Protein AF-0000000083449802 (afdb_homodimer)

pLDDT: mean 83.7, std 18.33, range [30.23, 98.5]

InterPro domains:
  IPR005000 HpcH/HpaI aldolase/citrate lyase domain [PF03328] (84-150)
  IPR015813 Pyruvate/Phosphoenolpyruvate kinase-like domain superfamily [SSF51621] (6-195)
  IPR040442 Pyruvate kinase-like domain superfamily [G3DSA:3.20.20.60] (4-84)
  IPR040442 Pyruvate kinase-like domain superfamily [G3DSA:3.20.20.60] (85-199)
  IPR050251 HpcH/HpaI aldolase [PTHR30502] (84-204)

Radius of gyration: 28.1 Å; Cα contacts (8 Å, |Δi|>4): 693; chains: 2; bounding box: 50×118×55 Å

Nearest PDB structures (foldseek):
  1izc-assembly1_A  TM=8.559E-01  e=5.080E-13  Macrophoma commelinae
  7o5w-assembly1_BBB  TM=8.217E-01  e=4.365E-11  Rhizorhabdus wittichii RW1
  4tv5-assembly1_A  TM=8.476E-01  e=1.612E-10  Staphylococcus aureus subsp. aureus str. Newman
  4b5w-assembly1_C  TM=8.015E-01  e=7.904E-11  Escherichia coli ATCC 8739
  7o5i-assembly1_A  TM=8.054E-01  e=1.198E-10  Rhizorhabdus wittichii RW1

Solvent-accessible surface area (backbone atoms only — not comparable to full-atom values): 24756 Å² total; per-residue (Å²): 127,65,86,83,54,70,85,66,68,41,45,25,30,37,41,56,67,87,42,56,69,53,29,44,56,55,24,65,65,76,39,45,29,37,35,38,39,45,54,90,26,93,64,52,66,69,58,46,51,50,32,47,49,36,21,32,58,61,25,71,61,58,18,43,76,39,76,41,64,73,45,99,74,38,76,55,47,76,78,57,48,102,48,86,36,70,45,76,42,33,38,63,68,40,55,74,39,39,61,60,53,58,67,36,88,73,52,53,29,39,27,40,40,67,67,49,31,32,51,58,71,72,42,73,84,83,56,87,90,52,72,68,54,68,70,57,51,51,54,50,50,51,52,52,50,43,26,66,74,64,71,35,51,29,29,36,75,47,70,84,70,45,45,86,58,42,53,74,58,74,76,42,29,35,37,27,31,45,33,45,64,57,16,32,53,54,36,50,52,51,28,53,53,48,53,54,53,34,50,52,52,34,59,67,67,44,71,73,78,74,63,60,64,60,57,54,50,52,56,54,57,55,66,74,102,128,66,87,82,54,69,85,67,69,40,44,25,29,38,40,55,68,88,43,55,70,53,29,44,56,55,24,66,65,76,39,44,27,37,36,38,40,46,55,89,26,90,65,51,66,68,58,46,52,50,33,48,49,36,21,31,58,60,25,72,62,60,18,42,77,38,77,42,64,73,44,99,75,38,77,54,48,75,78,57,49,100,46,85,35,68,44,73,42,31,37,63,68,40,56,75,38,39,59,61,53,58,67,35,86,75,50,55,30,40,26,40,38,65,68,48,32,32,51,58,71,71,42,72,84,82,56,87,90,50,71,67,53,68,69,57,51,50,52,50,50,51,51,52,49,42,26,66,75,64,72,34,52,30,30,36,73,47,70,83,70,45,44,87,59,43,56,72,58,74,76,42,29,36,36,26,32,44,33,44,64,56,15,33,53,52,35,50,52,48,28,54,53,47,53,54,50,33,51,52,52,33,59,68,68,45,73,72,76,72,61,58,64,60,57,54,49,52,56,54,58,56,65,74,101

Sequence (450 aa):
MDPFKAPSYLFGSIMAFPHTMVARTIAVLGMDFVMVDALHTPIDSENLVRIIQTINFCSEGRTVAVVRVPSAHSDLLTHALDAAVICQIESQLAMENADAIAATHGVDCLMLGPGDLRLSLGLPARKFGQRDDPRFLEAVNRLVDVKHRHGKPLMTVSFKISAEEDSWIQHFNLLLATADFVDVVKGHQTALETIKGTLAGINERLPPPMDVDEKIKGRRDSHEEMDPFKAPSYLFGSIMAFPHTMVARTIAVLGMDFVMVDALHTPIDSENLVRIIQTINFCSEGRTVAVVRVPSAHSDLLTHALDAAVICQIESQLAMENADAIAATHGVDCLMLGPGDLRLSLGLPARKFGQRDDPRFLEAVNRLVDVKHRHGKPLMTVSFKISAEEDSWIQHFNLLLATADFVDVVKGHQTALETIKGTLAGINERLPPPMDVDEKIKGRRDSHEE

Foldseek 3Di:
DPPPPQQAAFEEAEEQPLDLVVLLVRLQPQGQEYEYEQQPHDDDQVSVLSSQVSSCVNNVNNYHYHYDHNDPPDPNCVSRPVDAAEAEQQAPVSLVCVLVVLPDPRHAAYEYELQSNCVNVVHDDDDAPDADDPVSVVSLVSNLVSCVVRVHAYEYEDQRDDVVRPVSCSSHHYYHHYYPVRCVVVVVVVVVVVVVVVVVVVVVPDDDPDPVVVVVVVVVVVVVD/DPPPPQQAAFEEAEEQPLDLVVLLVRLQPQGQEYEYEQQPHDDDQVSVLSSQVSSCVNNVNNYHYHYDHNDPPDPNCVSRPVDAAEAEQQAPVSLVCVLVVLVDPRHAAYEYELQSNCVNVVHDDDDAPDADDPVSVVSLVSNLVSCVVRVHAYEYEDQRDDVVRPVSCSSHHYYHHYYPVRCVVVVVVVVVVVVVVVVVVVVVPDDDPDPVVVVVVVVVVVVVD

Secondary structure (DSSP, 8-state):
--TTS----EEEEEE-S--HHHHHHHHTS--SEEEEE-SSS---HHHHHHHHHHHHHHTTTSSEEEEE-S-TT-TTHHHH-SS-EEEE--SHHHHHTHHHHHHSTTEEEEEE-HHHHHHHTTPPPPPTTPPPPHHHHHHHHHHHHHHHHHT--EEEE-TT--TTT-GGGGG-SEEEEEEHHHHHHHHHHHHHHHHHHHHHHHHHHS-----HHHHHHHHHHHHT-/--TTS----EEEEEE-S--HHHHHHHHTS--SEEEEE-SSS---HHHHHHHHHHHHHHTTTSSEEEEE-S-TT-TTHHHH-SS-EEEE--SHHHHHTHHHHHHSTTEEEEEE-HHHHHHHTTPPPPPTTPPPPHHHHHHHHHHHHHHHHHT--EEEE-TT--TTT-GGGGG-SEEEEEEHHHHHHHHHHHHHHHHHHHHHHHHHHS-----HHHHHHHHHHHHT-

Organism: NCBI:txid156630

Structure (mmCIF, N/CA/C/O backbone):
data_AF-0000000083449802-model_v1
#
loop_
_entity.id
_entity.type
_entity.pdbx_description
1 polymer 'HpcH/HpaI aldolase/citrate lyase domain-containing protein'
#
loop_
_atom_site.group_PDB
_atom_site.id
_atom_site.type_symbol
_atom_site.label_atom_id
_atom_site.label_alt_id
_atom_site.label_comp_id
_atom_site.label_asym_id
_atom_site.label_entity_id
_atom_site.label_seq_id
_atom_site.pdbx_PDB_ins_code
_atom_site.Cartn_x
_atom_site.Cartn_y
_atom_site.Cartn_z
_atom_site.occupancy
_atom_site.B_iso_or_equiv
_atom_site.auth_seq_id
_atom_site.auth_comp_id
_atom_site.auth_asym_id
_atom_site.auth_atom_id
_atom_site.pdbx_PDB_model_num
ATOM 1 N N . MET A 1 1 ? 3.121 -35.906 -2.402 1 33.22 1 MET A N 1
ATOM 2 C CA . MET A 1 1 ? 2.311 -35.125 -1.465 1 33.22 1 MET A CA 1
ATOM 3 C C . MET A 1 1 ? 1.459 -36.062 -0.596 1 33.22 1 MET A C 1
ATOM 5 O O . MET A 1 1 ? 0.828 -36.969 -1.101 1 33.22 1 MET A O 1
ATOM 9 N N . ASP A 1 2 ? 1.76 -36.188 0.637 1 37.56 2 ASP A N 1
ATOM 10 C CA . ASP A 1 2 ? 0.996 -37.062 1.535 1 37.56 2 ASP A CA 1
ATOM 11 C C . ASP A 1 2 ? -0.497 -36.75 1.456 1 37.56 2 ASP A C 1
ATOM 13 O O . ASP A 1 2 ? -0.913 -35.594 1.69 1 37.56 2 ASP A O 1
ATOM 17 N N . PRO A 1 3 ? -1.25 -37.469 0.896 1 39.97 3 PRO A N 1
ATOM 18 C CA . PRO A 1 3 ? -2.689 -37.25 0.73 1 39.97 3 PRO A CA 1
ATOM 19 C C . PRO A 1 3 ? -3.373 -36.812 2.025 1 39.97 3 PRO A C 1
ATOM 21 O O . PRO A 1 3 ? -4.508 -36.344 1.998 1 39.97 3 PRO A O 1
ATOM 24 N N . PHE A 1 4 ? -2.852 -37.188 3.129 1 40.72 4 PHE A N 1
ATOM 25 C CA . PHE A 1 4 ? -3.383 -36.906 4.461 1 40.72 4 PHE A CA 1
ATOM 26 C C . PHE A 1 4 ? -2.879 -35.594 4.992 1 40.72 4 PHE A C 1
ATOM 28 O O . PHE A 1 4 ? -3.178 -35.219 6.129 1 40.72 4 PHE A O 1
ATOM 35 N N . LYS A 1 5 ? -1.913 -35 4.438 1 47.56 5 LYS A N 1
ATOM 36 C CA . LYS A 1 5 ? -1.368 -33.719 4.93 1 47.56 5 LYS A CA 1
ATOM 37 C C . LYS A 1 5 ? -2.205 -32.562 4.449 1 47.56 5 LYS A C 1
ATOM 39 O O . LYS A 1 5 ? -2.59 -32.5 3.279 1 47.56 5 LYS A O 1
ATOM 44 N N . ALA A 1 6 ? -2.959 -31.906 5.355 1 49.66 6 ALA A N 1
ATOM 45 C CA . ALA A 1 6 ? -3.686 -30.656 5.102 1 49.66 6 ALA A CA 1
ATOM 46 C C . ALA A 1 6 ? -3.018 -29.844 3.994 1 49.66 6 ALA A C 1
ATOM 48 O O . ALA A 1 6 ? -1.791 -29.859 3.869 1 49.66 6 ALA A O 1
ATOM 49 N N . PRO A 1 7 ? -3.924 -29.578 2.984 1 58.53 7 PRO A N 1
ATOM 50 C CA . PRO A 1 7 ? -3.35 -28.781 1.892 1 58.53 7 PRO A CA 1
ATOM 51 C C . PRO A 1 7 ? -2.42 -27.688 2.389 1 58.53 7 PRO A C 1
ATOM 53 O O . PRO A 1 7 ? -2.686 -27.062 3.42 1 58.53 7 PRO A O 1
ATOM 56 N N . SER A 1 8 ? -1.164 -27.875 2.184 1 82.12 8 SER A N 1
ATOM 57 C CA . SER A 1 8 ? -0.157 -26.891 2.559 1 82.12 8 SER A CA 1
ATOM 58 C C . SER A 1 8 ? -0.178 -25.688 1.613 1 82.12 8 SER A C 1
ATOM 60 O O . SER A 1 8 ? -0.128 -25.859 0.393 1 82.12 8 SER A O 1
ATOM 62 N N . TYR A 1 9 ? -0.803 -24.625 2.066 1 93.62 9 TYR A N 1
ATOM 63 C CA . TYR A 1 9 ? -0.845 -23.391 1.279 1 93.62 9 TYR A CA 1
ATOM 64 C C . TYR A 1 9 ? 0.406 -22.547 1.511 1 93.62 9 TYR A C 1
ATOM 66 O O . TYR A 1 9 ? 0.916 -22.484 2.631 1 93.62 9 TYR A O 1
ATOM 74 N N . LEU A 1 10 ? 0.923 -22.094 0.451 1 96.31 10 LEU A N 1
ATOM 75 C CA . LEU A 1 10 ? 1.896 -21.016 0.514 1 96.31 10 LEU A CA 1
ATOM 76 C C . LEU A 1 10 ? 1.26 -19.688 0.111 1 96.31 10 LEU A C 1
ATOM 78 O O . LEU A 1 10 ? 0.559 -19.609 -0.9 1 96.31 10 LEU A O 1
ATOM 82 N N . PHE A 1 11 ? 1.458 -18.719 0.932 1 97.5 11 PHE A N 1
ATOM 83 C CA . PHE A 1 11 ? 0.86 -17.422 0.692 1 97.5 11 PHE A CA 1
ATOM 84 C C . PHE A 1 11 ? 1.909 -16.422 0.211 1 97.5 11 PHE A C 1
ATOM 86 O O . PHE A 1 11 ? 2.996 -16.328 0.785 1 97.5 11 PHE A O 1
ATOM 93 N N . GLY A 1 12 ? 1.523 -15.711 -0.858 1 97.75 12 GLY A N 1
ATOM 94 C CA . GLY A 1 12 ? 2.436 -14.727 -1.406 1 97.75 12 GLY A CA 1
ATOM 95 C C . GLY A 1 12 ? 1.745 -13.438 -1.821 1 97.75 12 GLY A C 1
ATOM 96 O O . GLY A 1 12 ? 0.551 -13.258 -1.57 1 97.75 12 GLY A O 1
ATOM 97 N N . SER A 1 13 ? 2.576 -12.484 -2.336 1 98.06 13 SER A N 1
ATOM 98 C CA . SER A 1 13 ? 2.084 -11.219 -2.871 1 98.06 13 SER A CA 1
ATOM 99 C C . SER A 1 13 ? 2.865 -10.805 -4.113 1 98.06 13 SER A C 1
ATOM 101 O O . SER A 1 13 ? 3.961 -11.312 -4.363 1 98.06 13 SER A O 1
ATOM 103 N N . ILE A 1 14 ? 2.225 -9.969 -4.859 1 97.69 14 ILE A N 1
ATOM 104 C CA . ILE A 1 14 ? 2.869 -9.406 -6.043 1 97.69 14 ILE A CA 1
ATOM 105 C C . ILE A 1 14 ? 3.559 -8.094 -5.68 1 97.69 14 ILE A C 1
ATOM 107 O O . ILE A 1 14 ? 3 -7.27 -4.945 1 97.69 14 ILE A O 1
ATOM 111 N N . MET A 1 15 ? 4.738 -7.953 -6.059 1 97.38 15 MET A N 1
ATOM 112 C CA . MET A 1 15 ? 5.453 -6.684 -5.977 1 97.38 15 MET A CA 1
ATOM 113 C C . MET A 1 15 ? 5.602 -6.047 -7.355 1 97.38 15 MET A C 1
ATOM 115 O O . MET A 1 15 ? 6.379 -6.527 -8.18 1 97.38 15 MET A O 1
ATOM 119 N N . ALA A 1 16 ? 4.887 -4.98 -7.535 1 96 16 ALA A N 1
ATOM 120 C CA . ALA A 1 16 ? 4.887 -4.324 -8.836 1 96 16 ALA A CA 1
ATOM 121 C C . ALA A 1 16 ? 5.684 -3.023 -8.797 1 96 16 ALA A C 1
ATOM 123 O O . ALA A 1 16 ? 6.055 -2.48 -9.844 1 96 16 ALA A O 1
ATOM 124 N N . PHE A 1 17 ? 5.879 -2.398 -7.648 1 96.31 17 PHE A N 1
ATOM 125 C CA . PHE A 1 17 ? 6.754 -1.239 -7.512 1 96.31 17 PHE A CA 1
ATOM 126 C C . PHE A 1 17 ? 8.211 -1.67 -7.41 1 96.31 17 PHE A C 1
ATOM 128 O O . PHE A 1 17 ? 8.625 -2.248 -6.402 1 96.31 17 PHE A O 1
ATOM 135 N N . PRO A 1 18 ? 8.977 -1.406 -8.438 1 94 18 PRO A N 1
ATOM 136 C CA . PRO A 1 18 ? 10.336 -1.945 -8.469 1 94 18 PRO A CA 1
ATOM 137 C C . PRO A 1 18 ? 11.328 -1.104 -7.664 1 94 18 PRO A C 1
ATOM 139 O O . PRO A 1 18 ? 12.25 -0.518 -8.234 1 94 18 PRO A O 1
ATOM 142 N N . HIS A 1 19 ? 11.188 -1.153 -6.391 1 95.06 19 HIS A N 1
ATOM 143 C CA . HIS A 1 19 ? 12.078 -0.393 -5.52 1 95.06 19 HIS A CA 1
ATOM 144 C C . HIS A 1 19 ? 12.477 -1.207 -4.293 1 95.06 19 HIS A C 1
ATOM 146 O O . HIS A 1 19 ? 11.648 -1.905 -3.707 1 95.06 19 HIS A O 1
ATOM 152 N N . THR A 1 20 ? 13.695 -1.003 -3.871 1 94.94 20 THR A N 1
ATOM 153 C CA . THR A 1 20 ? 14.242 -1.826 -2.797 1 94.94 20 THR A CA 1
ATOM 154 C C . THR A 1 20 ? 13.547 -1.518 -1.473 1 94.94 20 THR A C 1
ATOM 156 O O . THR A 1 20 ? 13.422 -2.393 -0.613 1 94.94 20 THR A O 1
ATOM 159 N N . MET A 1 21 ? 13.078 -0.295 -1.276 1 95.5 21 MET A N 1
ATOM 160 C CA . MET A 1 21 ? 12.375 0.039 -0.044 1 95.5 21 MET A CA 1
ATOM 161 C C . MET A 1 21 ? 11.062 -0.729 0.054 1 95.5 21 MET A C 1
ATOM 163 O O . MET A 1 21 ? 10.641 -1.112 1.147 1 95.5 21 MET A O 1
ATOM 167 N N . VAL A 1 22 ? 10.43 -0.939 -1.034 1 97.25 22 VAL A N 1
ATOM 168 C CA . VAL A 1 22 ? 9.219 -1.757 -1.064 1 97.25 22 VAL A CA 1
ATOM 169 C C . VAL A 1 22 ? 9.57 -3.207 -0.742 1 97.25 22 VAL A C 1
ATOM 171 O O . VAL A 1 22 ? 8.906 -3.846 0.078 1 97.25 22 VAL A O 1
ATOM 174 N N . ALA A 1 23 ? 10.625 -3.631 -1.397 1 97.19 23 ALA A N 1
ATOM 175 C CA . ALA A 1 23 ? 11.102 -4.992 -1.162 1 97.19 23 ALA A CA 1
ATOM 176 C C . ALA A 1 23 ? 11.406 -5.219 0.316 1 97.19 23 ALA A C 1
ATOM 178 O O . ALA A 1 23 ? 11 -6.234 0.89 1 97.19 23 ALA A O 1
ATOM 179 N N . ARG A 1 24 ? 12.125 -4.285 0.917 1 97 24 ARG A N 1
ATOM 180 C CA . ARG A 1 24 ? 12.453 -4.359 2.336 1 97 24 ARG A CA 1
ATOM 181 C C . ARG A 1 24 ? 11.188 -4.461 3.188 1 97 24 ARG A C 1
ATOM 183 O O . ARG A 1 24 ? 11.133 -5.246 4.133 1 97 24 ARG A O 1
ATOM 190 N N . THR A 1 25 ? 10.258 -3.68 2.852 1 97.5 25 THR A N 1
ATOM 191 C CA . THR A 1 25 ? 9.008 -3.625 3.604 1 97.5 25 THR A CA 1
ATOM 192 C C . THR A 1 25 ? 8.258 -4.949 3.5 1 97.5 25 THR A C 1
ATOM 194 O O . THR A 1 25 ? 7.895 -5.543 4.516 1 97.5 25 THR A O 1
ATOM 197 N N . ILE A 1 26 ? 8.055 -5.457 2.348 1 98 26 ILE A N 1
ATOM 198 C CA . ILE A 1 26 ? 7.223 -6.633 2.102 1 98 26 ILE A CA 1
ATOM 199 C C . ILE A 1 26 ? 7.918 -7.879 2.643 1 98 26 ILE A C 1
ATOM 201 O O . ILE A 1 26 ? 7.266 -8.797 3.148 1 98 26 ILE A O 1
ATOM 205 N N . ALA A 1 27 ? 9.234 -7.883 2.586 1 97 27 ALA A N 1
ATOM 206 C CA . ALA A 1 27 ? 10.055 -9.039 2.941 1 97 27 ALA A CA 1
ATOM 207 C C . ALA A 1 27 ? 9.797 -9.469 4.383 1 97 27 ALA A C 1
ATOM 209 O O . ALA A 1 27 ? 10 -10.633 4.734 1 97 27 ALA A O 1
ATOM 210 N N . VAL A 1 28 ? 9.32 -8.602 5.242 1 97 28 VAL A N 1
ATOM 211 C CA . VAL A 1 28 ? 9.242 -8.906 6.668 1 97 28 VAL A CA 1
ATOM 212 C C . VAL A 1 28 ? 7.781 -9.023 7.094 1 97 28 VAL A C 1
ATOM 214 O O . VAL A 1 28 ? 7.469 -8.961 8.289 1 97 28 VAL A O 1
ATOM 217 N N . LEU A 1 29 ? 6.867 -9.188 6.199 1 97.5 29 LEU A N 1
ATOM 218 C CA . LEU A 1 29 ? 5.445 -9.148 6.523 1 97.5 29 LEU A CA 1
ATOM 219 C C . LEU A 1 29 ? 4.871 -10.555 6.617 1 97.5 29 LEU A C 1
ATOM 221 O O . LEU A 1 29 ? 3.652 -10.734 6.699 1 97.5 29 LEU A O 1
ATOM 225 N N . GLY A 1 30 ? 5.684 -11.547 6.512 1 95.62 30 GLY A N 1
ATOM 226 C CA . GLY A 1 30 ? 5.254 -12.898 6.82 1 95.62 30 GLY A CA 1
ATOM 227 C C . GLY A 1 30 ? 4.738 -13.656 5.605 1 95.62 30 GLY A C 1
ATOM 228 O O . GLY A 1 30 ? 4.105 -14.703 5.742 1 95.62 30 GLY A O 1
ATOM 229 N N . MET A 1 31 ? 5.008 -13.188 4.418 1 97.12 31 MET A N 1
ATOM 230 C CA . MET A 1 31 ? 4.66 -13.922 3.203 1 97.12 31 MET A CA 1
ATOM 231 C C . MET A 1 31 ? 5.645 -15.062 2.955 1 97.12 31 MET A C 1
ATOM 233 O O . MET A 1 31 ? 6.84 -14.922 3.211 1 97.12 31 MET A O 1
ATOM 237 N N . ASP A 1 32 ? 5.109 -16.156 2.387 1 96.06 32 ASP A N 1
ATOM 238 C CA . ASP A 1 32 ? 5.98 -17.266 2.02 1 96.06 32 ASP A CA 1
ATOM 239 C C . ASP A 1 32 ? 6.797 -16.922 0.771 1 96.06 32 ASP A C 1
ATOM 241 O O . ASP A 1 32 ? 7.945 -17.359 0.642 1 96.06 32 ASP A O 1
ATOM 245 N N . PHE A 1 33 ? 6.234 -16.188 -0.127 1 95.5 33 PHE A N 1
ATOM 246 C CA . PHE A 1 33 ? 6.938 -15.789 -1.341 1 95.5 33 PHE A CA 1
ATOM 247 C C . PHE A 1 33 ? 6.441 -14.438 -1.832 1 95.5 33 PHE A C 1
ATOM 249 O O . PHE A 1 33 ? 5.359 -13.984 -1.445 1 95.5 33 PHE A O 1
ATOM 256 N N . VAL A 1 34 ? 7.266 -13.766 -2.633 1 96.75 34 VAL A N 1
ATOM 257 C CA . VAL A 1 34 ? 6.93 -12.508 -3.299 1 96.75 34 VAL A CA 1
ATOM 258 C C . VAL A 1 34 ? 7.211 -12.625 -4.793 1 96.75 34 VAL A C 1
ATOM 260 O O . VAL A 1 34 ? 8.32 -12.984 -5.199 1 96.75 34 VAL A O 1
ATOM 263 N N . MET A 1 35 ? 6.18 -12.391 -5.551 1 95.12 35 MET A N 1
ATOM 264 C CA . MET A 1 35 ? 6.359 -12.383 -7 1 95.12 35 MET A CA 1
ATOM 265 C C . MET A 1 35 ? 6.738 -10.984 -7.492 1 95.12 35 MET A C 1
ATOM 267 O O . MET A 1 35 ? 5.902 -10.086 -7.512 1 95.12 35 MET A O 1
ATOM 271 N N . VAL A 1 36 ? 7.98 -10.867 -7.883 1 94.38 36 VAL A N 1
ATOM 272 C CA . VAL A 1 36 ? 8.438 -9.625 -8.492 1 94.38 36 VAL A CA 1
ATOM 273 C C . VAL A 1 36 ? 7.996 -9.57 -9.953 1 94.38 36 VAL A C 1
ATOM 275 O O . VAL A 1 36 ? 8.43 -10.383 -10.766 1 94.38 36 VAL A O 1
ATOM 278 N N . ASP A 1 37 ? 7.207 -8.578 -10.234 1 92.19 37 ASP A N 1
ATOM 279 C CA . ASP A 1 37 ? 6.629 -8.508 -11.57 1 92.19 37 ASP A CA 1
ATOM 280 C C . ASP A 1 37 ? 7.559 -7.762 -12.531 1 92.19 37 ASP A C 1
ATOM 282 O O . ASP A 1 37 ? 7.566 -6.531 -12.562 1 92.19 37 ASP A O 1
ATOM 286 N N . ALA A 1 38 ? 8.219 -8.492 -13.352 1 85.75 38 ALA A N 1
ATOM 287 C CA . ALA A 1 38 ? 9.094 -7.898 -14.359 1 85.75 38 ALA A CA 1
ATOM 288 C C . ALA A 1 38 ? 8.43 -7.883 -15.727 1 85.75 38 ALA A C 1
ATOM 290 O O . ALA A 1 38 ? 9.016 -7.422 -16.703 1 85.75 38 ALA A O 1
ATOM 291 N N . LEU A 1 39 ? 7.25 -8.383 -15.766 1 77.44 39 LEU A N 1
ATOM 292 C CA . LEU A 1 39 ? 6.488 -8.414 -17 1 77.44 39 LEU A CA 1
AT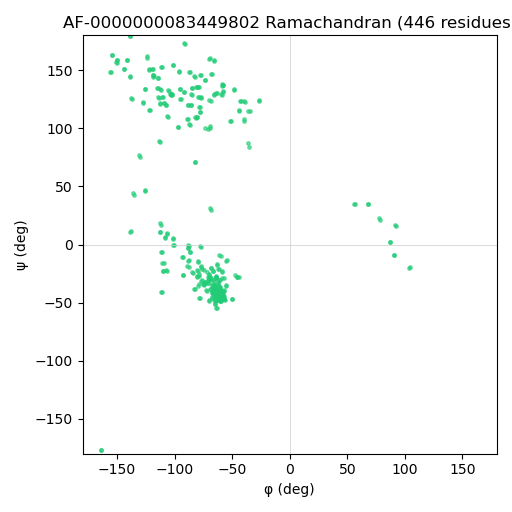OM 293 C C . LEU A 1 39 ? 5.871 -7.047 -17.297 1 77.44 39 LEU A C 1
ATOM 295 O O . LEU A 1 39 ? 5.992 -6.531 -18.406 1 77.44 39 LEU A O 1
ATOM 299 N N . HIS A 1 40 ? 5.27 -6.418 -16.328 1 76.25 40 HIS A N 1
ATOM 300 C CA . HIS A 1 40 ? 4.547 -5.168 -16.531 1 76.25 40 HIS A CA 1
ATOM 301 C C . HIS A 1 40 ? 5.242 -4.004 -15.844 1 76.25 40 HIS A C 1
ATOM 303 O O . HIS A 1 40 ? 4.66 -2.93 -15.688 1 76.25 40 HIS A O 1
ATOM 309 N N . THR A 1 41 ? 6.445 -4.199 -15.375 1 83.88 41 THR A N 1
ATOM 310 C CA . THR A 1 41 ? 7.172 -3.188 -14.617 1 83.88 41 THR A CA 1
ATOM 311 C C . THR A 1 41 ? 8.539 -2.922 -15.242 1 83.88 41 THR A C 1
ATOM 313 O O . THR A 1 41 ? 9.227 -3.854 -15.664 1 83.88 41 THR A O 1
ATOM 316 N N . PRO A 1 42 ? 8.859 -1.639 -15.367 1 79.69 42 PRO A N 1
ATOM 317 C CA . PRO A 1 42 ? 10.203 -1.345 -15.859 1 79.69 42 PRO A CA 1
ATOM 318 C C . PRO A 1 42 ? 11.289 -1.709 -14.852 1 79.69 42 PRO A C 1
ATOM 320 O O . PRO A 1 42 ? 11.398 -1.073 -13.797 1 79.69 42 PRO A O 1
ATOM 323 N N . ILE A 1 43 ? 11.898 -2.814 -15.047 1 82.44 43 ILE A N 1
ATOM 324 C CA . ILE A 1 43 ? 12.945 -3.279 -14.141 1 82.44 43 ILE A CA 1
ATOM 325 C C . ILE A 1 43 ? 14.109 -3.84 -14.953 1 82.44 43 ILE A C 1
ATOM 327 O O . ILE A 1 43 ? 13.906 -4.633 -15.875 1 82.44 43 ILE A O 1
ATOM 331 N N . ASP A 1 44 ? 15.242 -3.316 -14.68 1 83.81 44 ASP A N 1
ATOM 332 C CA . ASP A 1 44 ? 16.422 -3.865 -15.328 1 83.81 44 ASP A CA 1
ATOM 333 C C . ASP A 1 44 ? 17.062 -4.969 -14.484 1 83.81 44 ASP A C 1
ATOM 335 O O . ASP A 1 44 ? 16.641 -5.207 -13.352 1 83.81 44 ASP A O 1
ATOM 339 N N . SER A 1 45 ? 18.078 -5.617 -15.102 1 82.56 45 SER A N 1
ATOM 340 C CA . SER A 1 45 ? 18.672 -6.793 -14.477 1 82.56 45 SER A CA 1
ATOM 341 C C . SER A 1 45 ? 19.359 -6.438 -13.164 1 82.56 45 SER A C 1
ATOM 343 O O . SER A 1 45 ? 19.266 -7.18 -12.188 1 82.56 45 SER A O 1
ATOM 345 N N . GLU A 1 46 ? 20.031 -5.395 -13.18 1 85.06 46 GLU A N 1
ATOM 346 C CA . GLU A 1 46 ? 20.75 -4.992 -11.977 1 85.06 46 GLU A CA 1
ATOM 347 C C . GLU A 1 46 ? 19.797 -4.691 -10.836 1 85.06 46 GLU A C 1
ATOM 349 O O . GLU A 1 46 ? 20 -5.145 -9.711 1 85.06 46 GLU A O 1
ATOM 354 N N . ASN A 1 47 ? 18.781 -3.93 -11.117 1 90.31 47 ASN A N 1
ATOM 355 C CA . ASN A 1 47 ? 17.797 -3.607 -10.102 1 90.31 47 ASN A CA 1
ATOM 356 C C . ASN A 1 47 ? 17.031 -4.852 -9.641 1 90.31 47 ASN A C 1
ATOM 358 O O . ASN A 1 47 ? 16.734 -4.992 -8.453 1 90.31 47 ASN A O 1
ATOM 362 N N . LEU A 1 48 ? 16.797 -5.691 -10.562 1 89.44 48 LEU A N 1
ATOM 363 C CA . LEU A 1 48 ? 16.125 -6.938 -10.219 1 89.44 48 LEU A CA 1
ATOM 364 C C . LEU A 1 48 ? 16.938 -7.742 -9.219 1 89.44 48 LEU A C 1
ATOM 366 O O . LEU A 1 48 ? 16.406 -8.227 -8.219 1 89.44 48 LEU A O 1
ATOM 370 N N . VAL A 1 49 ? 18.203 -7.867 -9.484 1 89.44 49 VAL A N 1
ATOM 371 C CA . VAL A 1 49 ? 19.094 -8.602 -8.594 1 89.44 49 VAL A CA 1
ATOM 372 C C . VAL A 1 49 ? 19.094 -7.965 -7.207 1 89.44 49 VAL A C 1
ATOM 374 O O . VAL A 1 49 ? 19 -8.664 -6.195 1 89.44 49 VAL A O 1
ATOM 377 N N . ARG A 1 50 ? 19.094 -6.645 -7.125 1 93.62 50 ARG A N 1
ATOM 378 C CA . ARG A 1 50 ? 19.062 -5.938 -5.852 1 93.62 50 ARG A CA 1
ATOM 379 C C . ARG A 1 50 ? 17.766 -6.219 -5.094 1 93.62 50 ARG A C 1
ATOM 381 O O . ARG A 1 50 ? 17.781 -6.402 -3.873 1 93.62 50 ARG A O 1
ATOM 388 N N . ILE A 1 51 ? 16.719 -6.223 -5.801 1 94.44 51 ILE A N 1
ATOM 389 C CA . ILE A 1 51 ? 15.414 -6.477 -5.203 1 94.44 51 ILE A CA 1
ATOM 390 C C . ILE A 1 51 ? 15.375 -7.895 -4.633 1 94.44 51 ILE A C 1
ATOM 392 O O . ILE A 1 51 ? 14.977 -8.094 -3.484 1 94.44 51 ILE A O 1
ATOM 396 N N . ILE A 1 52 ? 15.867 -8.836 -5.418 1 91.75 52 ILE A N 1
ATOM 397 C CA . ILE A 1 52 ? 15.883 -10.227 -4.988 1 91.75 52 ILE A CA 1
ATOM 398 C C . ILE A 1 52 ? 16.75 -10.383 -3.746 1 91.75 52 ILE A C 1
ATOM 400 O O . ILE A 1 52 ? 16.344 -11.016 -2.768 1 91.75 52 ILE A O 1
ATOM 404 N N . GLN A 1 53 ? 17.875 -9.781 -3.781 1 94 53 GLN A N 1
ATOM 405 C CA . GLN A 1 53 ? 18.797 -9.836 -2.648 1 94 53 GLN A CA 1
ATOM 406 C C . GLN A 1 53 ? 18.172 -9.18 -1.413 1 94 53 GLN A C 1
ATOM 408 O O . GLN A 1 53 ? 18.328 -9.68 -0.297 1 94 53 GLN A O 1
ATOM 413 N N . THR A 1 54 ? 17.531 -8.086 -1.616 1 96.31 54 THR A N 1
ATOM 414 C CA . THR A 1 54 ? 16.891 -7.379 -0.517 1 96.31 54 THR A CA 1
ATOM 415 C C . THR A 1 54 ? 15.82 -8.258 0.132 1 96.31 54 THR A C 1
ATOM 417 O O . THR A 1 54 ? 15.758 -8.367 1.358 1 96.31 54 THR A O 1
ATOM 420 N N . ILE A 1 55 ? 14.992 -8.898 -0.651 1 95.06 55 ILE A N 1
ATOM 421 C CA . ILE A 1 55 ? 13.938 -9.773 -0.141 1 95.06 55 ILE A CA 1
ATOM 422 C C . ILE A 1 55 ? 14.555 -10.914 0.658 1 95.06 55 ILE A C 1
ATOM 424 O O . ILE A 1 55 ? 14.141 -11.188 1.785 1 95.06 55 ILE A O 1
ATOM 428 N N . ASN A 1 56 ? 15.57 -11.539 0.078 1 92.69 56 ASN A N 1
ATOM 429 C CA . ASN A 1 56 ? 16.219 -12.664 0.73 1 92.69 56 ASN A CA 1
ATOM 430 C C . ASN A 1 56 ? 16.859 -12.25 2.051 1 92.69 56 ASN A C 1
ATOM 432 O O . ASN A 1 56 ? 16.688 -12.922 3.07 1 92.69 56 ASN A O 1
ATOM 436 N N . PHE A 1 57 ? 17.562 -11.195 2.045 1 94.69 57 PHE A N 1
ATOM 437 C CA . PHE A 1 57 ? 18.328 -10.742 3.209 1 94.69 57 PHE A CA 1
ATOM 438 C C . PHE A 1 57 ? 17.375 -10.258 4.305 1 94.69 57 PHE A C 1
ATOM 440 O O . PHE A 1 57 ? 17.5 -10.672 5.461 1 94.69 57 PHE A O 1
ATOM 447 N N . CYS A 1 58 ? 16.484 -9.461 3.951 1 95.31 58 CYS A N 1
ATOM 448 C CA . CYS A 1 58 ? 15.633 -8.828 4.945 1 95.31 58 CYS A CA 1
ATOM 449 C C . CYS A 1 58 ? 14.68 -9.836 5.57 1 95.31 58 CYS A C 1
ATOM 451 O O . CYS A 1 58 ? 14.258 -9.672 6.719 1 95.31 58 CYS A O 1
ATOM 453 N N . SER A 1 59 ? 14.305 -10.82 4.836 1 94.62 59 SER A N 1
ATOM 454 C CA . SER A 1 59 ? 13.43 -11.852 5.379 1 94.62 59 SER A CA 1
ATOM 455 C C . SER A 1 59 ? 14.227 -12.945 6.082 1 94.62 59 SER A C 1
ATOM 457 O O . SER A 1 59 ? 13.648 -13.867 6.656 1 94.62 59 SER A O 1
ATOM 459 N N . GLU A 1 60 ? 15.5 -12.891 6 1 94.81 60 GLU A N 1
ATOM 460 C CA . GLU A 1 60 ? 16.391 -13.93 6.512 1 94.81 60 GLU A CA 1
ATOM 461 C C . GLU A 1 60 ? 16.062 -15.289 5.902 1 94.81 60 GLU A C 1
ATOM 463 O O . GLU A 1 60 ? 16.031 -16.297 6.609 1 94.81 60 GLU A O 1
ATOM 468 N N . GLY A 1 61 ? 15.656 -15.234 4.656 1 90.12 61 GLY A N 1
ATOM 469 C CA . GLY A 1 61 ? 15.414 -16.453 3.896 1 90.12 61 GLY A CA 1
ATOM 470 C C . GLY A 1 61 ? 14.008 -17 4.082 1 90.12 61 GLY A C 1
ATOM 471 O O . GLY A 1 61 ? 13.656 -18.016 3.492 1 90.12 61 GLY A O 1
ATOM 472 N N . ARG A 1 62 ? 13.18 -16.344 4.824 1 93.75 62 ARG A N 1
ATOM 473 C CA . ARG A 1 62 ? 11.844 -16.859 5.141 1 93.75 62 ARG A CA 1
ATOM 474 C C . ARG A 1 62 ? 10.875 -16.609 3.984 1 93.75 62 ARG A C 1
ATOM 476 O O . ARG A 1 62 ? 9.883 -17.312 3.844 1 93.75 62 ARG A O 1
ATOM 483 N N . THR A 1 63 ? 11.148 -15.578 3.225 1 94.62 63 THR A N 1
ATOM 484 C CA . THR A 1 63 ? 10.336 -15.234 2.059 1 94.62 63 THR A CA 1
ATOM 485 C C . THR A 1 63 ? 11.117 -15.477 0.77 1 94.62 63 THR A C 1
ATOM 487 O O . THR A 1 63 ? 12.234 -14.969 0.61 1 94.62 63 THR A O 1
ATOM 490 N N . VAL A 1 64 ? 10.523 -16.234 -0.143 1 92.06 64 VAL A N 1
ATOM 491 C CA . VAL A 1 64 ? 11.195 -16.562 -1.392 1 92.06 64 VAL A CA 1
ATOM 492 C C . VAL A 1 64 ? 10.773 -15.594 -2.488 1 92.06 64 VAL A C 1
ATOM 494 O O . VAL A 1 64 ? 9.586 -15.305 -2.648 1 92.06 64 VAL A O 1
ATOM 497 N N . ALA A 1 65 ? 11.781 -15.086 -3.234 1 92.69 65 ALA A N 1
ATOM 498 C CA . ALA A 1 65 ? 11.469 -14.242 -4.387 1 92.69 65 ALA A CA 1
ATOM 499 C C . ALA A 1 65 ? 11.188 -15.086 -5.625 1 92.69 65 ALA A C 1
ATOM 501 O O . ALA A 1 65 ? 11.953 -16 -5.953 1 92.69 65 ALA A O 1
ATOM 502 N N . VAL A 1 66 ? 10.062 -14.789 -6.242 1 91.25 66 VAL A N 1
ATOM 503 C CA . VAL A 1 66 ? 9.68 -15.328 -7.539 1 91.25 66 VAL A CA 1
ATOM 504 C C . VAL A 1 66 ? 9.617 -14.203 -8.57 1 91.25 66 VAL A C 1
ATOM 506 O O . VAL A 1 66 ? 9.094 -13.125 -8.289 1 91.25 66 VAL A O 1
ATOM 509 N N . VAL A 1 67 ? 10.203 -14.484 -9.758 1 90.56 67 VAL A N 1
ATOM 510 C CA . VAL A 1 67 ? 10.227 -13.414 -10.75 1 90.56 67 VAL A CA 1
ATOM 511 C C . VAL A 1 67 ? 9.336 -13.789 -11.93 1 90.56 67 VAL A C 1
ATOM 513 O O . VAL A 1 67 ? 9.484 -14.859 -12.516 1 90.56 67 VAL A O 1
ATOM 516 N N . ARG A 1 68 ? 8.414 -12.945 -12.141 1 89.25 68 ARG A N 1
ATOM 517 C CA . ARG A 1 68 ? 7.625 -13.062 -13.367 1 89.25 68 ARG A CA 1
ATOM 518 C C . ARG A 1 68 ? 8.312 -12.344 -14.523 1 89.25 68 ARG A C 1
ATOM 520 O O . ARG A 1 68 ? 8.477 -11.125 -14.492 1 89.25 68 ARG A O 1
ATOM 527 N N . VAL A 1 69 ? 8.641 -13.023 -15.539 1 84.62 69 VAL A N 1
ATOM 528 C CA . VAL A 1 69 ? 9.422 -12.461 -16.641 1 84.62 69 VAL A CA 1
ATOM 529 C C . VAL A 1 69 ? 8.547 -12.336 -17.891 1 84.62 69 VAL A C 1
ATOM 531 O O . VAL A 1 69 ? 7.57 -13.078 -18.047 1 84.62 69 VAL A O 1
ATOM 534 N N . PRO A 1 70 ? 8.867 -11.383 -18.766 1 74.5 70 PRO A N 1
ATOM 535 C CA . PRO A 1 70 ? 8.055 -11.141 -19.969 1 74.5 70 PRO A CA 1
ATOM 536 C C . PRO A 1 70 ? 8.109 -12.289 -20.969 1 74.5 70 PRO A C 1
ATOM 538 O O . PRO A 1 70 ? 7.16 -12.5 -21.719 1 74.5 70 PRO A O 1
ATOM 541 N N . SER A 1 71 ? 9.227 -12.914 -21.047 1 68.69 71 SER A N 1
ATOM 542 C CA . SER A 1 71 ? 9.352 -14.008 -22.016 1 68.69 71 SER A CA 1
ATOM 543 C C . SER A 1 71 ? 10.352 -15.055 -21.531 1 68.69 71 SER A C 1
ATOM 545 O O . SER A 1 71 ? 11.156 -14.789 -20.641 1 68.69 71 SER A O 1
ATOM 547 N N . ALA A 1 72 ? 10.125 -16.234 -22.094 1 63.75 72 ALA A N 1
ATOM 548 C CA . ALA A 1 72 ? 11.047 -17.328 -21.797 1 63.75 72 ALA A CA 1
ATOM 549 C C . ALA A 1 72 ? 12.461 -16.984 -22.266 1 63.75 72 ALA A C 1
ATOM 551 O O . ALA A 1 72 ? 13.43 -17.641 -21.859 1 63.75 72 ALA A O 1
ATOM 552 N N . HIS A 1 73 ? 12.469 -15.891 -22.984 1 63.25 73 HIS A N 1
ATOM 553 C CA . HIS A 1 73 ? 13.781 -15.531 -23.516 1 63.25 73 HIS A CA 1
ATOM 554 C C . HIS A 1 73 ? 14.352 -14.312 -22.812 1 63.25 73 HIS A C 1
ATOM 556 O O . HIS A 1 73 ? 15.375 -13.766 -23.25 1 63.25 73 HIS A O 1
ATOM 562 N N . SER A 1 74 ? 13.688 -13.953 -21.906 1 64.5 74 SER A N 1
ATOM 563 C CA . SER A 1 74 ? 14.156 -12.75 -21.219 1 64.5 74 SER A CA 1
ATOM 564 C C . SER A 1 74 ? 15.523 -12.969 -20.578 1 64.5 74 SER A C 1
ATOM 566 O O . SER A 1 74 ? 15.789 -14.039 -20.016 1 64.5 74 SER A O 1
ATOM 568 N N . ASP A 1 75 ? 16.391 -12.102 -20.812 1 58.16 75 ASP A N 1
ATOM 569 C CA . ASP A 1 75 ? 17.719 -12.102 -20.203 1 58.16 75 ASP A CA 1
ATOM 570 C C . ASP A 1 75 ? 17.625 -12.133 -18.688 1 58.16 75 ASP A C 1
ATOM 572 O O . ASP A 1 75 ? 18.594 -12.492 -18.016 1 58.16 75 ASP A O 1
ATOM 576 N N . LEU A 1 76 ? 16.547 -11.891 -18.266 1 58.31 76 LEU A N 1
ATOM 577 C CA . LEU A 1 76 ? 16.375 -11.828 -16.812 1 58.31 76 LEU A CA 1
ATOM 578 C C . LEU A 1 76 ? 16.391 -13.227 -16.219 1 58.31 76 LEU A C 1
ATOM 580 O O . LEU A 1 76 ? 16.609 -13.391 -15.008 1 58.31 76 LEU A O 1
ATOM 584 N N . LEU A 1 77 ? 16.109 -14.18 -17.016 1 56.41 77 LEU A N 1
ATOM 585 C CA . LEU A 1 77 ? 15.984 -15.562 -16.562 1 56.41 77 LEU A CA 1
ATOM 586 C C . LEU A 1 77 ? 17.281 -16.062 -15.945 1 56.41 77 LEU A C 1
ATOM 588 O O . LEU A 1 77 ? 17.266 -16.844 -15 1 56.41 77 LEU A O 1
ATOM 592 N N . THR A 1 78 ? 18.297 -15.586 -16.562 1 49.81 78 THR A N 1
ATOM 593 C CA . THR A 1 78 ? 19.609 -16.031 -16.078 1 49.81 78 THR A CA 1
ATOM 594 C C . THR A 1 78 ? 19.828 -15.617 -14.633 1 49.81 78 THR A C 1
ATOM 596 O O . THR A 1 78 ? 20.547 -16.297 -13.891 1 49.81 78 THR A O 1
ATOM 599 N N . HIS A 1 79 ? 19.281 -14.602 -14.312 1 52.84 79 HIS A N 1
ATOM 600 C CA . HIS A 1 79 ? 19.5 -14.062 -12.977 1 52.84 79 HIS A CA 1
ATOM 601 C C . HIS A 1 79 ? 18.516 -14.641 -11.969 1 52.84 79 HIS A C 1
ATOM 603 O O . HIS A 1 79 ? 18.719 -14.531 -10.758 1 52.84 79 HIS A O 1
ATOM 609 N N . ALA A 1 80 ? 17.375 -15.203 -12.547 1 52.38 80 ALA A N 1
ATOM 610 C CA . ALA A 1 80 ? 16.328 -15.758 -11.695 1 52.38 80 ALA A CA 1
ATOM 611 C C . ALA A 1 80 ? 16.531 -17.25 -11.461 1 52.38 80 ALA A C 1
ATOM 613 O O . ALA A 1 80 ? 15.867 -17.859 -10.617 1 52.38 80 ALA A O 1
ATOM 614 N N . LEU A 1 81 ? 17.422 -17.953 -12.156 1 52 81 LEU A N 1
ATOM 615 C CA . LEU A 1 81 ? 17.375 -19.328 -12.664 1 52 81 LEU A CA 1
ATOM 616 C C . LEU A 1 81 ? 17.609 -20.328 -11.539 1 52 81 LEU A C 1
ATOM 618 O O . LEU A 1 81 ? 17.203 -21.484 -11.656 1 52 81 LEU A O 1
ATOM 622 N N . ASP A 1 82 ? 18.312 -20.125 -10.531 1 52.28 82 ASP A N 1
ATOM 623 C CA . ASP A 1 82 ? 18.359 -21.406 -9.82 1 52.28 82 ASP A CA 1
ATOM 624 C C . ASP A 1 82 ? 16.984 -21.734 -9.234 1 52.28 82 ASP A C 1
ATOM 626 O O . ASP A 1 82 ? 16.891 -22.375 -8.18 1 52.28 82 ASP A O 1
ATOM 630 N N . ALA A 1 83 ? 15.883 -21.234 -10 1 60.91 83 ALA A N 1
ATOM 631 C CA . ALA A 1 83 ? 14.609 -21.094 -9.297 1 60.91 83 ALA A CA 1
ATOM 632 C C . ALA A 1 83 ? 13.531 -21.953 -9.953 1 60.91 83 ALA A C 1
ATOM 634 O O . ALA A 1 83 ? 13.719 -22.469 -11.055 1 60.91 83 ALA A O 1
ATOM 635 N N . ALA A 1 84 ? 12.594 -22.406 -9.273 1 70.62 84 ALA A N 1
ATOM 636 C CA . ALA A 1 84 ? 11.344 -23.047 -9.664 1 70.62 84 ALA A CA 1
ATOM 637 C C . ALA A 1 84 ? 10.695 -22.312 -10.836 1 70.62 84 ALA A C 1
ATOM 639 O O . ALA A 1 84 ? 10.695 -21.078 -10.875 1 70.62 84 ALA A O 1
ATOM 640 N N . VAL A 1 85 ? 10.445 -23.125 -11.992 1 83.75 85 VAL A N 1
ATOM 641 C CA . VAL A 1 85 ? 9.781 -22.578 -13.172 1 83.75 85 VAL A CA 1
ATOM 642 C C . VAL A 1 85 ? 8.266 -22.719 -13.023 1 83.75 85 VAL A C 1
ATOM 644 O O . VAL A 1 85 ? 7.754 -23.812 -12.805 1 83.75 85 VAL A O 1
ATOM 647 N N . ILE A 1 86 ? 7.625 -21.625 -13.055 1 89.38 86 ILE A N 1
ATOM 648 C CA . ILE A 1 86 ? 6.168 -21.547 -13.008 1 89.38 86 ILE A CA 1
ATOM 649 C C . ILE A 1 86 ? 5.629 -21.125 -14.367 1 89.38 86 ILE A C 1
ATOM 651 O O . ILE A 1 86 ? 6.008 -20.062 -14.883 1 89.38 86 ILE A O 1
ATOM 655 N N . CYS A 1 87 ? 4.781 -21.938 -14.969 1 90.31 87 CYS A N 1
ATOM 656 C CA . CYS A 1 87 ? 4.211 -21.609 -16.266 1 90.31 87 CYS A CA 1
ATOM 657 C C . CYS A 1 87 ? 2.781 -21.094 -16.125 1 90.31 87 CYS A C 1
ATOM 659 O O . CYS A 1 87 ? 1.966 -21.703 -15.43 1 90.31 87 CYS A O 1
ATOM 661 N N . GLN A 1 88 ? 2.541 -20.031 -16.703 1 90.81 88 GLN A N 1
ATOM 662 C CA . GLN A 1 88 ? 1.207 -19.438 -16.672 1 90.81 88 GLN A CA 1
ATOM 663 C C . GLN A 1 88 ? 0.276 -20.125 -17.656 1 90.81 88 GLN A C 1
ATOM 665 O O . GLN A 1 88 ? 0.627 -20.297 -18.828 1 90.81 88 GLN A O 1
ATOM 670 N N . ILE A 1 89 ? -0.861 -20.578 -17.219 1 91 89 ILE A N 1
ATOM 671 C CA . ILE A 1 89 ? -1.913 -21.203 -18.016 1 91 89 ILE A CA 1
ATOM 672 C C . ILE A 1 89 ? -3.152 -20.297 -18.016 1 91 89 ILE A C 1
ATOM 674 O O . ILE A 1 89 ? -4.023 -20.453 -17.156 1 91 89 ILE A O 1
ATOM 678 N N . GLU A 1 90 ? -3.242 -19.375 -18.953 1 82.38 90 GLU A N 1
ATOM 679 C CA . GLU A 1 90 ? -4.309 -18.391 -18.781 1 82.38 90 GLU A CA 1
ATOM 680 C C . GLU A 1 90 ? -5 -18.094 -20.109 1 82.38 90 GLU A C 1
ATOM 682 O O . GLU A 1 90 ? -5.746 -17.109 -20.219 1 82.38 90 GLU A O 1
ATOM 687 N N . SER A 1 91 ? -4.707 -18.891 -21.109 1 86.81 91 SER A N 1
ATOM 688 C CA . SER A 1 91 ? -5.406 -18.844 -22.391 1 86.81 91 SER A CA 1
ATOM 689 C C . SER A 1 91 ? -5.996 -20.203 -22.766 1 86.81 91 SER A C 1
ATOM 691 O O . SER A 1 91 ? -5.598 -21.219 -22.203 1 86.81 91 SER A O 1
ATOM 693 N N . GLN A 1 92 ? -6.922 -20.094 -23.688 1 86.25 92 GLN A N 1
ATOM 694 C CA . GLN A 1 92 ? -7.504 -21.344 -24.172 1 86.25 92 GLN A CA 1
ATOM 695 C C . GLN A 1 92 ? -6.43 -22.25 -24.75 1 86.25 92 GLN A C 1
ATOM 697 O O . GLN A 1 92 ? -6.438 -23.469 -24.5 1 86.25 92 GLN A O 1
ATOM 702 N N . LEU A 1 93 ? -5.547 -21.688 -25.453 1 87.44 93 LEU A N 1
ATOM 703 C CA . LEU A 1 93 ? -4.461 -22.453 -26.047 1 87.44 93 LEU A CA 1
ATOM 704 C C . LEU A 1 93 ? -3.588 -23.078 -24.969 1 87.44 93 LEU A C 1
ATOM 706 O O . LEU A 1 93 ? -3.217 -24.25 -25.062 1 87.44 93 LEU A O 1
ATOM 710 N N . ALA A 1 94 ? -3.23 -22.312 -23.984 1 89.81 94 ALA A N 1
ATOM 711 C CA . ALA A 1 94 ? -2.43 -22.828 -22.875 1 89.81 94 ALA A CA 1
ATOM 712 C C . ALA A 1 94 ? -3.172 -23.938 -22.141 1 89.81 94 ALA A C 1
ATOM 714 O O . ALA A 1 94 ? -2.564 -24.922 -21.719 1 89.81 94 ALA A O 1
ATOM 715 N N . MET A 1 95 ? -4.453 -23.781 -22.047 1 91 95 MET A N 1
ATOM 716 C CA . MET A 1 95 ? -5.277 -24.781 -21.375 1 91 95 MET A CA 1
ATOM 717 C C . MET A 1 95 ? -5.289 -26.078 -22.172 1 91 95 MET A C 1
ATOM 719 O O . MET A 1 95 ? -5.16 -27.172 -21.594 1 91 95 MET A O 1
ATOM 723 N N . GLU A 1 96 ? -5.398 -25.969 -23.422 1 92.38 96 GLU A N 1
ATOM 724 C CA . GLU A 1 96 ? -5.398 -27.125 -24.312 1 92.38 96 GLU A CA 1
ATOM 725 C C . GLU A 1 96 ? -4.062 -27.859 -24.25 1 92.38 96 GLU A C 1
ATOM 727 O O . GLU A 1 96 ? -4.012 -29.078 -24.453 1 92.38 96 GLU A O 1
ATOM 732 N N . ASN A 1 97 ? -3.059 -27.172 -23.953 1 94.56 97 ASN A N 1
ATOM 733 C CA . ASN A 1 97 ? -1.72 -27.75 -23.938 1 94.56 97 ASN A CA 1
ATOM 734 C C . ASN A 1 97 ? -1.218 -27.953 -22.5 1 94.56 97 ASN A C 1
ATOM 736 O O . ASN A 1 97 ? -0.03 -28.203 -22.297 1 94.56 97 ASN A O 1
ATOM 740 N N . ALA A 1 98 ? -2.088 -27.781 -21.578 1 95.75 98 ALA A N 1
ATOM 741 C CA . ALA A 1 98 ? -1.691 -27.797 -20.172 1 95.75 98 ALA A CA 1
ATOM 742 C C . ALA A 1 98 ? -1.001 -29.109 -19.812 1 95.75 98 ALA A C 1
ATOM 744 O O . ALA A 1 98 ? -0.026 -29.125 -19.062 1 95.75 98 ALA A O 1
ATOM 745 N N . ASP A 1 99 ? -1.48 -30.234 -20.344 1 96.31 99 ASP A N 1
ATOM 746 C CA . ASP A 1 99 ? -0.864 -31.531 -20.078 1 96.31 99 ASP A CA 1
ATOM 747 C C . ASP A 1 99 ? 0.571 -31.562 -20.609 1 96.31 99 ASP A C 1
ATOM 749 O O . ASP A 1 99 ? 1.481 -32 -19.891 1 96.31 99 ASP A O 1
ATOM 753 N N . ALA A 1 100 ? 0.696 -31.141 -21.766 1 96.31 100 ALA A N 1
ATOM 754 C CA . ALA A 1 100 ? 2.025 -31.125 -22.375 1 96.31 100 ALA A CA 1
ATOM 755 C C . ALA A 1 100 ? 2.961 -30.188 -21.609 1 96.31 100 ALA A C 1
ATOM 757 O O . ALA A 1 100 ? 4.133 -30.516 -21.406 1 96.31 100 ALA A O 1
ATOM 758 N N . ILE A 1 101 ? 2.49 -29.062 -21.266 1 93.56 101 ILE A N 1
ATOM 759 C CA . ILE A 1 101 ? 3.266 -28.094 -20.5 1 93.56 101 ILE A CA 1
ATOM 760 C C . ILE A 1 101 ? 3.68 -28.719 -19.172 1 93.56 101 ILE A C 1
ATOM 762 O O . ILE A 1 101 ? 4.852 -28.656 -18.781 1 93.56 101 ILE A O 1
ATOM 766 N N . ALA A 1 102 ? 2.766 -29.328 -18.469 1 94.81 102 ALA A N 1
ATOM 767 C CA . ALA A 1 102 ? 3.027 -29.938 -17.156 1 94.81 102 ALA A CA 1
ATOM 768 C C . ALA A 1 102 ? 4.047 -31.062 -17.281 1 94.81 102 ALA A C 1
ATOM 770 O O . ALA A 1 102 ? 4.836 -31.297 -16.359 1 94.81 102 ALA A O 1
ATOM 771 N N . ALA A 1 103 ? 4.016 -31.719 -18.375 1 94.88 103 ALA A N 1
ATOM 772 C CA . ALA A 1 103 ? 4.883 -32.875 -18.594 1 94.88 103 ALA A CA 1
ATOM 773 C C . ALA A 1 103 ? 6.293 -32.438 -18.984 1 94.88 103 ALA A C 1
ATOM 775 O O . ALA A 1 103 ? 7.227 -33.25 -18.969 1 94.88 103 ALA A O 1
ATOM 776 N N . THR A 1 104 ? 6.453 -31.188 -19.344 1 91.62 104 THR A N 1
ATOM 777 C CA . THR A 1 104 ? 7.75 -30.672 -19.766 1 91.62 104 THR A CA 1
ATOM 778 C C . THR A 1 104 ? 8.742 -30.688 -18.609 1 91.62 104 THR A C 1
ATOM 780 O O . THR A 1 104 ? 8.422 -30.25 -17.5 1 91.62 104 THR A O 1
ATOM 783 N N . HIS A 1 105 ? 9.875 -31.25 -18.906 1 89.56 105 HIS A N 1
ATOM 784 C CA . HIS A 1 105 ? 10.938 -31.281 -17.906 1 89.56 105 HIS A CA 1
ATOM 785 C C . HIS A 1 105 ? 11.336 -29.875 -17.5 1 89.56 105 HIS A C 1
ATOM 787 O O . HIS A 1 105 ? 11.477 -28.984 -18.344 1 89.56 105 HIS A O 1
ATOM 793 N N . GLY A 1 106 ? 11.359 -29.672 -16.141 1 85.69 106 GLY A N 1
ATOM 794 C CA . GLY A 1 106 ? 11.781 -28.375 -15.648 1 85.69 106 GLY A CA 1
ATOM 795 C C . GLY A 1 106 ? 10.625 -27.5 -15.172 1 85.69 106 GLY A C 1
ATOM 796 O O . GLY A 1 106 ? 10.828 -26.516 -14.477 1 85.69 106 GLY A O 1
ATOM 797 N N . VAL A 1 107 ? 9.453 -27.797 -15.602 1 89.31 107 VAL A N 1
ATOM 798 C CA . VAL A 1 107 ? 8.281 -27.062 -15.117 1 89.31 107 VAL A CA 1
ATOM 799 C C . VAL A 1 107 ? 7.91 -27.562 -13.719 1 89.31 107 VAL A C 1
ATOM 801 O O . VAL A 1 107 ? 7.719 -28.75 -13.508 1 89.31 107 VAL A O 1
ATOM 804 N N . ASP A 1 108 ? 7.793 -26.609 -12.773 1 88.94 108 ASP A N 1
ATOM 805 C CA . ASP A 1 108 ? 7.613 -27 -11.375 1 88.94 108 ASP A CA 1
ATOM 806 C C . ASP A 1 108 ? 6.203 -26.672 -10.891 1 88.94 108 ASP A C 1
ATOM 808 O O . ASP A 1 108 ? 5.719 -27.25 -9.922 1 88.94 108 ASP A O 1
ATOM 812 N N . CYS A 1 109 ? 5.578 -25.734 -11.547 1 93 109 CYS A N 1
ATOM 813 C CA . CYS A 1 109 ? 4.293 -25.219 -11.094 1 93 109 CYS A CA 1
ATOM 814 C C . CYS A 1 109 ? 3.504 -24.625 -12.25 1 93 109 CYS A C 1
ATOM 816 O O . CYS A 1 109 ? 4.09 -24.156 -13.227 1 93 109 CYS A O 1
ATOM 818 N N . LEU A 1 110 ? 2.184 -24.703 -12.188 1 94.88 110 LEU A N 1
ATOM 819 C CA . LEU A 1 110 ? 1.295 -24.062 -13.148 1 94.88 110 LEU A CA 1
ATOM 820 C C . LEU A 1 110 ? 0.502 -22.938 -12.484 1 94.88 110 LEU A C 1
ATOM 822 O O . LEU A 1 110 ? -0.031 -23.109 -11.391 1 94.88 110 LEU A O 1
ATOM 826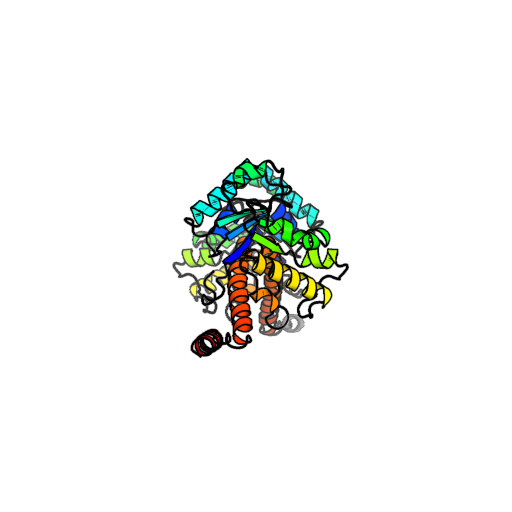 N N . MET A 1 111 ? 0.47 -21.812 -13.164 1 95.12 111 MET A N 1
ATOM 827 C CA . MET A 1 111 ? -0.238 -20.672 -12.609 1 95.12 111 MET A CA 1
ATOM 828 C C . MET A 1 111 ? -1.452 -20.312 -13.461 1 95.12 111 MET A C 1
ATOM 830 O O . MET A 1 111 ? -1.329 -20.109 -14.672 1 95.12 111 MET A O 1
ATOM 834 N N . LEU A 1 112 ? -2.57 -20.234 -12.758 1 95.5 112 LEU A N 1
ATOM 835 C CA . LEU A 1 112 ? -3.809 -19.781 -13.375 1 95.5 112 LEU A CA 1
ATOM 836 C C . LEU A 1 112 ? -4.02 -18.297 -13.133 1 95.5 112 LEU A C 1
ATOM 838 O O . LEU A 1 112 ? -3.963 -17.828 -11.992 1 95.5 112 LEU A O 1
ATOM 842 N N . GLY A 1 113 ? -4.207 -17.516 -14.219 1 93.25 113 GLY A N 1
ATOM 843 C CA . GLY A 1 113 ? -4.738 -16.172 -14.117 1 93.25 113 GLY A CA 1
ATOM 844 C C . GLY A 1 113 ? -6.234 -16.094 -14.375 1 93.25 113 GLY A C 1
ATOM 845 O O . GLY A 1 113 ? -6.672 -16.109 -15.531 1 93.25 113 GLY A O 1
ATOM 846 N N . PRO A 1 114 ? -6.938 -16 -13.289 1 90.94 114 PRO A N 1
ATOM 847 C CA . PRO A 1 114 ? -8.391 -16.078 -13.469 1 90.94 114 PRO A CA 1
ATOM 848 C C . PRO A 1 114 ? -8.922 -14.984 -14.391 1 90.94 114 PRO A C 1
ATOM 850 O O . PRO A 1 114 ? -9.797 -15.242 -15.219 1 90.94 114 PRO A O 1
ATOM 853 N N . GLY A 1 115 ? -8.406 -13.766 -14.242 1 88.81 115 GLY A N 1
ATOM 854 C CA . GLY A 1 115 ? -8.859 -12.68 -15.094 1 88.81 115 GLY A CA 1
ATOM 855 C C . GLY A 1 115 ? -8.562 -12.906 -16.562 1 88.81 115 GLY A C 1
ATOM 856 O O . GLY A 1 115 ? -9.438 -12.734 -17.406 1 88.81 115 GLY A O 1
ATOM 857 N N . ASP A 1 116 ? -7.395 -13.297 -16.828 1 88.44 116 ASP A N 1
ATOM 858 C CA . ASP A 1 116 ? -6.98 -13.547 -18.203 1 88.44 116 ASP A CA 1
ATOM 859 C C . ASP A 1 116 ? -7.723 -14.75 -18.797 1 88.44 116 ASP A C 1
ATOM 861 O O . ASP A 1 116 ? -8.07 -14.75 -19.969 1 88.44 116 ASP A O 1
ATOM 865 N N . LEU A 1 117 ? -7.887 -15.75 -18.047 1 89.62 117 LEU A N 1
ATOM 866 C CA . LEU A 1 117 ? -8.641 -16.906 -18.516 1 89.62 117 LEU A CA 1
ATOM 867 C C . LEU A 1 117 ? -10.07 -16.516 -18.859 1 89.62 117 LEU A C 1
ATOM 869 O O . LEU A 1 117 ? -10.594 -16.938 -19.906 1 89.62 117 LEU A O 1
ATOM 873 N N . ARG A 1 118 ? -10.688 -15.703 -18 1 90.38 118 ARG A N 1
ATOM 874 C CA . ARG A 1 118 ? -12.047 -15.234 -18.281 1 90.38 118 ARG A CA 1
ATOM 875 C C . ARG A 1 118 ? -12.102 -14.5 -19.609 1 90.38 118 ARG A C 1
ATOM 877 O O . ARG A 1 118 ? -12.984 -14.758 -20.438 1 90.38 118 ARG A O 1
ATOM 884 N N . LEU A 1 119 ? -11.148 -13.633 -19.766 1 89.94 119 LEU A N 1
ATOM 885 C CA . LEU A 1 119 ? -11.078 -12.875 -21.016 1 89.94 119 LEU A CA 1
ATOM 886 C C . LEU A 1 119 ? -10.906 -13.812 -22.203 1 89.94 119 LEU A C 1
ATOM 888 O O . LEU A 1 119 ? -11.547 -13.633 -23.234 1 89.94 119 LEU A O 1
ATOM 892 N N . SER A 1 120 ? -10.055 -14.773 -22.062 1 90.69 120 SER A N 1
ATOM 893 C CA . SER A 1 120 ? -9.781 -15.727 -23.141 1 90.69 120 SER A CA 1
ATOM 894 C C . SER A 1 120 ? -11.016 -16.547 -23.469 1 90.69 120 SER A C 1
ATOM 896 O O . SER A 1 120 ? -11.203 -16.953 -24.625 1 90.69 120 SER A O 1
ATOM 898 N N . LEU A 1 121 ? -11.914 -16.75 -22.484 1 90.94 121 LEU A N 1
ATOM 899 C CA . LEU A 1 121 ? -13.141 -17.531 -22.656 1 90.94 121 LEU A CA 1
ATOM 900 C C . LEU A 1 121 ? -14.281 -16.641 -23.141 1 90.94 121 LEU A C 1
ATOM 902 O O . LEU A 1 121 ? -15.391 -17.125 -23.375 1 90.94 121 LEU A O 1
ATOM 906 N N . GLY A 1 122 ? -13.984 -15.297 -23.266 1 91.62 122 GLY A N 1
ATOM 907 C CA . GLY A 1 122 ? -14.992 -14.344 -23.703 1 91.62 122 GLY A CA 1
ATOM 908 C C . GLY A 1 122 ? -15.984 -13.977 -22.609 1 91.62 122 GLY A C 1
ATOM 909 O O . GLY A 1 122 ? -17.125 -13.625 -22.891 1 91.62 122 GLY A O 1
ATOM 910 N N . LEU A 1 123 ? -15.594 -14.156 -21.375 1 91 123 LEU A N 1
ATOM 911 C CA . LEU A 1 123 ? -16.453 -13.852 -20.25 1 91 123 LEU A CA 1
ATOM 912 C C . LEU A 1 123 ? -16.172 -12.461 -19.688 1 91 123 LEU A C 1
ATOM 914 O O . LEU A 1 123 ? -15.031 -11.992 -19.75 1 91 123 LEU A O 1
ATOM 918 N N . PRO A 1 124 ? -17.156 -11.852 -19.188 1 86.88 124 PRO A N 1
ATOM 919 C CA . PRO A 1 124 ? -16.922 -10.57 -18.531 1 86.88 124 PRO A CA 1
ATOM 920 C C . PRO A 1 124 ? -16.141 -10.711 -17.234 1 86.88 124 PRO A C 1
ATOM 922 O O . PRO A 1 124 ? -16.062 -11.805 -16.672 1 86.88 124 PRO A O 1
ATOM 925 N N . ALA A 1 125 ? -15.547 -9.523 -16.828 1 84 125 ALA A N 1
ATOM 926 C CA . ALA A 1 125 ? -14.914 -9.5 -15.523 1 84 125 ALA A CA 1
ATOM 927 C C . ALA A 1 125 ? -15.906 -9.844 -14.422 1 84 125 ALA A C 1
ATOM 929 O O . ALA A 1 125 ? -17.062 -9.422 -14.469 1 84 125 ALA A O 1
ATOM 930 N N . ARG A 1 126 ? -15.406 -10.633 -13.547 1 79.31 126 ARG A N 1
ATOM 931 C CA . ARG A 1 126 ? -16.312 -11.055 -12.484 1 79.31 126 ARG A CA 1
ATOM 932 C C . ARG A 1 126 ? -16.453 -9.969 -11.422 1 79.31 126 ARG A C 1
ATOM 934 O O . ARG A 1 126 ? -15.469 -9.352 -11.016 1 79.31 126 ARG A O 1
ATOM 941 N N . LYS A 1 127 ? -17.75 -9.773 -11.039 1 76.25 127 LYS A N 1
ATOM 942 C CA . LYS A 1 127 ? -18.016 -8.883 -9.906 1 76.25 127 LYS A CA 1
ATOM 943 C C . LYS A 1 127 ? -17.938 -9.641 -8.586 1 76.25 127 LYS A C 1
ATOM 945 O O . LYS A 1 127 ? -18.219 -10.836 -8.531 1 76.25 127 LYS A O 1
ATOM 950 N N . PHE A 1 128 ? -17.531 -8.953 -7.605 1 74.25 128 PHE A N 1
ATOM 951 C CA . PHE A 1 128 ? -17.422 -9.586 -6.293 1 74.25 128 PHE A CA 1
ATOM 952 C C . PHE A 1 128 ? -18.766 -10.156 -5.852 1 74.25 128 PHE A C 1
ATOM 954 O O . PHE A 1 128 ? -19.797 -9.5 -5.992 1 74.25 128 PHE A O 1
ATOM 961 N N . GLY A 1 129 ? -18.672 -11.383 -5.418 1 70.94 129 GLY A N 1
ATOM 962 C CA . GLY A 1 129 ? -19.859 -12.031 -4.902 1 70.94 129 GLY A CA 1
ATOM 963 C C . GLY A 1 129 ? -20.641 -12.773 -5.965 1 70.94 129 GLY A C 1
ATOM 964 O O . GLY A 1 129 ? -21.594 -13.5 -5.652 1 70.94 129 GLY A O 1
ATOM 965 N N . GLN A 1 130 ? -20.297 -12.609 -7.156 1 80.38 130 GLN A N 1
ATOM 966 C CA . GLN A 1 130 ? -20.984 -13.297 -8.242 1 80.38 130 GLN A CA 1
ATOM 967 C C . GLN A 1 130 ? -20.453 -14.719 -8.422 1 80.38 130 GLN A C 1
ATOM 969 O O . GLN A 1 130 ? -19.25 -14.961 -8.25 1 80.38 130 GLN A O 1
ATOM 974 N N . ARG A 1 131 ? -21.359 -15.523 -8.742 1 81.5 131 ARG A N 1
ATOM 975 C CA . ARG A 1 131 ? -20.969 -16.906 -9.023 1 81.5 131 ARG A CA 1
ATOM 976 C C . ARG A 1 131 ? -20.141 -16.984 -10.305 1 81.5 131 ARG A C 1
ATOM 978 O O . ARG A 1 131 ? -20.406 -16.25 -11.266 1 81.5 131 ARG A O 1
ATOM 985 N N . ASP A 1 132 ? -19.25 -17.906 -10.258 1 87.56 132 ASP A N 1
ATOM 986 C CA . ASP A 1 132 ? -18.406 -18.078 -11.43 1 87.56 132 ASP A CA 1
ATOM 987 C C . ASP A 1 132 ? -19.188 -18.734 -12.57 1 87.56 132 ASP A C 1
ATOM 989 O O . ASP A 1 132 ? -20.047 -19.594 -12.328 1 87.56 132 ASP A O 1
ATOM 993 N N . ASP A 1 133 ? -18.938 -18.312 -13.719 1 90.56 133 ASP A N 1
ATOM 994 C CA . ASP A 1 133 ? -19.484 -18.938 -14.922 1 90.56 133 ASP A CA 1
ATOM 995 C C . ASP A 1 133 ? -19.078 -20.406 -15.008 1 90.56 133 ASP A C 1
ATOM 997 O O . ASP A 1 133 ? -17.938 -20.75 -14.719 1 90.56 133 ASP A O 1
ATOM 1001 N N . PRO A 1 134 ? -20.078 -21.266 -15.398 1 92.12 134 PRO A N 1
ATOM 1002 C CA . PRO A 1 134 ? -19.766 -22.688 -15.5 1 92.12 134 PRO A CA 1
ATOM 1003 C C . PRO A 1 134 ? -18.594 -22.984 -16.422 1 92.12 134 PRO A C 1
ATOM 1005 O O . PRO A 1 134 ? -17.844 -23.938 -16.188 1 92.12 134 PRO A O 1
ATOM 1008 N N . ARG A 1 135 ? -18.438 -22.234 -17.5 1 92.56 135 ARG A N 1
ATOM 1009 C CA . ARG A 1 135 ? -17.328 -22.438 -18.438 1 92.56 135 ARG A CA 1
ATOM 1010 C C . ARG A 1 135 ? -15.984 -22.172 -17.75 1 92.56 135 ARG A C 1
ATOM 1012 O O . ARG A 1 135 ? -15 -22.875 -18.016 1 92.56 135 ARG A O 1
ATOM 1019 N N . PHE A 1 136 ? -15.953 -21.172 -16.984 1 93.12 136 PHE A N 1
ATOM 1020 C CA . PHE A 1 136 ? -14.766 -20.859 -16.203 1 93.12 136 PHE A CA 1
ATOM 1021 C C . PHE A 1 136 ? -14.445 -22.016 -15.25 1 93.12 136 PHE A C 1
ATOM 1023 O O . PHE A 1 136 ? -13.297 -22.469 -15.172 1 93.12 136 PHE A O 1
ATOM 1030 N N . LEU A 1 137 ? -15.445 -22.453 -14.562 1 93.56 137 LEU A N 1
ATOM 1031 C CA . LEU A 1 137 ? -15.266 -23.531 -13.594 1 93.56 137 LEU A CA 1
ATOM 1032 C C . LEU A 1 137 ? -14.797 -24.797 -14.281 1 93.56 137 LEU A C 1
ATOM 1034 O O . LEU A 1 137 ? -13.977 -25.547 -13.727 1 93.56 137 LEU A O 1
ATOM 1038 N N . GLU A 1 138 ? -15.352 -25.062 -15.375 1 93.88 138 GLU A N 1
ATOM 1039 C CA . GLU A 1 138 ? -14.922 -26.234 -16.141 1 93.88 138 GLU A CA 1
ATOM 1040 C C . GLU A 1 138 ? -13.438 -26.141 -16.5 1 93.88 138 GLU A C 1
ATOM 1042 O O . GLU A 1 138 ? -12.711 -27.141 -16.406 1 93.88 138 GLU A O 1
ATOM 1047 N N . ALA A 1 139 ? -13.016 -25.016 -16.938 1 93.81 139 ALA A N 1
ATOM 1048 C CA . ALA A 1 139 ? -11.609 -24.797 -17.281 1 93.81 139 ALA A CA 1
ATOM 1049 C C . ALA A 1 139 ? -10.727 -24.984 -16.047 1 93.81 139 ALA A C 1
ATOM 1051 O O . ALA A 1 139 ? -9.664 -25.609 -16.125 1 93.81 139 ALA A O 1
ATOM 1052 N N . VAL A 1 140 ? -11.156 -24.469 -14.945 1 94.12 140 VAL A N 1
ATOM 1053 C CA . VAL A 1 140 ? -10.422 -24.609 -13.695 1 94.12 140 VAL A CA 1
ATOM 1054 C C . VAL A 1 140 ? -10.312 -26.094 -13.336 1 94.12 140 VAL A C 1
ATOM 1056 O O . VAL A 1 140 ? -9.234 -26.578 -12.992 1 94.12 140 VAL A O 1
ATOM 1059 N N . ASN A 1 141 ? -11.414 -26.797 -13.445 1 94.81 141 ASN A N 1
ATOM 1060 C CA . ASN A 1 141 ? -11.422 -28.234 -13.141 1 94.81 141 ASN A CA 1
ATOM 1061 C C . ASN A 1 141 ? -10.461 -29 -14.039 1 94.81 141 ASN A C 1
ATOM 1063 O O . ASN A 1 141 ? -9.797 -29.938 -13.594 1 94.81 141 ASN A O 1
ATOM 1067 N N . ARG A 1 142 ? -10.445 -28.625 -15.25 1 94.94 142 ARG A N 1
ATOM 1068 C CA . ARG A 1 142 ? -9.5 -29.25 -16.172 1 94.94 142 ARG A CA 1
ATOM 1069 C C . ARG A 1 142 ? -8.062 -29.062 -15.703 1 94.94 142 ARG A C 1
ATOM 1071 O O . ARG A 1 142 ? -7.262 -30 -15.758 1 94.94 142 ARG A O 1
ATOM 1078 N N . LEU A 1 143 ? -7.762 -27.859 -15.32 1 95.81 143 LEU A N 1
ATOM 1079 C CA . LEU A 1 143 ? -6.414 -27.578 -14.836 1 95.81 143 LEU A CA 1
ATOM 1080 C C . LEU A 1 143 ? -6.121 -28.375 -13.562 1 95.81 143 LEU A C 1
ATOM 1082 O O . LEU A 1 143 ? -5 -28.859 -13.375 1 95.81 143 LEU A O 1
ATOM 1086 N N . VAL A 1 144 ? -7.062 -28.5 -12.695 1 94.94 144 VAL A N 1
ATOM 1087 C CA . VAL A 1 144 ? -6.926 -29.281 -11.469 1 94.94 144 VAL A CA 1
ATOM 1088 C C . VAL A 1 144 ? -6.648 -30.734 -11.812 1 94.94 144 VAL A C 1
ATOM 1090 O O . VAL A 1 144 ? -5.828 -31.391 -11.156 1 94.94 144 VAL A O 1
ATOM 1093 N N . ASP A 1 145 ? -7.336 -31.219 -12.805 1 96.06 145 ASP A N 1
ATOM 1094 C CA . ASP A 1 145 ? -7.078 -32.594 -13.258 1 96.06 145 ASP A CA 1
ATOM 1095 C C . ASP A 1 145 ? -5.637 -32.75 -13.734 1 96.06 145 ASP A C 1
ATOM 1097 O O . ASP A 1 145 ? -4.996 -33.75 -13.453 1 96.06 145 ASP A O 1
ATOM 1101 N N . VAL A 1 146 ? -5.195 -31.781 -14.492 1 95.88 146 VAL A N 1
ATOM 1102 C CA . VAL A 1 146 ? -3.812 -31.781 -14.961 1 95.88 146 VAL A CA 1
ATOM 1103 C C . VAL A 1 146 ? -2.861 -31.844 -13.766 1 95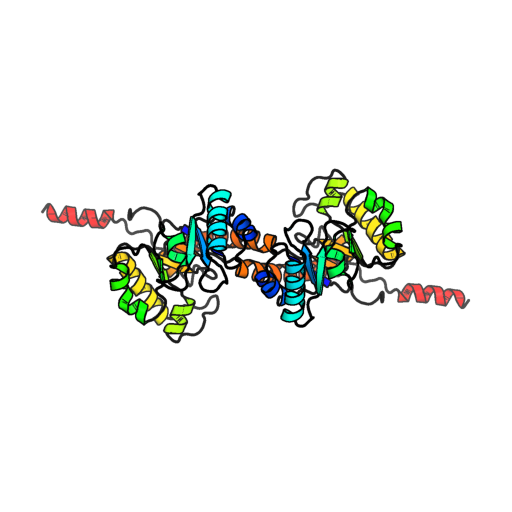.88 146 VAL A C 1
ATOM 1105 O O . VAL A 1 146 ? -1.884 -32.594 -13.781 1 95.88 146 VAL A O 1
ATOM 1108 N N . LYS A 1 147 ? -3.119 -31.016 -12.758 1 94.62 147 LYS A N 1
ATOM 1109 C CA . LYS A 1 147 ? -2.355 -31.016 -11.508 1 94.62 147 LYS A CA 1
ATOM 1110 C C . LYS A 1 147 ? -2.242 -32.438 -10.945 1 94.62 147 LYS A C 1
ATOM 1112 O O . LYS A 1 147 ? -1.149 -32.875 -10.594 1 94.62 147 LYS A O 1
ATOM 1117 N N . HIS A 1 148 ? -3.309 -33.156 -10.891 1 94.06 148 HIS A N 1
ATOM 1118 C CA . HIS A 1 148 ? -3.332 -34.5 -10.289 1 94.06 148 HIS A CA 1
ATOM 1119 C C . HIS A 1 148 ? -2.611 -35.5 -11.164 1 94.06 148 HIS A C 1
ATOM 1121 O O . HIS A 1 148 ? -1.892 -36.375 -10.656 1 94.06 148 HIS A O 1
ATOM 1127 N N . ARG A 1 149 ? -2.803 -35.375 -12.43 1 95.31 149 ARG A N 1
ATOM 1128 C CA . ARG A 1 149 ? -2.188 -36.312 -13.359 1 95.31 149 ARG A CA 1
ATOM 1129 C C . ARG A 1 149 ? -0.667 -36.188 -13.336 1 95.31 149 ARG A C 1
ATOM 1131 O O . ARG A 1 149 ? 0.043 -37.188 -13.461 1 95.31 149 ARG A O 1
ATOM 1138 N N . HIS A 1 150 ? -0.154 -35 -13.148 1 95.12 150 HIS A N 1
ATOM 1139 C CA . HIS A 1 150 ? 1.275 -34.781 -13.328 1 95.12 150 HIS A CA 1
ATOM 1140 C C . HIS A 1 150 ? 1.955 -34.469 -12 1 95.12 150 HIS A C 1
ATOM 1142 O O . HIS A 1 150 ? 3.178 -34.312 -11.945 1 95.12 150 HIS A O 1
ATOM 1148 N N . GLY A 1 151 ? 1.192 -34.312 -10.945 1 93.12 151 GLY A N 1
ATOM 1149 C CA . GLY A 1 151 ? 1.751 -34 -9.641 1 93.12 151 GLY A CA 1
ATOM 1150 C C . GLY A 1 151 ? 2.367 -32.625 -9.555 1 93.12 151 GLY A C 1
ATOM 1151 O O . GLY A 1 151 ? 3.455 -32.469 -9 1 93.12 151 GLY A O 1
ATOM 1152 N N . LYS A 1 152 ? 1.813 -31.672 -10.234 1 92.94 152 LYS A N 1
ATOM 1153 C CA . LYS A 1 152 ? 2.295 -30.297 -10.242 1 92.94 152 LYS A CA 1
ATOM 1154 C C . LYS A 1 152 ? 1.423 -29.406 -9.359 1 92.94 152 LYS A C 1
ATOM 1156 O O . LYS A 1 152 ? 0.194 -29.453 -9.445 1 92.94 152 LYS A O 1
ATOM 1161 N N . PRO A 1 153 ? 2.059 -28.641 -8.438 1 93.94 153 PRO A N 1
ATOM 1162 C CA . PRO A 1 153 ? 1.24 -27.672 -7.703 1 93.94 153 PRO A CA 1
ATOM 1163 C C . PRO A 1 153 ? 0.678 -26.578 -8.602 1 93.94 153 PRO A C 1
ATOM 1165 O O . PRO A 1 153 ? 1.195 -26.344 -9.703 1 93.94 153 PRO A O 1
ATOM 1168 N N . LEU A 1 154 ? -0.422 -25.922 -8.109 1 95.94 154 LEU A N 1
ATOM 1169 C CA . LEU A 1 154 ? -1.062 -24.828 -8.828 1 95.94 154 LEU A CA 1
ATOM 1170 C C . LEU A 1 154 ? -0.919 -23.516 -8.062 1 95.94 154 LEU A C 1
ATOM 1172 O O . LEU A 1 154 ? -0.979 -23.5 -6.832 1 95.94 154 LEU A O 1
ATOM 1176 N N . MET A 1 155 ? -0.737 -22.469 -8.82 1 95.75 155 MET A N 1
ATOM 1177 C CA . MET A 1 155 ? -0.683 -21.109 -8.297 1 95.75 155 MET A CA 1
ATOM 1178 C C . MET A 1 155 ? -1.799 -20.25 -8.891 1 95.75 155 MET A C 1
ATOM 1180 O O . MET A 1 155 ? -2.203 -20.453 -10.031 1 95.75 155 MET A O 1
ATOM 1184 N N . THR A 1 156 ? -2.342 -19.312 -8.125 1 96.38 156 THR A N 1
ATOM 1185 C CA . THR A 1 156 ? -3.34 -18.406 -8.672 1 96.38 156 THR A CA 1
ATOM 1186 C C . THR A 1 156 ? -3.361 -17.094 -7.891 1 96.38 156 THR A C 1
ATOM 1188 O O . THR A 1 156 ? -2.76 -17 -6.82 1 96.38 156 THR A O 1
ATOM 1191 N N . VAL A 1 157 ? -3.967 -16.078 -8.492 1 95.5 157 VAL A N 1
ATOM 1192 C CA . VAL A 1 157 ? -4.281 -14.82 -7.816 1 95.5 157 VAL A CA 1
ATOM 1193 C C . VAL A 1 157 ? -5.57 -14.984 -7.012 1 95.5 157 VAL A C 1
ATOM 1195 O O . VAL A 1 157 ? -6.559 -15.516 -7.512 1 95.5 157 VAL A O 1
ATOM 1198 N N . SER A 1 158 ? -5.566 -14.477 -5.754 1 94.69 158 SER A N 1
ATOM 1199 C CA . SER A 1 158 ? -6.703 -14.672 -4.859 1 94.69 158 SER A CA 1
ATOM 1200 C C . SER A 1 158 ? -7.055 -13.383 -4.125 1 94.69 158 SER A C 1
ATOM 1202 O O . SER A 1 158 ? -7.332 -13.406 -2.924 1 94.69 158 SER A O 1
ATOM 1204 N N . PHE A 1 159 ? -7.086 -12.273 -4.77 1 91.06 159 PHE A N 1
ATOM 1205 C CA . PHE A 1 159 ? -7.273 -10.953 -4.176 1 91.06 159 PHE A CA 1
ATOM 1206 C C . PHE A 1 159 ? -8.688 -10.797 -3.641 1 91.06 159 PHE A C 1
ATOM 1208 O O . PHE A 1 159 ? -8.906 -10.141 -2.617 1 91.06 159 PHE A O 1
ATOM 1215 N N . LYS A 1 160 ? -9.68 -11.344 -4.375 1 85.06 160 LYS A N 1
ATOM 1216 C CA . LYS A 1 160 ? -11.086 -11.164 -4.047 1 85.06 160 LYS A CA 1
ATOM 1217 C C . LYS A 1 160 ? -11.828 -12.5 -4.031 1 85.06 160 LYS A C 1
ATOM 1219 O O . LYS A 1 160 ? -12.633 -12.781 -4.922 1 85.06 160 LYS A O 1
ATOM 1224 N N . ILE A 1 161 ? -11.586 -13.242 -2.957 1 87 161 ILE A N 1
ATOM 1225 C CA . ILE A 1 161 ? -12.219 -14.555 -2.916 1 87 161 ILE A CA 1
ATOM 1226 C C . ILE A 1 161 ? -13.172 -14.633 -1.728 1 87 161 ILE A C 1
ATOM 1228 O O . ILE A 1 161 ? -12.938 -14.008 -0.69 1 87 161 ILE A O 1
ATOM 1232 N N . SER A 1 162 ? -14.203 -15.32 -1.966 1 87.38 162 SER A N 1
ATOM 1233 C CA . SER A 1 162 ? -15.141 -15.656 -0.897 1 87.38 162 SER A CA 1
ATOM 1234 C C . SER A 1 162 ? -15.312 -17.156 -0.766 1 87.38 162 SER A C 1
ATOM 1236 O O . SER A 1 162 ? -15.242 -17.891 -1.759 1 87.38 162 SER A O 1
ATOM 1238 N N . ALA A 1 163 ? -15.594 -17.609 0.406 1 84.12 163 ALA A N 1
ATOM 1239 C CA . ALA A 1 163 ? -15.734 -19.047 0.668 1 84.12 163 ALA A CA 1
ATOM 1240 C C . ALA A 1 163 ? -16.906 -19.625 -0.104 1 84.12 163 ALA A C 1
ATOM 1242 O O . ALA A 1 163 ? -16.875 -20.781 -0.527 1 84.12 163 ALA A O 1
ATOM 1243 N N . GLU A 1 164 ? -17.875 -18.844 -0.357 1 82.31 164 GLU A N 1
ATOM 1244 C CA . GLU A 1 164 ? -19.109 -19.297 -0.986 1 82.31 164 GLU A CA 1
ATOM 1245 C C . GLU A 1 164 ? -18.938 -19.453 -2.494 1 82.31 164 GLU A C 1
ATOM 1247 O O . GLU A 1 164 ? -19.484 -20.375 -3.096 1 82.31 164 GLU A O 1
ATOM 1252 N N . GLU A 1 165 ? -18.172 -18.641 -3.066 1 82.94 165 GLU A N 1
ATOM 1253 C CA . GLU A 1 165 ? -18.172 -18.547 -4.523 1 82.94 165 GLU A CA 1
ATOM 1254 C C . GLU A 1 165 ? -16.875 -19.078 -5.109 1 82.94 165 GLU A C 1
ATOM 1256 O O . GLU A 1 165 ? -16.812 -19.422 -6.293 1 82.94 165 GLU A O 1
ATOM 1261 N N . ASP A 1 166 ? -15.883 -19.203 -4.215 1 88.62 166 ASP A N 1
ATOM 1262 C CA . ASP A 1 166 ? -14.555 -19.516 -4.738 1 88.62 166 ASP A CA 1
ATOM 1263 C C . ASP A 1 166 ? -13.977 -20.75 -4.062 1 88.62 166 ASP A C 1
ATOM 1265 O O . ASP A 1 166 ? -12.805 -20.766 -3.672 1 88.62 166 ASP A O 1
ATOM 1269 N N . SER A 1 167 ? -14.805 -21.797 -3.953 1 88.69 167 SER A N 1
ATOM 1270 C CA . SER A 1 167 ? -14.367 -23.031 -3.289 1 88.69 167 SER A CA 1
ATOM 1271 C C . SER A 1 167 ? -13.297 -23.75 -4.102 1 88.69 167 SER A C 1
ATOM 1273 O O . SER A 1 167 ? -12.555 -24.578 -3.568 1 88.69 167 SER A O 1
ATOM 1275 N N . TRP A 1 168 ? -13.258 -23.406 -5.43 1 91.19 168 TRP A N 1
ATOM 1276 C CA . TRP A 1 168 ? -12.266 -24.047 -6.293 1 91.19 168 TRP A CA 1
ATOM 1277 C C . TRP A 1 168 ? -10.852 -23.688 -5.848 1 91.19 168 TRP A C 1
ATOM 1279 O O . TRP A 1 168 ? -9.891 -24.391 -6.176 1 91.19 168 TRP A O 1
ATOM 1289 N N . ILE A 1 169 ? -10.625 -22.672 -5.039 1 92.81 169 ILE A N 1
ATOM 1290 C CA . ILE A 1 169 ? -9.32 -22.188 -4.598 1 92.81 169 ILE A CA 1
ATOM 1291 C C . ILE A 1 169 ? -8.656 -23.25 -3.715 1 92.81 169 ILE A C 1
ATOM 1293 O O . ILE A 1 169 ? -7.43 -23.25 -3.561 1 92.81 169 ILE A O 1
ATOM 1297 N N . GLN A 1 170 ? -9.406 -24.141 -3.119 1 90.56 170 GLN A N 1
ATOM 1298 C CA . GLN A 1 170 ? -8.883 -25.172 -2.236 1 90.56 170 GLN A CA 1
ATOM 1299 C C . GLN A 1 170 ? -7.926 -26.094 -2.982 1 90.56 170 GLN A C 1
ATOM 1301 O O . GLN A 1 170 ? -7.113 -26.781 -2.363 1 90.56 170 GLN A O 1
ATOM 1306 N N . HIS A 1 171 ? -8.031 -26.141 -4.289 1 93.06 171 HIS A N 1
ATOM 1307 C CA . HIS A 1 171 ? -7.223 -27.047 -5.098 1 93.06 171 HIS A CA 1
ATOM 1308 C C . HIS A 1 171 ? -5.887 -26.422 -5.473 1 93.06 171 HIS A C 1
ATOM 1310 O O . HIS A 1 171 ? -5.047 -27.062 -6.105 1 93.06 171 HIS A O 1
ATOM 1316 N N . PHE A 1 172 ? -5.652 -25.234 -5.07 1 95 172 PHE A N 1
ATOM 1317 C CA . PHE A 1 172 ? -4.422 -24.516 -5.367 1 95 172 PHE A CA 1
ATOM 1318 C C . PHE A 1 172 ? -3.479 -24.531 -4.172 1 95 172 PHE A C 1
ATOM 1320 O O . PHE A 1 172 ? -3.918 -24.703 -3.031 1 95 172 PHE A O 1
ATOM 1327 N N . ASN A 1 173 ? -2.215 -24.406 -4.453 1 95.06 173 ASN A N 1
ATOM 1328 C CA . ASN A 1 173 ? -1.188 -24.547 -3.424 1 95.06 173 ASN A CA 1
ATOM 1329 C C . ASN A 1 173 ? -0.518 -23.203 -3.125 1 95.06 173 ASN A C 1
ATOM 1331 O O . ASN A 1 173 ? -0.142 -22.938 -1.982 1 95.06 173 ASN A O 1
ATOM 1335 N N . LEU A 1 174 ? -0.251 -22.438 -4.148 1 96.06 174 LEU A N 1
ATOM 1336 C CA . LEU A 1 174 ? 0.347 -21.109 -4.016 1 96.06 174 LEU A CA 1
ATOM 1337 C C . LEU A 1 174 ? -0.68 -20.031 -4.301 1 96.06 174 LEU A C 1
ATOM 1339 O O . LEU A 1 174 ? -1.244 -19.969 -5.395 1 96.06 174 LEU A O 1
ATOM 1343 N N . LEU A 1 175 ? -0.912 -19.188 -3.33 1 97.31 175 LEU A N 1
ATOM 1344 C CA . LEU A 1 175 ? -1.981 -18.203 -3.43 1 97.31 175 LEU A CA 1
ATOM 1345 C C . LEU A 1 175 ? -1.432 -16.781 -3.279 1 97.31 175 LEU A C 1
ATOM 1347 O O . LEU A 1 175 ? -0.863 -16.438 -2.238 1 97.31 175 LEU A O 1
ATOM 1351 N N . LEU A 1 176 ? -1.551 -16.031 -4.305 1 97.69 176 LEU A N 1
ATOM 1352 C CA . LEU A 1 176 ? -1.244 -14.602 -4.219 1 97.69 176 LEU A CA 1
ATOM 1353 C C . LEU A 1 176 ? -2.385 -13.844 -3.551 1 97.69 176 LEU A C 1
ATOM 1355 O O . LEU A 1 176 ? -3.459 -13.688 -4.137 1 97.69 176 LEU A O 1
ATOM 1359 N N . ALA A 1 177 ? -2.107 -13.32 -2.428 1 97.5 177 ALA A N 1
ATOM 1360 C CA . ALA A 1 177 ? -3.174 -12.781 -1.586 1 97.5 177 ALA A CA 1
ATOM 1361 C C . ALA A 1 177 ? -3.391 -11.297 -1.854 1 97.5 177 ALA A C 1
ATOM 1363 O O . ALA A 1 177 ? -4.469 -10.766 -1.592 1 97.5 177 ALA A O 1
ATOM 1364 N N . T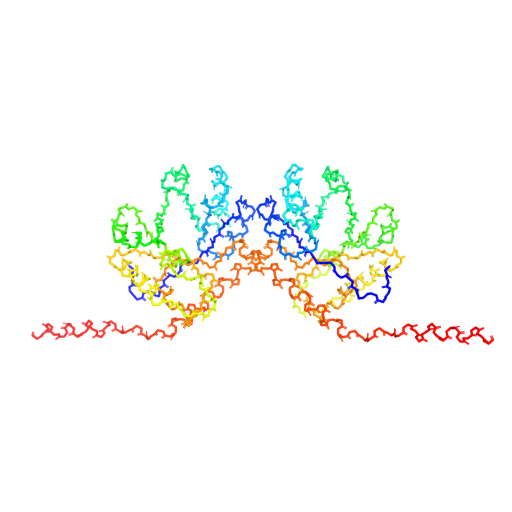HR A 1 178 ? -2.43 -10.609 -2.293 1 98.06 178 THR A N 1
ATOM 1365 C CA . THR A 1 178 ? -2.518 -9.172 -2.551 1 98.06 178 THR A CA 1
ATOM 1366 C C . THR A 1 178 ? -1.361 -8.711 -3.434 1 98.06 178 THR A C 1
ATOM 1368 O O . THR A 1 178 ? -0.623 -9.539 -3.98 1 98.06 178 THR A O 1
ATOM 1371 N N . ALA A 1 179 ? -1.341 -7.453 -3.654 1 98.12 179 ALA A N 1
ATOM 1372 C CA . ALA A 1 179 ? -0.263 -6.77 -4.363 1 98.12 179 ALA A CA 1
ATOM 1373 C C . ALA A 1 179 ? -0.005 -5.391 -3.764 1 98.12 179 ALA A C 1
ATOM 1375 O O . ALA A 1 179 ? -0.918 -4.758 -3.227 1 98.12 179 ALA A O 1
ATOM 1376 N N . ASP A 1 180 ? 1.236 -4.934 -3.865 1 98.19 180 ASP A N 1
ATOM 1377 C CA . ASP A 1 180 ? 1.588 -3.645 -3.275 1 98.19 180 ASP A CA 1
ATOM 1378 C C . ASP A 1 180 ? 0.729 -2.521 -3.854 1 98.19 180 ASP A C 1
ATOM 1380 O O . ASP A 1 180 ? 0.214 -1.683 -3.111 1 98.19 180 ASP A O 1
ATOM 1384 N N . PHE A 1 181 ? 0.555 -2.49 -5.137 1 97.25 181 PHE A N 1
ATOM 1385 C CA . PHE A 1 181 ? -0.246 -1.43 -5.738 1 97.25 181 PHE A CA 1
ATOM 1386 C C . PHE A 1 181 ? -1.7 -1.533 -5.293 1 97.25 181 PHE A C 1
ATOM 1388 O O . PHE A 1 181 ? -2.367 -0.517 -5.09 1 97.25 181 PHE A O 1
ATOM 1395 N N . VAL A 1 182 ? -2.217 -2.736 -5.188 1 97.5 182 VAL A N 1
ATOM 1396 C CA . VAL A 1 182 ? -3.578 -2.955 -4.703 1 97.5 182 VAL A CA 1
ATOM 1397 C C . VAL A 1 182 ? -3.721 -2.398 -3.289 1 97.5 182 VAL A C 1
ATOM 1399 O O . VAL A 1 182 ? -4.703 -1.719 -2.98 1 97.5 182 VAL A O 1
ATOM 1402 N N . ASP A 1 183 ? -2.748 -2.689 -2.475 1 98.44 183 ASP A N 1
ATOM 1403 C CA . ASP A 1 183 ? -2.762 -2.234 -1.087 1 98.44 183 ASP A CA 1
ATOM 1404 C C . ASP A 1 183 ? -2.762 -0.709 -1.011 1 98.44 183 ASP A C 1
ATOM 1406 O O . ASP A 1 183 ? -3.51 -0.122 -0.227 1 98.44 183 ASP A O 1
ATOM 1410 N N . VAL A 1 184 ? -1.936 -0.081 -1.793 1 98.5 184 VAL A N 1
ATOM 1411 C CA . VAL A 1 184 ? -1.841 1.375 -1.786 1 98.5 184 VAL A CA 1
ATOM 1412 C C . VAL A 1 184 ? -3.172 1.981 -2.227 1 98.5 184 VAL A C 1
ATOM 1414 O O . VAL A 1 184 ? -3.691 2.893 -1.577 1 98.5 184 VAL A O 1
ATOM 1417 N N . VAL A 1 185 ? -3.758 1.474 -3.268 1 98.25 185 VAL A N 1
ATOM 1418 C CA . VAL A 1 185 ? -5.016 1.999 -3.787 1 98.25 185 VAL A CA 1
ATOM 1419 C C . VAL A 1 185 ? -6.121 1.811 -2.752 1 98.25 185 VAL A C 1
ATOM 1421 O O . VAL A 1 185 ? -6.777 2.775 -2.354 1 98.25 185 VAL A O 1
ATOM 1424 N N . LYS A 1 186 ? -6.305 0.604 -2.312 1 97.69 186 LYS A N 1
ATOM 1425 C CA . LYS A 1 186 ? -7.367 0.313 -1.354 1 97.69 186 LYS A CA 1
ATOM 1426 C C . LYS A 1 186 ? -7.137 1.057 -0.04 1 97.69 186 LYS A C 1
ATOM 1428 O O . LYS A 1 186 ? -8.086 1.542 0.577 1 97.69 186 LYS A O 1
ATOM 1433 N N . GLY A 1 187 ? -5.855 1.06 0.396 1 98.12 187 GLY A N 1
ATOM 1434 C CA . GLY A 1 187 ? -5.523 1.751 1.632 1 98.12 187 GLY A CA 1
ATOM 1435 C C . GLY A 1 187 ? -5.852 3.23 1.595 1 98.12 187 GLY A C 1
ATOM 1436 O O . GLY A 1 187 ? -6.418 3.77 2.549 1 98.12 187 GLY A O 1
ATOM 1437 N N . HIS A 1 188 ? -5.508 3.891 0.513 1 98.38 188 HIS A N 1
ATOM 1438 C CA . HIS A 1 188 ? -5.812 5.309 0.356 1 98.38 188 HIS A CA 1
ATOM 1439 C C . HIS A 1 188 ? -7.32 5.547 0.324 1 98.38 188 HIS A C 1
ATOM 1441 O O . HIS A 1 188 ? -7.82 6.465 0.977 1 98.38 188 HIS A O 1
ATOM 1447 N N . GLN A 1 189 ? -8.039 4.758 -0.426 1 97.69 189 GLN A N 1
ATOM 1448 C CA . GLN A 1 189 ? -9.484 4.898 -0.529 1 97.69 189 GLN A CA 1
ATOM 1449 C C . GLN A 1 189 ? -10.156 4.715 0.83 1 97.69 189 GLN A C 1
ATOM 1451 O O . GLN A 1 189 ? -10.984 5.535 1.234 1 97.69 189 GLN A O 1
ATOM 1456 N N . THR A 1 190 ? -9.758 3.713 1.51 1 97.25 190 THR A N 1
ATOM 1457 C CA . THR A 1 190 ? -10.32 3.426 2.824 1 97.25 190 THR A CA 1
ATOM 1458 C C . THR A 1 190 ? -10 4.547 3.809 1 97.25 190 THR A C 1
ATOM 1460 O O . THR A 1 190 ? -10.852 4.953 4.598 1 97.25 190 THR A O 1
ATOM 1463 N N . ALA A 1 191 ? -8.75 4.996 3.76 1 97.25 191 ALA A N 1
ATOM 1464 C CA . ALA A 1 191 ? -8.328 6.055 4.672 1 97.25 191 ALA A CA 1
ATOM 1465 C C . ALA A 1 191 ? -9.141 7.328 4.457 1 97.25 191 ALA A C 1
ATOM 1467 O O . ALA A 1 191 ? -9.562 7.973 5.418 1 97.25 191 ALA A O 1
ATOM 1468 N N . LEU A 1 192 ? -9.328 7.703 3.221 1 96.31 192 LEU A N 1
ATOM 1469 C CA . LEU A 1 192 ? -10.109 8.891 2.889 1 96.31 192 LEU A CA 1
ATOM 1470 C C . LEU A 1 192 ? -11.547 8.75 3.383 1 96.31 192 LEU A C 1
ATOM 1472 O O . LEU A 1 192 ? -12.086 9.68 3.996 1 96.31 192 LEU A O 1
ATOM 1476 N N . GLU A 1 193 ? -12.133 7.598 3.162 1 96.12 193 GLU A N 1
ATOM 1477 C CA . GLU A 1 193 ? -13.5 7.348 3.627 1 96.12 193 GLU A CA 1
ATOM 1478 C C . GLU A 1 193 ? -13.578 7.406 5.148 1 96.12 193 GLU A C 1
ATOM 1480 O O . GLU A 1 193 ? -14.5 8.016 5.703 1 96.12 193 GLU A O 1
ATOM 1485 N N . THR A 1 194 ? -12.641 6.824 5.785 1 95.31 194 THR A N 1
ATOM 1486 C CA . THR A 1 194 ? -12.633 6.73 7.238 1 95.31 194 THR A CA 1
ATOM 1487 C C . THR A 1 194 ? -12.484 8.109 7.871 1 95.31 194 THR A C 1
ATOM 1489 O O . THR A 1 194 ? -13.219 8.453 8.805 1 95.31 194 THR A O 1
ATOM 1492 N N . ILE A 1 195 ? -11.516 8.875 7.375 1 95.06 195 ILE A N 1
ATOM 1493 C CA . ILE A 1 195 ? -11.258 10.172 7.992 1 95.06 195 ILE A CA 1
ATOM 1494 C C . ILE A 1 195 ? -12.453 11.094 7.773 1 95.06 195 ILE A C 1
ATOM 1496 O O . ILE A 1 195 ? -12.828 11.859 8.664 1 95.06 195 ILE A O 1
ATOM 1500 N N . LYS A 1 196 ? -13.062 11.062 6.621 1 93.62 196 LYS A N 1
ATOM 1501 C CA . LYS A 1 196 ? -14.25 11.867 6.359 1 93.62 196 LYS A CA 1
ATOM 1502 C C . LYS A 1 196 ? -15.414 11.445 7.262 1 93.62 196 LYS A C 1
ATOM 1504 O O . LYS A 1 196 ? -16.125 12.297 7.789 1 93.62 196 LYS A O 1
ATOM 1509 N N . GLY A 1 197 ? -15.562 10.125 7.41 1 93 197 GLY A N 1
ATOM 1510 C CA . GLY A 1 197 ? -16.578 9.625 8.328 1 93 197 GLY A CA 1
ATOM 1511 C C . GLY A 1 197 ? -16.328 10.047 9.766 1 93 197 GLY A C 1
ATOM 1512 O O . GLY A 1 197 ? -17.266 10.414 10.477 1 93 197 GLY A O 1
ATOM 1513 N N . THR A 1 198 ? -15.102 9.953 10.188 1 91.94 198 THR A N 1
ATOM 1514 C CA . THR A 1 198 ? -14.742 10.328 11.547 1 91.94 198 THR A CA 1
ATOM 1515 C C . THR A 1 198 ? -15.023 11.805 11.797 1 91.94 198 THR A C 1
ATOM 1517 O O . THR A 1 198 ? -15.562 12.172 12.844 1 91.94 198 THR A O 1
ATOM 1520 N N . LEU A 1 199 ? -14.633 12.664 10.883 1 92.38 199 LEU A N 1
ATOM 1521 C CA . LEU A 1 199 ? -14.859 14.102 11.008 1 92.38 199 LEU A CA 1
ATOM 1522 C C . LEU A 1 199 ? -16.344 14.414 11.055 1 92.38 199 LEU A C 1
ATOM 1524 O O . LEU A 1 199 ? -16.781 15.312 11.781 1 92.38 199 LEU A O 1
ATOM 1528 N N . ALA A 1 200 ? -17.141 13.703 10.258 1 90 200 ALA A N 1
ATOM 1529 C CA . ALA A 1 200 ? -18.594 13.867 10.305 1 90 200 ALA A CA 1
ATOM 1530 C C . ALA A 1 200 ? -19.141 13.547 11.695 1 90 200 ALA A C 1
ATOM 1532 O O . ALA A 1 200 ? -20.031 14.234 12.203 1 90 200 ALA A O 1
ATOM 1533 N N . GLY A 1 201 ? -18.578 12.547 12.25 1 87.75 201 GLY A N 1
ATOM 1534 C CA . GLY A 1 201 ? -18.953 12.18 13.609 1 87.75 201 GLY A CA 1
ATOM 1535 C C . GLY A 1 201 ? -18.578 13.227 14.633 1 87.75 201 GLY A C 1
ATOM 1536 O O . GLY A 1 201 ? -19.344 13.492 15.57 1 87.75 201 GLY A O 1
ATOM 1537 N N . ILE A 1 202 ? -17.422 13.789 14.508 1 86.69 202 ILE A N 1
ATOM 1538 C CA . ILE A 1 202 ? -16.938 14.82 15.414 1 86.69 202 ILE A CA 1
ATOM 1539 C C . ILE A 1 202 ? -17.812 16.062 15.281 1 86.69 202 ILE A C 1
ATOM 1541 O O . ILE A 1 202 ? -18.188 16.672 16.281 1 86.69 202 ILE A O 1
ATOM 1545 N N . ASN A 1 203 ? -18.109 16.453 14.055 1 83 203 ASN A N 1
ATOM 1546 C CA . ASN A 1 203 ? -18.875 17.672 13.797 1 83 203 ASN A CA 1
ATOM 1547 C C . ASN A 1 203 ? -20.312 17.531 14.258 1 83 203 ASN A C 1
ATOM 1549 O O . ASN A 1 203 ? -20.969 18.531 14.57 1 83 203 ASN A O 1
ATOM 1553 N N . GLU A 1 204 ? -20.812 16.391 14.25 1 76.38 204 GLU A N 1
ATOM 1554 C CA . GLU A 1 204 ? -22.156 16.156 14.75 1 76.38 204 GLU A CA 1
ATOM 1555 C C . GLU A 1 204 ? -22.234 16.297 16.266 1 76.38 204 GLU A C 1
ATOM 1557 O O . GLU A 1 204 ? -23.297 16.609 16.812 1 76.38 204 GLU A O 1
ATOM 1562 N N . ARG A 1 205 ? -21.141 16.062 16.875 1 69.56 205 ARG A N 1
ATOM 1563 C CA . ARG A 1 205 ? -21.109 16.109 18.328 1 69.56 205 ARG A CA 1
ATOM 1564 C C . ARG A 1 205 ? -20.891 17.531 18.812 1 69.56 205 ARG A C 1
ATOM 1566 O O . ARG A 1 205 ? -21.047 17.812 20.016 1 69.56 205 ARG A O 1
ATOM 1573 N N . LEU A 1 206 ? -20.328 18.375 18.016 1 63.06 206 LEU A N 1
ATOM 1574 C CA . LEU A 1 206 ? -20.094 19.766 18.406 1 63.06 206 LEU A CA 1
ATOM 1575 C C . LEU A 1 206 ? -21.406 20.531 18.484 1 63.06 206 LEU A C 1
ATOM 1577 O O . LEU A 1 206 ? -22.312 20.328 17.656 1 63.06 206 LEU A O 1
ATOM 1581 N N . PRO A 1 207 ? -21.562 21.094 19.703 1 57.44 207 PRO A N 1
ATOM 1582 C CA . PRO A 1 207 ? -22.766 21.922 19.781 1 57.44 207 PRO A CA 1
ATOM 1583 C C . PRO A 1 207 ? -22.906 22.891 18.609 1 57.44 207 PRO A C 1
ATOM 1585 O O . PRO A 1 207 ? -21.906 23.297 18.016 1 57.44 207 PRO A O 1
ATOM 1588 N N . PRO A 1 208 ? -24.109 22.969 18 1 47.59 208 PRO A N 1
ATOM 1589 C CA . PRO A 1 208 ? -24.328 23.906 16.891 1 47.59 208 PRO A CA 1
ATOM 1590 C C . PRO A 1 208 ? -23.641 25.25 17.125 1 47.59 208 PRO A C 1
ATOM 1592 O O . PRO A 1 208 ? -23.484 25.688 18.281 1 47.59 208 PRO A O 1
ATOM 1595 N N . PRO A 1 209 ? -22.766 25.609 16.109 1 42.28 209 PRO A N 1
ATOM 1596 C CA . PRO A 1 209 ? -22.156 26.922 16.328 1 42.28 209 PRO A CA 1
ATOM 1597 C C . PRO A 1 209 ? -23.109 27.922 16.969 1 42.28 209 PRO A C 1
ATOM 1599 O O . PRO A 1 209 ? -24.312 27.891 16.688 1 42.28 209 PRO A O 1
ATOM 1602 N N . MET A 1 210 ? -22.875 28.344 18.078 1 39.03 210 MET A N 1
ATOM 1603 C CA . MET A 1 210 ? -23.703 29.406 18.641 1 39.03 210 MET A CA 1
ATOM 1604 C C . MET A 1 210 ? -23.969 30.5 17.609 1 39.03 210 MET A C 1
ATOM 1606 O O . MET A 1 210 ? -23.062 30.891 16.859 1 39.03 210 MET A O 1
ATOM 1610 N N . ASP A 1 211 ? -25.109 30.719 17.203 1 37.94 211 ASP A N 1
ATOM 1611 C CA . ASP A 1 211 ? -25.562 31.812 16.344 1 37.94 211 ASP A CA 1
ATOM 1612 C C . ASP A 1 211 ? -24.812 33.094 16.656 1 37.94 211 ASP A C 1
ATOM 1614 O O . ASP A 1 211 ? -24.969 33.656 17.75 1 37.94 211 ASP A O 1
ATOM 1618 N N . VAL A 1 212 ? -23.734 33.375 16.125 1 38.25 212 VAL A N 1
ATOM 1619 C CA . VAL A 1 212 ? -23.031 34.656 16.25 1 38.25 212 VAL A CA 1
ATOM 1620 C C . VAL A 1 212 ? -24.031 35.781 16.047 1 38.25 212 VAL A C 1
ATOM 1622 O O . VAL A 1 212 ? -23.719 36.938 16.328 1 38.25 212 VAL A O 1
ATOM 1625 N N . ASP A 1 213 ? -25 35.469 15.32 1 39.94 213 ASP A N 1
ATOM 1626 C CA . ASP A 1 213 ? -25.969 36.531 15.156 1 39.94 213 ASP A CA 1
ATOM 1627 C C . ASP A 1 213 ? -26.531 36.969 16.516 1 39.94 213 ASP A C 1
ATOM 1629 O O . ASP A 1 213 ? -27.078 38.062 16.641 1 39.94 213 ASP A O 1
ATOM 1633 N N . GLU A 1 214 ? -26.562 36.062 17.438 1 38.81 214 GLU A N 1
ATOM 1634 C CA . GLU A 1 214 ? -27.234 36.5 18.656 1 38.81 214 GLU A CA 1
ATOM 1635 C C . GLU A 1 214 ? -26.297 37.344 19.516 1 38.81 214 GLU A C 1
ATOM 1637 O O . GLU A 1 214 ? -26.766 38.156 20.344 1 38.81 214 GLU A O 1
ATOM 1642 N N . LYS A 1 215 ? -25 37.281 19.422 1 39.75 215 LYS A N 1
ATOM 1643 C CA . LYS A 1 215 ? -24.156 38.188 20.172 1 39.75 215 LYS A CA 1
ATOM 1644 C C . LYS A 1 215 ? -24.016 39.531 19.438 1 39.75 215 LYS A C 1
ATOM 1646 O O . LYS A 1 215 ? -23.703 40.562 20.047 1 39.75 215 LYS A O 1
ATOM 1651 N N . ILE A 1 216 ? -23.922 39.438 18.125 1 40.59 216 ILE A N 1
ATOM 1652 C CA . ILE A 1 216 ? -23.812 40.719 17.422 1 40.59 216 ILE A CA 1
ATOM 1653 C C . ILE A 1 216 ? -25.109 41.5 17.594 1 40.59 216 ILE A C 1
ATOM 1655 O O . ILE A 1 216 ? -25.109 42.75 17.609 1 40.59 216 ILE A O 1
ATOM 1659 N N . LYS A 1 217 ? -26.234 40.812 17.703 1 41.34 217 LYS A N 1
ATOM 1660 C CA . LYS A 1 217 ? -27.484 41.562 17.859 1 41.34 217 LYS A CA 1
ATOM 1661 C C . LYS A 1 217 ? -27.562 42.219 19.234 1 41.34 217 LYS A C 1
ATOM 1663 O O . LYS A 1 217 ? -28.156 43.281 19.375 1 41.34 217 LYS A O 1
ATOM 1668 N N . GLY A 1 218 ? -26.875 41.531 20.188 1 37.91 218 GLY A N 1
ATOM 1669 C CA . GLY A 1 218 ? -26.969 42.156 21.5 1 37.91 218 GLY A CA 1
ATOM 1670 C C . GLY A 1 218 ? -26.094 43.406 21.609 1 37.91 218 GLY A C 1
ATOM 1671 O O . GLY A 1 218 ? -26.297 44.219 22.5 1 37.91 218 GLY A O 1
ATOM 1672 N N . ARG A 1 219 ? -24.906 43.438 20.938 1 41.88 219 ARG A N 1
ATOM 1673 C CA . ARG A 1 219 ? -24.094 44.656 21.047 1 41.88 219 ARG A CA 1
ATOM 1674 C C . ARG A 1 219 ? -24.703 45.781 20.234 1 41.88 219 ARG A C 1
ATOM 1676 O O . ARG A 1 219 ? -24.453 46.969 20.531 1 41.88 219 ARG A O 1
ATOM 1683 N N . ARG A 1 220 ? -25.344 45.406 19.125 1 41.06 220 ARG A N 1
ATOM 1684 C CA . ARG A 1 220 ? -25.969 46.5 18.391 1 41.06 220 ARG A CA 1
ATOM 1685 C C . ARG A 1 220 ? -27.094 47.125 19.203 1 41.06 220 ARG A C 1
ATOM 1687 O O . ARG A 1 220 ? -27.297 48.344 19.156 1 41.06 220 ARG A O 1
ATOM 1694 N N . ASP A 1 221 ? -27.75 46.156 19.891 1 42.56 221 ASP A N 1
ATOM 1695 C CA . ASP A 1 221 ? -28.875 46.75 20.594 1 42.56 221 ASP A CA 1
ATOM 1696 C C . ASP A 1 221 ? -28.406 47.625 21.75 1 42.56 221 ASP A C 1
ATOM 1698 O O . ASP A 1 221 ? -29.172 48.438 22.281 1 42.56 221 ASP A O 1
ATOM 1702 N N . SER A 1 222 ? -27.156 47.312 22.297 1 41.25 222 SER A N 1
ATOM 1703 C CA . SER A 1 222 ? -26.828 48.156 23.453 1 41.25 222 SER A CA 1
ATOM 1704 C C . SER A 1 222 ? -26.344 49.531 23.031 1 41.25 222 SER A C 1
ATOM 1706 O O . SER A 1 222 ? -26.25 50.438 23.859 1 41.25 222 SER A O 1
ATOM 1708 N N . HIS A 1 223 ? -25.781 49.656 21.812 1 38.91 223 HIS A N 1
ATOM 1709 C CA . HIS A 1 223 ? -25.328 51.031 21.5 1 38.91 223 HIS A CA 1
ATOM 1710 C C . HIS A 1 223 ? -26.5 51.938 21.125 1 38.91 223 HIS A C 1
ATOM 1712 O O . HIS A 1 223 ? -26.328 53.125 20.922 1 38.91 223 HIS A O 1
ATOM 1718 N N . GLU A 1 224 ? -27.641 51.312 20.75 1 37.03 224 GLU A N 1
ATOM 1719 C CA . GLU A 1 224 ? -28.688 52.281 20.391 1 37.03 224 GLU A CA 1
ATOM 1720 C C . GLU A 1 224 ? -29.328 52.875 21.625 1 37.03 224 GLU A C 1
ATOM 1722 O O . GLU A 1 224 ? -30.219 53.75 21.516 1 37.03 224 GLU A O 1
ATOM 1727 N N . GLU A 1 225 ? -28.906 52.438 22.875 1 31.09 225 GLU A N 1
ATOM 1728 C CA . GLU A 1 225 ? -29.422 53.344 23.891 1 31.09 225 GLU A CA 1
ATOM 1729 C C . GLU A 1 225 ? -28.422 54.469 24.188 1 31.09 225 GLU A C 1
ATOM 1731 O O . GLU A 1 225 ? -27.219 54.219 24.219 1 31.09 225 GLU A O 1
ATOM 1736 N N . MET B 1 1 ? -10.664 33.719 6.52 1 33.31 1 MET B N 1
ATOM 1737 C CA . MET B 1 1 ? -11.453 32.469 6.547 1 33.31 1 MET B CA 1
ATOM 1738 C C . MET B 1 1 ? -12.883 32.75 7.016 1 33.31 1 MET B C 1
ATOM 1740 O O . MET B 1 1 ? -13.086 33.469 8 1 33.31 1 MET B O 1
ATOM 1744 N N . ASP B 1 2 ? -13.844 32.688 6.184 1 37.47 2 ASP B N 1
ATOM 1745 C CA . ASP B 1 2 ? -15.234 32.938 6.551 1 37.47 2 ASP B CA 1
ATOM 1746 C C . ASP B 1 2 ? -15.641 32.125 7.766 1 37.47 2 ASP B C 1
ATOM 1748 O O . ASP B 1 2 ? -15.547 30.891 7.75 1 37.47 2 ASP B O 1
ATOM 1752 N N . PRO B 1 3 ? -15.781 32.625 8.836 1 39.78 3 PRO B N 1
ATOM 1753 C CA . PRO B 1 3 ? -16.125 31.922 10.078 1 39.78 3 PRO B CA 1
ATOM 1754 C C . PRO B 1 3 ? -17.312 30.953 9.906 1 39.78 3 PRO B C 1
ATOM 1756 O O . PRO B 1 3 ? -17.531 30.094 10.758 1 39.78 3 PRO B O 1
ATOM 1759 N N . PHE B 1 4 ? -18.156 31.188 8.992 1 40.5 4 PHE B N 1
ATOM 1760 C CA . PHE B 1 4 ? -19.359 30.422 8.695 1 40.5 4 PHE B CA 1
ATOM 1761 C C . PHE B 1 4 ? -19.062 29.297 7.715 1 40.5 4 PHE B C 1
ATOM 1763 O O . PHE B 1 4 ? -19.969 28.547 7.328 1 40.5 4 PHE B O 1
ATOM 1770 N N . LYS B 1 5 ? -17.969 29.281 7.07 1 47.12 5 LYS B N 1
ATOM 1771 C CA . LYS B 1 5 ? -17.656 28.25 6.09 1 47.12 5 LYS B CA 1
ATOM 1772 C C . LYS B 1 5 ? -17.125 26.984 6.773 1 47.12 5 LYS B C 1
ATOM 1774 O O . LYS B 1 5 ? -16.297 27.062 7.688 1 47.12 5 LYS B O 1
ATOM 1779 N N . ALA B 1 6 ? -17.906 25.891 6.785 1 49.38 6 ALA B N 1
ATOM 1780 C CA . ALA B 1 6 ? -17.516 24.562 7.246 1 49.38 6 ALA B CA 1
ATOM 1781 C C . ALA B 1 6 ? -16 24.359 7.098 1 49.38 6 ALA B C 1
ATOM 1783 O O . ALA B 1 6 ? -15.398 24.859 6.148 1 49.38 6 ALA B O 1
ATOM 1784 N N . PRO B 1 7 ? -15.43 24.016 8.305 1 58.38 7 PRO B N 1
ATOM 1785 C CA . PRO B 1 7 ? -13.984 23.797 8.227 1 58.38 7 PRO B CA 1
ATOM 1786 C C . PRO B 1 7 ? -13.57 23.062 6.953 1 58.38 7 PRO B C 1
ATOM 1788 O O . PRO B 1 7 ? -14.289 22.172 6.496 1 58.38 7 PRO B O 1
ATOM 1791 N N . SER B 1 8 ? -12.984 23.781 6.055 1 82 8 SER B N 1
ATOM 1792 C CA . SER B 1 8 ? -12.492 23.203 4.805 1 82 8 SER B CA 1
ATOM 1793 C C . SER B 1 8 ? -11.266 22.328 5.035 1 82 8 SER B C 1
ATOM 1795 O O . SER B 1 8 ? -10.297 22.766 5.652 1 82 8 SER B O 1
ATOM 1797 N N . TYR B 1 9 ? -11.484 21.016 5.086 1 93.56 9 TYR B N 1
ATOM 1798 C CA . TYR B 1 9 ? -10.383 20.078 5.242 1 93.56 9 TYR B CA 1
ATOM 1799 C C . TYR B 1 9 ? -9.75 19.75 3.895 1 93.56 9 TYR B C 1
ATOM 1801 O O . TYR B 1 9 ? -10.445 19.625 2.885 1 93.56 9 TYR B O 1
ATOM 1809 N N . LEU B 1 10 ? -8.484 19.781 3.9 1 96.25 10 LEU B N 1
ATOM 1810 C CA . LEU B 1 10 ? -7.73 19.156 2.814 1 96.25 10 LEU B CA 1
ATOM 1811 C C . LEU B 1 10 ? -7.145 17.828 3.25 1 96.25 10 LEU B C 1
ATOM 1813 O O . LEU B 1 10 ? -6.566 17.719 4.332 1 96.25 10 LEU B O 1
ATOM 1817 N N . PHE B 1 11 ? -7.379 16.859 2.455 1 97.44 11 PHE B N 1
ATOM 1818 C CA . PHE B 1 11 ? -6.922 15.508 2.777 1 97.44 11 PHE B CA 1
ATOM 1819 C C . PHE B 1 11 ? -5.715 15.125 1.926 1 97.44 11 PHE B C 1
ATOM 1821 O O . PHE B 1 11 ? -5.719 15.328 0.709 1 97.44 11 PHE B O 1
ATOM 1828 N N . GLY B 1 12 ? -4.711 14.594 2.631 1 97.75 12 GLY B N 1
ATOM 1829 C CA . GLY B 1 12 ? -3.504 14.188 1.93 1 97.75 12 GLY B CA 1
ATOM 1830 C C . GLY B 1 12 ? -2.947 12.867 2.422 1 97.75 12 GLY B C 1
ATOM 1831 O O . GLY B 1 12 ? -3.572 12.188 3.244 1 97.75 12 GLY B O 1
ATOM 1832 N N . SER B 1 13 ? -1.814 12.445 1.774 1 98.12 13 SER B N 1
ATOM 1833 C CA . SER B 1 13 ? -1.084 11.25 2.168 1 98.12 13 SER B CA 1
ATOM 1834 C C . SER B 1 13 ? 0.423 11.461 2.062 1 98.12 13 SER B C 1
ATOM 1836 O O . SER B 1 13 ? 0.879 12.391 1.398 1 98.12 13 SER B O 1
ATOM 1838 N N . ILE B 1 14 ? 1.11 10.633 2.793 1 97.75 14 ILE B N 1
ATOM 1839 C CA . ILE B 1 14 ? 2.568 10.648 2.734 1 97.75 14 ILE B CA 1
ATOM 1840 C C . ILE B 1 14 ? 3.049 9.648 1.68 1 97.75 14 ILE B C 1
ATOM 1842 O O . ILE B 1 14 ? 2.527 8.539 1.583 1 97.75 14 ILE B O 1
ATOM 1846 N N . MET B 1 15 ? 3.898 10.062 0.863 1 97.44 15 MET B N 1
ATOM 1847 C CA . MET B 1 15 ? 4.602 9.18 -0.063 1 97.44 15 MET B CA 1
ATOM 1848 C C . MET B 1 15 ? 6.051 8.977 0.371 1 97.44 15 MET B C 1
ATOM 1850 O O . MET B 1 15 ? 6.867 9.891 0.265 1 97.44 15 MET B O 1
ATOM 1854 N N . ALA B 1 16 ? 6.324 7.789 0.798 1 96.12 16 ALA B N 1
ATOM 1855 C CA . ALA B 1 16 ? 7.66 7.492 1.313 1 96.12 16 ALA B CA 1
ATOM 1856 C C . ALA B 1 16 ? 8.445 6.621 0.337 1 96.12 16 ALA B C 1
ATOM 1858 O O . ALA B 1 16 ? 9.664 6.5 0.445 1 96.12 16 ALA B O 1
ATOM 1859 N N . PHE B 1 17 ? 7.805 5.887 -0.552 1 96.31 17 PHE B N 1
ATOM 1860 C CA . PHE B 1 17 ? 8.484 5.148 -1.609 1 96.31 17 PHE B CA 1
ATOM 1861 C C . PHE B 1 17 ? 8.828 6.066 -2.773 1 96.31 17 PHE B C 1
ATOM 1863 O O . PHE B 1 17 ? 7.945 6.516 -3.502 1 96.31 17 PHE B O 1
ATOM 1870 N N . PRO B 1 18 ? 10.102 6.359 -2.955 1 94.06 18 PRO B N 1
ATOM 1871 C CA . PRO B 1 18 ? 10.469 7.371 -3.943 1 94.06 18 PRO B CA 1
ATOM 1872 C C . PRO B 1 18 ? 10.531 6.816 -5.363 1 94.06 18 PRO B C 1
ATOM 1874 O O . PRO B 1 18 ? 11.602 6.781 -5.977 1 94.06 18 PRO B O 1
ATOM 1877 N N . HIS B 1 19 ? 9.398 6.516 -5.883 1 95.12 19 HIS B N 1
ATOM 1878 C CA . HIS B 1 19 ? 9.32 5.977 -7.238 1 95.12 19 HIS B CA 1
ATOM 1879 C C . HIS B 1 19 ? 8.156 6.582 -8.008 1 95.12 19 HIS B C 1
ATOM 1881 O O . HIS B 1 19 ? 7.066 6.762 -7.453 1 95.12 19 HIS B O 1
ATOM 1887 N N . THR B 1 20 ? 8.375 6.777 -9.281 1 95 20 THR B N 1
ATOM 1888 C CA . THR B 1 20 ? 7.391 7.484 -10.094 1 95 20 THR B CA 1
ATOM 1889 C C . THR B 1 20 ? 6.129 6.645 -10.266 1 95 20 THR B C 1
ATOM 1891 O O . THR B 1 20 ? 5.031 7.184 -10.391 1 95 20 THR B O 1
ATOM 1894 N N . MET B 1 21 ? 6.242 5.32 -10.25 1 95.62 21 MET B N 1
ATOM 1895 C CA . MET B 1 21 ? 5.059 4.473 -10.367 1 95.62 21 MET B CA 1
ATOM 1896 C C . MET B 1 21 ? 4.152 4.633 -9.156 1 95.62 21 MET B C 1
ATOM 1898 O O . MET B 1 21 ? 2.928 4.566 -9.273 1 95.62 21 MET B O 1
ATOM 1902 N N . VAL B 1 22 ? 4.723 4.832 -8.023 1 97.25 22 VAL B N 1
ATOM 1903 C CA . VAL B 1 22 ? 3.945 5.105 -6.82 1 97.25 22 VAL B CA 1
ATOM 1904 C C . VAL B 1 22 ? 3.26 6.465 -6.945 1 97.25 22 VAL B C 1
ATOM 1906 O O . VAL B 1 22 ? 2.066 6.594 -6.668 1 97.25 22 VAL B O 1
ATOM 1909 N N . ALA B 1 23 ? 4.066 7.402 -7.398 1 97.19 23 ALA B N 1
ATOM 1910 C CA . ALA B 1 23 ? 3.539 8.75 -7.602 1 97.19 23 ALA B CA 1
ATOM 1911 C C . ALA B 1 23 ? 2.348 8.734 -8.555 1 97.19 23 ALA B C 1
ATOM 1913 O O . ALA B 1 23 ? 1.317 9.352 -8.281 1 97.19 23 ALA B O 1
ATOM 1914 N N . ARG B 1 24 ? 2.498 8.031 -9.664 1 97.06 24 ARG B N 1
ATOM 1915 C CA . ARG B 1 24 ? 1.423 7.906 -10.641 1 97.06 24 ARG B CA 1
ATOM 1916 C C . ARG B 1 24 ? 0.169 7.312 -10.008 1 97.06 24 ARG B C 1
ATOM 1918 O O . ARG B 1 24 ? -0.942 7.781 -10.266 1 97.06 24 ARG B O 1
ATOM 1925 N N . THR B 1 25 ? 0.377 6.336 -9.242 1 97.56 25 THR B N 1
ATOM 1926 C CA . THR B 1 25 ? -0.729 5.633 -8.602 1 97.56 25 THR B CA 1
ATOM 1927 C C . THR B 1 25 ? -1.458 6.547 -7.625 1 97.56 25 THR B C 1
ATOM 1929 O O . THR B 1 25 ? -2.678 6.703 -7.703 1 97.56 25 THR B O 1
ATOM 1932 N N . ILE B 1 26 ? -0.784 7.191 -6.75 1 98.06 26 ILE B N 1
ATOM 1933 C CA . ILE B 1 26 ? -1.368 7.977 -5.668 1 98.06 26 ILE B CA 1
ATOM 1934 C C . ILE B 1 26 ? -2.016 9.234 -6.238 1 98.06 26 ILE B C 1
ATOM 1936 O O . ILE B 1 26 ? -3.053 9.688 -5.746 1 98.06 26 ILE B O 1
ATOM 1940 N N . ALA B 1 27 ? -1.436 9.758 -7.309 1 97.06 27 ALA B N 1
ATOM 1941 C CA . ALA B 1 27 ? -1.843 11.031 -7.902 1 97.06 27 ALA B CA 1
ATOM 1942 C C . ALA B 1 27 ? -3.311 10.992 -8.32 1 97.06 27 ALA B C 1
ATOM 1944 O O . ALA B 1 27 ? -3.965 12.039 -8.398 1 97.06 27 ALA B O 1
ATOM 1945 N N . VAL B 1 28 ? -3.887 9.836 -8.555 1 97 28 VAL B N 1
ATOM 1946 C CA . VAL B 1 28 ? -5.219 9.766 -9.148 1 97 28 VAL B CA 1
ATOM 1947 C C . VAL B 1 28 ? -6.207 9.203 -8.125 1 97 28 VAL B C 1
ATOM 1949 O O . VAL B 1 28 ? -7.297 8.758 -8.484 1 97 28 VAL B O 1
ATOM 1952 N N . LEU B 1 29 ? -5.898 9.211 -6.875 1 97.5 29 LEU B N 1
ATOM 1953 C CA . LEU B 1 29 ? -6.727 8.555 -5.867 1 97.5 29 LEU B CA 1
ATOM 1954 C C . LEU B 1 29 ? -7.578 9.57 -5.117 1 97.5 29 LEU B C 1
ATOM 1956 O O . LEU B 1 29 ? -8.195 9.242 -4.102 1 97.5 29 LEU B O 1
ATOM 1960 N N . GLY B 1 30 ? -7.543 10.781 -5.516 1 95.62 30 GLY B N 1
ATOM 1961 C CA . GLY B 1 30 ? -8.492 11.758 -5.004 1 95.62 30 GLY B CA 1
ATOM 1962 C C . GLY B 1 30 ? -7.984 12.508 -3.785 1 95.62 30 GLY B C 1
ATOM 1963 O O . GLY B 1 30 ? -8.758 13.164 -3.09 1 95.62 30 GLY B O 1
ATOM 1964 N N . MET B 1 31 ? -6.699 12.477 -3.516 1 97.12 31 MET B N 1
ATOM 1965 C CA . MET B 1 31 ? -6.109 13.273 -2.443 1 97.12 31 MET B CA 1
ATOM 1966 C C . MET B 1 31 ? -5.941 14.727 -2.877 1 97.12 31 MET B C 1
ATOM 1968 O O . MET B 1 31 ? -5.617 15 -4.031 1 97.12 31 MET B O 1
ATOM 1972 N N . ASP B 1 32 ? -6.117 15.617 -1.899 1 95.94 32 ASP B N 1
ATOM 1973 C CA . ASP B 1 32 ? -5.887 17.031 -2.188 1 95.94 32 ASP B CA 1
ATOM 1974 C C . ASP B 1 32 ? -4.395 17.328 -2.301 1 95.94 32 ASP B C 1
ATOM 1976 O O . ASP B 1 32 ? -3.984 18.188 -3.09 1 95.94 32 ASP B O 1
ATOM 1980 N N . PHE B 1 33 ? -3.59 16.656 -1.544 1 95.5 33 PHE B N 1
ATOM 1981 C CA . PHE B 1 33 ? -2.145 16.844 -1.599 1 95.5 33 PHE B CA 1
ATOM 1982 C C . PHE B 1 33 ? -1.417 15.555 -1.243 1 95.5 33 PHE B C 1
ATOM 1984 O O . PHE B 1 33 ? -2.002 14.648 -0.641 1 95.5 33 PHE B O 1
ATOM 1991 N N . VAL B 1 34 ? -0.156 15.445 -1.672 1 96.81 34 VAL B N 1
ATOM 1992 C CA . VAL B 1 34 ? 0.744 14.344 -1.34 1 96.81 34 VAL B CA 1
ATOM 1993 C C . VAL B 1 34 ? 2.055 14.898 -0.785 1 96.81 34 VAL B C 1
ATOM 1995 O O . VAL B 1 34 ? 2.701 15.734 -1.421 1 96.81 34 VAL B O 1
ATOM 1998 N N . MET B 1 35 ? 2.352 14.477 0.407 1 95.25 35 MET B N 1
ATOM 1999 C CA . MET B 1 35 ? 3.631 14.859 0.993 1 95.25 35 MET B CA 1
ATOM 2000 C C . MET B 1 35 ? 4.727 13.875 0.616 1 95.25 35 MET B C 1
ATOM 2002 O O . MET B 1 35 ? 4.746 12.742 1.109 1 95.25 35 MET B O 1
ATOM 2006 N N . VAL B 1 36 ? 5.602 14.32 -0.244 1 94.44 36 VAL B N 1
ATOM 2007 C CA . VAL B 1 36 ? 6.773 13.523 -0.594 1 94.44 36 VAL B CA 1
ATOM 2008 C C . VAL B 1 36 ? 7.82 13.625 0.509 1 94.44 36 VAL B C 1
ATOM 2010 O O . VAL B 1 36 ? 8.367 14.703 0.752 1 94.44 36 VAL B O 1
ATOM 2013 N N . ASP B 1 37 ? 8.109 12.508 1.088 1 92.38 37 ASP B N 1
ATOM 2014 C CA . ASP B 1 37 ? 9.008 12.516 2.24 1 92.38 37 ASP B CA 1
ATOM 2015 C C . ASP B 1 37 ? 10.469 12.43 1.8 1 92.38 37 ASP B C 1
ATOM 2017 O O . ASP B 1 37 ? 10.977 11.336 1.551 1 92.38 37 ASP B O 1
ATOM 2021 N N . ALA B 1 38 ? 11.133 13.523 1.828 1 86.06 38 ALA B N 1
ATOM 2022 C CA . ALA B 1 38 ? 12.555 13.555 1.485 1 86.06 38 ALA B CA 1
ATOM 2023 C C . ALA B 1 38 ? 13.422 13.594 2.74 1 86.06 38 ALA B C 1
ATOM 2025 O O . ALA B 1 38 ? 14.648 13.609 2.654 1 86.06 38 ALA B O 1
ATOM 2026 N N . LEU B 1 39 ? 12.773 13.602 3.848 1 77.75 39 LEU B N 1
ATOM 2027 C CA . LEU B 1 39 ? 13.477 13.609 5.121 1 77.75 39 LEU B CA 1
ATOM 2028 C C . LEU B 1 39 ? 13.992 12.219 5.469 1 77.75 39 LEU B C 1
ATOM 2030 O O . LEU B 1 39 ? 15.164 12.055 5.824 1 77.75 39 LEU B O 1
ATOM 2034 N N . HIS B 1 40 ? 13.18 11.211 5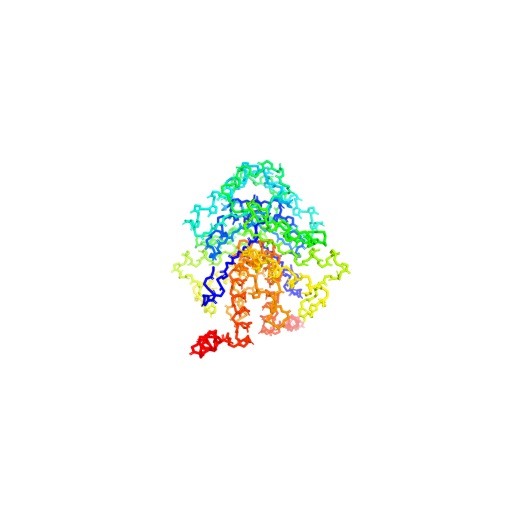.324 1 77.19 40 HIS B N 1
ATOM 2035 C CA . HIS B 1 40 ? 13.531 9.859 5.75 1 77.19 40 HIS B CA 1
ATOM 2036 C C . HIS B 1 40 ? 13.695 8.93 4.551 1 77.19 40 HIS B C 1
ATOM 2038 O O . HIS B 1 40 ? 13.758 7.711 4.711 1 77.19 40 HIS B O 1
ATOM 2044 N N . THR B 1 41 ? 13.719 9.453 3.363 1 84.5 41 THR B N 1
ATOM 2045 C CA . THR B 1 41 ? 13.773 8.656 2.141 1 84.5 41 THR B CA 1
ATOM 2046 C C . THR B 1 41 ? 14.953 9.086 1.271 1 84.5 41 THR B C 1
ATOM 2048 O O . THR B 1 41 ? 15.219 10.281 1.118 1 84.5 41 THR B O 1
ATOM 2051 N N . PRO B 1 42 ? 15.68 8.094 0.792 1 79.88 42 PRO B N 1
ATOM 2052 C CA . PRO B 1 42 ? 16.75 8.469 -0.142 1 79.88 42 PRO B CA 1
ATOM 2053 C C . PRO B 1 42 ? 16.219 8.969 -1.48 1 79.88 42 PRO B C 1
ATOM 2055 O O . PRO B 1 42 ? 15.617 8.203 -2.238 1 79.88 42 PRO B O 1
ATOM 2058 N N . ILE B 1 43 ? 16.219 10.242 -1.654 1 82.88 43 ILE B N 1
ATOM 2059 C CA . ILE B 1 43 ? 15.711 10.844 -2.885 1 82.88 43 ILE B CA 1
ATOM 2060 C C . ILE B 1 43 ? 16.641 11.977 -3.316 1 82.88 43 ILE B C 1
ATOM 2062 O O . ILE B 1 43 ? 17 12.836 -2.508 1 82.88 43 ILE B O 1
ATOM 2066 N N . ASP B 1 44 ? 17.078 11.883 -4.504 1 84.25 44 ASP B N 1
ATOM 2067 C CA . ASP B 1 44 ? 17.891 12.969 -5.031 1 84.25 44 ASP B CA 1
ATOM 2068 C C . ASP B 1 44 ? 17.031 14.016 -5.73 1 84.25 44 ASP B C 1
ATOM 2070 O O . ASP B 1 44 ? 15.82 13.805 -5.906 1 84.25 44 ASP B O 1
ATOM 2074 N N . SER B 1 45 ? 17.703 15.117 -6.098 1 82.81 45 SER B N 1
ATOM 2075 C CA . SER B 1 45 ? 16.984 16.266 -6.637 1 82.81 45 SER B CA 1
ATOM 2076 C C . SER B 1 45 ? 16.312 15.914 -7.961 1 82.81 45 SER B C 1
ATOM 2078 O O . SER B 1 45 ? 15.172 16.312 -8.211 1 82.81 45 SER B O 1
ATOM 2080 N N . GLU B 1 46 ? 17 15.258 -8.75 1 85.19 46 GLU B N 1
ATOM 2081 C CA . GLU B 1 46 ? 16.438 14.906 -10.055 1 85.19 46 GLU B CA 1
ATOM 2082 C C . GLU B 1 46 ? 15.219 14.008 -9.914 1 85.19 46 GLU B C 1
ATOM 2084 O O . GLU B 1 46 ? 14.195 14.242 -10.555 1 85.19 46 GLU B O 1
ATOM 2089 N N . ASN B 1 47 ? 15.328 13 -9.117 1 90.38 47 ASN B N 1
ATOM 2090 C CA . ASN B 1 47 ? 14.203 12.102 -8.883 1 90.38 47 ASN B CA 1
ATOM 2091 C C . ASN B 1 47 ? 13.039 12.82 -8.211 1 90.38 47 ASN B C 1
ATOM 2093 O O . ASN B 1 47 ? 11.875 12.555 -8.531 1 90.38 47 ASN B O 1
ATOM 2097 N N . LEU B 1 48 ? 13.383 13.68 -7.344 1 89.5 48 LEU B N 1
ATOM 2098 C CA . LEU B 1 48 ? 12.352 14.461 -6.676 1 89.5 48 LEU B CA 1
ATOM 2099 C C . LEU B 1 48 ? 11.547 15.273 -7.688 1 89.5 48 LEU B C 1
ATOM 2101 O O . LEU B 1 48 ? 10.312 15.281 -7.645 1 89.5 48 LEU B O 1
ATOM 2105 N N . VAL B 1 49 ? 12.234 15.93 -8.57 1 89.5 49 VAL B N 1
ATOM 2106 C CA . VAL B 1 49 ? 11.578 16.734 -9.594 1 89.5 49 VAL B CA 1
ATOM 2107 C C . VAL B 1 49 ? 10.672 15.852 -10.445 1 89.5 49 VAL B C 1
ATOM 2109 O O . VAL B 1 49 ? 9.531 16.219 -10.734 1 89.5 49 VAL B O 1
ATOM 2112 N N . ARG B 1 50 ? 11.109 14.648 -10.789 1 93.62 50 ARG B N 1
ATOM 2113 C CA . ARG B 1 50 ? 10.312 13.711 -11.578 1 93.62 50 ARG B CA 1
ATOM 2114 C C . ARG B 1 50 ? 9.047 13.297 -10.836 1 93.62 50 ARG B C 1
ATOM 2116 O O . ARG B 1 50 ? 7.977 13.195 -11.43 1 93.62 50 ARG B O 1
ATOM 2123 N N . ILE B 1 51 ? 9.211 13.062 -9.609 1 94.44 51 ILE B N 1
ATOM 2124 C CA . ILE B 1 51 ? 8.086 12.648 -8.773 1 94.44 51 ILE B CA 1
ATOM 2125 C C . ILE B 1 51 ? 7.051 13.773 -8.703 1 94.44 51 ILE B C 1
ATOM 2127 O O . ILE B 1 51 ? 5.859 13.547 -8.922 1 94.44 51 ILE B O 1
ATOM 2131 N N . ILE B 1 52 ? 7.539 14.984 -8.508 1 91.75 52 ILE B N 1
ATOM 2132 C CA . ILE B 1 52 ? 6.652 16.141 -8.414 1 91.75 52 ILE B CA 1
ATOM 2133 C C . ILE B 1 52 ? 5.914 16.328 -9.742 1 91.75 52 ILE B C 1
ATOM 2135 O O . ILE B 1 52 ? 4.695 16.516 -9.758 1 91.75 52 ILE B O 1
ATOM 2139 N N . GLN B 1 53 ? 6.629 16.234 -10.781 1 94 53 GLN B N 1
ATOM 2140 C CA . GLN B 1 53 ? 6.043 16.375 -12.109 1 94 53 GLN B CA 1
ATOM 2141 C C . GLN B 1 53 ? 5.023 15.273 -12.383 1 94 53 GLN B C 1
ATOM 2143 O O . GLN B 1 53 ? 3.969 15.531 -12.969 1 94 53 GLN B O 1
ATOM 2148 N N . THR B 1 54 ? 5.344 14.086 -12 1 96.31 54 THR B N 1
ATOM 2149 C CA . THR B 1 54 ? 4.438 12.961 -12.18 1 96.31 54 THR B CA 1
ATOM 2150 C C . THR B 1 54 ? 3.131 13.188 -11.43 1 96.31 54 THR B C 1
ATOM 2152 O O . THR B 1 54 ? 2.047 12.984 -11.984 1 96.31 54 THR B O 1
ATOM 2155 N N . ILE B 1 55 ? 3.203 13.617 -10.203 1 95.06 55 ILE B N 1
ATOM 2156 C CA . ILE B 1 55 ? 2.018 13.875 -9.391 1 95.06 55 ILE B CA 1
ATOM 2157 C C . ILE B 1 55 ? 1.167 14.953 -10.055 1 95.06 55 ILE B C 1
ATOM 2159 O O . ILE B 1 55 ? -0.043 14.789 -10.219 1 95.06 55 ILE B O 1
ATOM 2163 N N . ASN B 1 56 ? 1.823 16.031 -10.445 1 92.62 56 ASN B N 1
ATOM 2164 C CA . ASN B 1 56 ? 1.115 17.156 -11.07 1 92.62 56 ASN B CA 1
ATOM 2165 C C . ASN B 1 56 ? 0.441 16.734 -12.367 1 92.62 56 ASN B C 1
ATOM 2167 O O . ASN B 1 56 ? -0.736 17.031 -12.586 1 92.62 56 ASN B O 1
ATOM 2171 N N . PHE B 1 57 ? 1.137 16.047 -13.188 1 94.75 57 PHE B N 1
ATOM 2172 C CA . PHE B 1 57 ? 0.65 15.672 -14.508 1 94.75 57 PHE B CA 1
ATOM 2173 C C . PHE B 1 57 ? -0.456 14.633 -14.398 1 94.75 57 PHE B C 1
ATOM 2175 O O . PHE B 1 57 ? -1.525 14.789 -14.992 1 94.75 57 PHE B O 1
ATOM 2182 N N . CYS B 1 58 ? -0.226 13.664 -13.648 1 95.38 58 CYS B N 1
ATOM 2183 C CA . CYS B 1 58 ? -1.154 12.539 -13.594 1 95.38 58 CYS B CA 1
ATOM 2184 C C . CYS B 1 58 ? -2.449 12.938 -12.898 1 95.38 58 CYS B C 1
ATOM 2186 O O . CYS B 1 58 ? -3.508 12.375 -13.172 1 95.38 58 CYS B O 1
ATOM 2188 N N . SER B 1 59 ? -2.365 13.844 -11.992 1 94.69 59 SER B N 1
ATOM 2189 C CA . SER B 1 59 ? -3.566 14.312 -11.305 1 94.69 59 SER B CA 1
ATOM 2190 C C . SER B 1 59 ? -4.246 15.438 -12.078 1 94.69 59 SER B C 1
ATOM 2192 O O . SER B 1 59 ? -5.309 15.914 -11.68 1 94.69 59 SER B O 1
ATOM 2194 N N . GLU B 1 60 ? -3.641 15.883 -13.102 1 94.75 60 GLU B N 1
ATOM 2195 C CA . GLU B 1 60 ? -4.098 17.047 -13.867 1 94.75 60 GLU B CA 1
ATOM 2196 C C . GLU B 1 60 ? -4.246 18.266 -12.977 1 94.75 60 GLU B C 1
ATOM 2198 O O . GLU B 1 60 ? -5.227 19.016 -13.094 1 94.75 60 GLU B O 1
ATOM 2203 N N . GLY B 1 61 ? -3.357 18.344 -12.016 1 90 61 GLY B N 1
ATOM 2204 C CA . GLY B 1 61 ? -3.287 19.516 -11.156 1 90 61 GLY B CA 1
ATOM 2205 C C . GLY B 1 61 ? -4.219 19.438 -9.961 1 90 61 GLY B C 1
ATOM 2206 O O . GLY B 1 61 ? -4.262 20.344 -9.133 1 90 61 GLY B O 1
ATOM 2207 N N . ARG B 1 62 ? -4.926 18.359 -9.789 1 93.62 62 ARG B N 1
ATOM 2208 C CA . ARG B 1 62 ? -5.922 18.234 -8.727 1 93.62 62 ARG B CA 1
ATOM 2209 C C . ARG B 1 62 ? -5.258 17.906 -7.395 1 93.62 62 ARG B C 1
ATOM 2211 O O . ARG B 1 62 ? -5.812 18.203 -6.332 1 93.62 62 ARG B O 1
ATOM 2218 N N . THR B 1 63 ? -4.129 17.25 -7.469 1 94.62 63 THR B N 1
ATOM 2219 C CA . THR B 1 63 ? -3.359 16.891 -6.285 1 94.62 63 THR B CA 1
ATOM 2220 C C . THR B 1 63 ? -2.064 17.703 -6.219 1 94.62 63 THR B C 1
ATOM 2222 O O . THR B 1 63 ? -1.28 17.703 -7.172 1 94.62 63 THR B O 1
ATOM 2225 N N . VAL B 1 64 ? -1.848 18.359 -5.082 1 92 64 VAL B N 1
ATOM 2226 C CA . VAL B 1 64 ? -0.667 19.203 -4.926 1 92 64 VAL B CA 1
ATOM 2227 C C . VAL B 1 64 ? 0.444 18.406 -4.238 1 92 64 VAL B C 1
ATOM 2229 O O . VAL B 1 64 ? 0.204 17.734 -3.236 1 92 64 VAL B O 1
ATOM 2232 N N . ALA B 1 65 ? 1.663 18.516 -4.805 1 92.75 65 ALA B N 1
ATOM 2233 C CA . ALA B 1 65 ? 2.816 17.891 -4.152 1 92.75 65 ALA B CA 1
ATOM 2234 C C . ALA B 1 65 ? 3.404 18.828 -3.094 1 92.75 65 ALA B C 1
ATOM 2236 O O . ALA B 1 65 ? 3.641 20 -3.355 1 92.75 65 ALA B O 1
ATOM 2237 N N . VAL B 1 66 ? 3.578 18.266 -1.92 1 91.25 66 VAL B N 1
ATOM 2238 C CA . VAL B 1 66 ? 4.293 18.891 -0.816 1 91.25 66 VAL B CA 1
ATOM 2239 C C . VAL B 1 66 ? 5.555 18.094 -0.493 1 91.25 66 VAL B C 1
ATOM 2241 O O . VAL B 1 66 ? 5.523 16.859 -0.456 1 91.25 66 VAL B O 1
ATOM 2244 N N . VAL B 1 67 ? 6.672 18.828 -0.301 1 90.56 67 VAL B N 1
ATOM 2245 C CA . VAL B 1 67 ? 7.914 18.109 -0.056 1 90.56 67 VAL B CA 1
ATOM 2246 C C . VAL B 1 67 ? 8.391 18.359 1.374 1 90.56 67 VAL B C 1
ATOM 2248 O O . VAL B 1 67 ? 8.516 19.516 1.797 1 90.56 67 VAL B O 1
ATOM 2251 N N . ARG B 1 68 ? 8.508 17.297 2.051 1 89.19 68 ARG B N 1
ATOM 2252 C CA . ARG B 1 68 ? 9.156 17.375 3.357 1 89.19 68 ARG B CA 1
ATOM 2253 C C . ARG B 1 68 ? 10.672 17.25 3.225 1 89.19 68 ARG B C 1
ATOM 2255 O O . ARG B 1 68 ? 11.18 16.219 2.781 1 89.19 68 ARG B O 1
ATOM 2262 N N . VAL B 1 69 ? 11.383 18.219 3.639 1 84.69 69 VAL B N 1
ATOM 2263 C CA . VAL B 1 69 ? 12.828 18.266 3.428 1 84.69 69 VAL B CA 1
ATOM 2264 C C . VAL B 1 69 ? 13.547 18.109 4.766 1 84.69 69 VAL B C 1
ATOM 2266 O O . VAL B 1 69 ? 13 18.453 5.812 1 84.69 69 VAL B O 1
ATOM 2269 N N . PRO B 1 70 ? 14.789 17.578 4.738 1 74.56 70 PRO B N 1
ATOM 2270 C CA . PRO B 1 70 ? 15.539 17.344 5.973 1 74.56 70 PRO B CA 1
ATOM 2271 C C . PRO B 1 70 ? 15.945 18.641 6.68 1 74.56 70 PRO B C 1
ATOM 2273 O O . PRO B 1 70 ? 16.109 18.656 7.902 1 74.56 70 PRO B O 1
ATOM 2276 N N . SER B 1 71 ? 16.25 19.625 5.906 1 68.69 71 SER B N 1
ATOM 2277 C CA . SER B 1 71 ? 16.672 20.875 6.531 1 68.69 71 SER B CA 1
ATOM 2278 C C . SER B 1 71 ? 16.297 22.078 5.68 1 68.69 71 SER B C 1
ATOM 2280 O O . SER B 1 71 ? 15.977 21.938 4.496 1 68.69 71 SER B O 1
ATOM 2282 N N . ALA B 1 72 ? 16.203 23.188 6.426 1 63.31 72 ALA B N 1
ATOM 2283 C CA . ALA B 1 72 ? 15.922 24.438 5.742 1 63.31 72 ALA B CA 1
ATOM 2284 C C . ALA B 1 72 ? 17 24.766 4.715 1 63.31 72 ALA B C 1
ATOM 2286 O O . ALA B 1 72 ? 16.812 25.625 3.852 1 63.31 72 ALA B O 1
ATOM 2287 N N . HIS B 1 73 ? 18.031 23.953 4.832 1 62.75 73 HIS B N 1
ATOM 2288 C CA . HIS B 1 73 ? 19.141 24.25 3.939 1 62.75 73 HIS B CA 1
ATOM 2289 C C . HIS B 1 73 ? 19.25 23.203 2.836 1 62.75 73 HIS B C 1
ATOM 2291 O O . HIS B 1 73 ? 20.234 23.188 2.092 1 62.75 73 HIS B O 1
ATOM 2297 N N . SER B 1 74 ? 18.359 22.438 2.836 1 63.75 74 SER B N 1
ATOM 2298 C CA . SER B 1 74 ? 18.438 21.375 1.837 1 63.75 74 SER B CA 1
ATOM 2299 C C . SER B 1 74 ? 18.375 21.938 0.423 1 63.75 74 SER B C 1
ATOM 2301 O O . SER B 1 74 ? 17.609 22.859 0.15 1 63.75 74 SER B O 1
ATOM 2303 N N . ASP B 1 75 ? 19.266 21.547 -0.374 1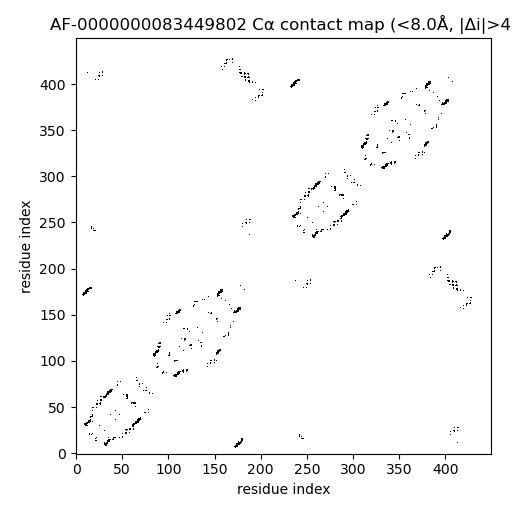 57.84 75 ASP B N 1
ATOM 2304 C CA . ASP B 1 75 ? 19.312 21.906 -1.786 1 57.84 75 ASP B CA 1
ATOM 2305 C C . ASP B 1 75 ? 18 21.562 -2.48 1 57.84 75 ASP B C 1
ATOM 2307 O O . ASP B 1 75 ? 17.688 22.109 -3.549 1 57.84 75 ASP B O 1
ATOM 2311 N N . LEU B 1 76 ? 17.281 20.859 -1.856 1 57.66 76 LEU B N 1
ATOM 2312 C CA . LEU B 1 76 ? 16.031 20.422 -2.463 1 57.66 76 LEU B CA 1
ATOM 2313 C C . LEU B 1 76 ? 15 21.531 -2.457 1 57.66 76 LEU B C 1
ATOM 2315 O O . LEU B 1 76 ? 14.031 21.5 -3.219 1 57.66 76 LEU B O 1
ATOM 2319 N N . LEU B 1 77 ? 15.188 22.469 -1.6 1 55.84 77 LEU B N 1
ATOM 2320 C CA . LEU B 1 77 ? 14.242 23.562 -1.41 1 55.84 77 LEU B CA 1
ATOM 2321 C C . LEU B 1 77 ? 14.07 24.359 -2.695 1 55.84 77 LEU B C 1
ATOM 2323 O O . LEU B 1 77 ? 12.977 24.844 -2.986 1 55.84 77 LEU B O 1
ATOM 2327 N N . THR B 1 78 ? 15.172 24.469 -3.322 1 48.88 78 THR B N 1
ATOM 2328 C CA . THR B 1 78 ? 15.141 25.266 -4.547 1 48.88 78 THR B CA 1
ATOM 2329 C C . THR B 1 78 ? 14.18 24.656 -5.566 1 48.88 78 THR B C 1
ATOM 2331 O O . THR B 1 78 ? 13.602 25.359 -6.391 1 48.88 78 THR B O 1
ATOM 2334 N N . HIS B 1 79 ? 14.07 23.453 -5.508 1 52.28 79 HIS B N 1
ATOM 2335 C CA . HIS B 1 79 ? 13.266 22.766 -6.508 1 52.28 79 HIS B CA 1
ATOM 2336 C C . HIS B 1 79 ? 11.805 22.672 -6.082 1 52.28 79 HIS B C 1
ATOM 2338 O O . HIS B 1 79 ? 10.93 22.391 -6.902 1 52.28 79 HIS B O 1
ATOM 2344 N N . ALA B 1 80 ? 11.594 22.859 -4.727 1 52.09 80 ALA B N 1
ATOM 2345 C CA . ALA B 1 80 ? 10.242 22.75 -4.184 1 52.09 80 ALA B CA 1
ATOM 2346 C C . ALA B 1 80 ? 9.57 24.125 -4.129 1 52.09 80 ALA B C 1
ATOM 2348 O O . ALA B 1 80 ? 8.367 24.219 -3.875 1 52.09 80 ALA B O 1
ATOM 2349 N N . LEU B 1 81 ? 10.234 25.266 -4.34 1 51.47 81 LEU B N 1
ATOM 2350 C CA . LEU B 1 81 ? 10.125 26.578 -3.717 1 51.47 81 LEU B CA 1
ATOM 2351 C C . LEU B 1 81 ? 8.906 27.328 -4.25 1 51.47 81 LEU B C 1
ATOM 2353 O O . LEU B 1 81 ? 8.422 28.266 -3.615 1 51.47 81 LEU B O 1
ATOM 2357 N N . ASP B 1 82 ? 8.438 27.203 -5.402 1 51.81 82 ASP B N 1
ATOM 2358 C CA . ASP B 1 82 ? 7.383 28.219 -5.504 1 51.81 82 ASP B CA 1
ATOM 2359 C C . ASP B 1 82 ? 6.211 27.875 -4.586 1 51.81 82 ASP B C 1
ATOM 2361 O O . ASP B 1 82 ? 5.066 28.203 -4.887 1 51.81 82 ASP B O 1
ATOM 2365 N N . ALA B 1 83 ? 6.594 27.141 -3.402 1 60.81 83 ALA B N 1
ATOM 2366 C CA . ALA B 1 83 ? 5.539 26.375 -2.738 1 60.81 83 ALA B CA 1
ATOM 2367 C C . ALA B 1 83 ? 5.32 26.875 -1.311 1 60.81 83 ALA B C 1
ATOM 2369 O O . ALA B 1 83 ? 6.117 27.656 -0.79 1 60.81 83 ALA B O 1
ATOM 2370 N N . ALA B 1 84 ? 4.215 26.781 -0.773 1 70.38 84 ALA B N 1
ATOM 2371 C CA . ALA B 1 84 ? 3.785 26.953 0.612 1 70.38 84 ALA B CA 1
ATOM 2372 C C . ALA B 1 84 ? 4.77 26.297 1.578 1 70.38 84 ALA B C 1
ATOM 2374 O O . ALA B 1 84 ? 5.285 25.203 1.31 1 70.38 84 ALA B O 1
ATOM 2375 N N . VAL B 1 85 ? 5.312 27.203 2.576 1 83.56 85 VAL B N 1
ATOM 2376 C CA . VAL B 1 85 ? 6.227 26.719 3.605 1 83.56 85 VAL B CA 1
ATOM 2377 C C . VAL B 1 85 ? 5.438 26.234 4.816 1 83.56 85 VAL B C 1
ATOM 2379 O O . VAL B 1 85 ? 4.617 26.969 5.371 1 83.56 85 VAL B O 1
ATOM 2382 N N . ILE B 1 86 ? 5.621 25.016 5.113 1 89.38 86 ILE B N 1
ATOM 2383 C CA . ILE B 1 86 ? 5.02 24.375 6.281 1 89.38 86 ILE B CA 1
ATOM 2384 C C . ILE B 1 86 ? 6.098 24.094 7.324 1 89.38 86 ILE B C 1
ATOM 2386 O O . ILE B 1 86 ? 7.082 23.406 7.035 1 89.38 86 ILE B O 1
ATOM 2390 N N . CYS B 1 87 ? 5.934 24.625 8.516 1 90.31 87 CYS B N 1
ATOM 2391 C CA . CYS B 1 87 ? 6.906 24.406 9.586 1 90.31 87 CYS B CA 1
ATOM 2392 C C . CYS B 1 87 ? 6.402 23.375 10.578 1 90.31 87 CYS B C 1
ATOM 2394 O O . CYS B 1 87 ? 5.262 23.438 11.031 1 90.31 87 CYS B O 1
ATOM 2396 N N . GLN B 1 88 ? 7.199 22.453 10.828 1 90.94 88 GLN B N 1
ATOM 2397 C CA . GLN B 1 88 ? 6.848 21.406 11.781 1 90.94 88 GLN B CA 1
ATOM 2398 C C . GLN B 1 88 ? 7.035 21.875 13.219 1 90.94 88 GLN B C 1
ATOM 2400 O O . GLN B 1 88 ? 8.078 22.438 13.562 1 90.94 88 GLN B O 1
ATOM 2405 N N . ILE B 1 89 ? 6.027 21.75 14.039 1 91.06 89 ILE B N 1
ATOM 2406 C CA . ILE B 1 89 ? 6.031 22.062 15.461 1 91.06 89 ILE B CA 1
ATOM 2407 C C . ILE B 1 89 ? 5.871 20.781 16.281 1 91.06 89 ILE B C 1
ATOM 2409 O O . ILE B 1 89 ? 4.75 20.375 16.594 1 91.06 89 ILE B O 1
ATOM 2413 N N . GLU B 1 90 ? 6.969 20.125 16.609 1 82.62 90 GLU B N 1
ATOM 2414 C CA . GLU B 1 90 ? 6.777 18.797 17.188 1 82.62 90 GLU B CA 1
ATOM 2415 C C . GLU B 1 90 ? 7.711 18.562 18.359 1 82.62 90 GLU B C 1
ATOM 2417 O O . GLU B 1 90 ? 7.879 17.438 18.812 1 82.62 90 GLU B O 1
ATOM 2422 N N . SER B 1 91 ? 8.359 19.625 18.812 1 87.12 91 SER B N 1
ATOM 2423 C CA . SER B 1 91 ? 9.164 19.609 20.031 1 87.12 91 SER B CA 1
ATOM 2424 C C . SER B 1 91 ? 8.711 20.672 21.016 1 87.12 91 SER B C 1
ATOM 2426 O O . SER B 1 91 ? 8.016 21.625 20.641 1 87.12 91 SER B O 1
ATOM 2428 N N . GLN B 1 92 ? 9.133 20.422 22.25 1 86.44 92 GLN B N 1
ATOM 2429 C CA . GLN B 1 92 ? 8.82 21.438 23.25 1 86.44 92 GLN B CA 1
ATOM 2430 C C . GLN B 1 92 ? 9.391 22.797 22.875 1 86.44 92 GLN B C 1
ATOM 2432 O O . GLN B 1 92 ? 8.719 23.812 23.031 1 86.44 92 GLN B O 1
ATOM 2437 N N . LEU B 1 93 ? 10.555 22.781 22.375 1 87.62 93 LEU B N 1
ATOM 2438 C CA . LEU B 1 93 ? 11.195 24.031 21.953 1 87.62 93 LEU B CA 1
ATOM 2439 C C . LEU B 1 93 ? 10.406 24.688 20.812 1 87.62 93 LEU B C 1
ATOM 2441 O O . LEU B 1 93 ? 10.195 25.891 20.828 1 87.62 93 LEU B O 1
ATOM 2445 N N . ALA B 1 94 ? 10.031 23.906 19.844 1 90 94 ALA B N 1
ATOM 2446 C CA . ALA B 1 94 ? 9.234 24.438 18.734 1 90 94 ALA B CA 1
ATOM 2447 C C . ALA B 1 94 ? 7.898 24.969 19.219 1 90 94 ALA B C 1
ATOM 2449 O O . ALA B 1 94 ? 7.414 26 18.734 1 90 94 ALA B O 1
ATOM 2450 N N . MET B 1 95 ? 7.363 24.312 20.203 1 91.19 95 MET B N 1
ATOM 2451 C CA . MET B 1 95 ? 6.094 24.75 20.781 1 91.19 95 MET B CA 1
ATOM 2452 C C . MET B 1 95 ? 6.246 26.094 21.484 1 91.19 95 MET B C 1
ATOM 2454 O O . MET B 1 95 ? 5.406 26.984 21.328 1 91.19 95 MET B O 1
ATOM 2458 N N . GLU B 1 96 ? 7.297 26.234 22.188 1 92.5 96 GLU B N 1
ATOM 2459 C CA . GLU B 1 96 ? 7.586 27.469 22.891 1 92.5 96 GLU B CA 1
ATOM 2460 C C . GLU B 1 96 ? 7.797 28.625 21.922 1 92.5 96 GLU B C 1
ATOM 2462 O O . GLU B 1 96 ? 7.527 29.781 22.266 1 92.5 96 GLU B O 1
ATOM 2467 N N . ASN B 1 97 ? 8.211 28.312 20.766 1 94.62 97 ASN B N 1
ATOM 2468 C CA . ASN B 1 97 ? 8.516 29.344 19.781 1 94.62 97 ASN B CA 1
ATOM 2469 C C . ASN B 1 97 ? 7.453 29.406 18.688 1 94.62 97 ASN B C 1
ATOM 2471 O O . ASN B 1 97 ? 7.66 30.031 17.656 1 94.62 97 ASN B O 1
ATOM 2475 N N . ALA B 1 98 ? 6.402 28.703 18.906 1 95.81 98 ALA B N 1
ATOM 2476 C CA . ALA B 1 98 ? 5.387 28.547 17.875 1 95.81 98 ALA B CA 1
ATOM 2477 C C . ALA B 1 98 ? 4.867 29.906 17.422 1 95.81 98 ALA B C 1
ATOM 2479 O O . ALA B 1 98 ? 4.633 30.125 16.219 1 95.81 98 ALA B O 1
ATOM 2480 N N . ASP B 1 99 ? 4.664 30.844 18.344 1 96.31 99 ASP B N 1
ATOM 2481 C CA . ASP B 1 99 ? 4.207 32.188 17.984 1 96.31 99 ASP B CA 1
ATOM 2482 C C . ASP B 1 99 ? 5.203 32.906 17.078 1 96.31 99 ASP B C 1
ATOM 2484 O O . ASP B 1 99 ? 4.82 33.469 16.062 1 96.31 99 ASP B O 1
ATOM 2488 N N . ALA B 1 100 ? 6.391 32.812 17.469 1 96.31 100 ALA B N 1
ATOM 2489 C CA . ALA B 1 100 ? 7.438 33.469 16.656 1 96.31 100 ALA B CA 1
ATOM 2490 C C . ALA B 1 100 ? 7.539 32.812 15.281 1 96.31 100 ALA B C 1
ATOM 2492 O O . ALA B 1 100 ? 7.723 33.5 14.281 1 96.31 100 ALA B O 1
ATOM 2493 N N . ILE B 1 101 ? 7.5 31.547 15.25 1 93.56 101 ILE B N 1
ATOM 2494 C CA . ILE B 1 101 ? 7.547 30.812 14 1 93.56 101 ILE B CA 1
ATOM 2495 C C . ILE B 1 101 ? 6.371 31.219 13.109 1 93.56 101 ILE B C 1
ATOM 2497 O O . ILE B 1 101 ? 6.555 31.531 11.938 1 93.56 101 ILE B O 1
ATOM 2501 N N . ALA B 1 102 ? 5.18 31.25 13.648 1 94.75 102 ALA B N 1
ATOM 2502 C CA . ALA B 1 102 ? 3.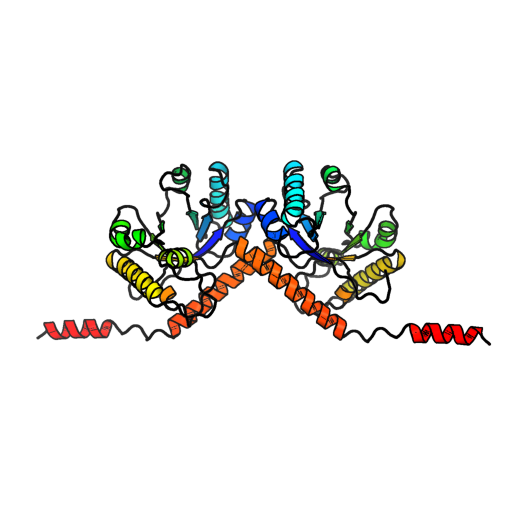973 31.594 12.906 1 94.75 102 ALA B CA 1
ATOM 2503 C C . ALA B 1 102 ? 4.051 33.031 12.375 1 94.75 102 ALA B C 1
ATOM 2505 O O . ALA B 1 102 ? 3.521 33.344 11.305 1 94.75 102 ALA B O 1
ATOM 2506 N N . ALA B 1 103 ? 4.699 33.844 13.117 1 94.81 103 ALA B N 1
ATOM 2507 C CA . ALA B 1 103 ? 4.789 35.281 12.766 1 94.81 103 ALA B CA 1
ATOM 2508 C C . ALA B 1 103 ? 5.848 35.5 11.695 1 94.81 103 ALA B C 1
ATOM 2510 O O . ALA B 1 103 ? 5.906 36.594 11.094 1 94.81 103 ALA B O 1
ATOM 2511 N N . THR B 1 104 ? 6.699 34.531 11.461 1 91.56 104 THR B N 1
ATOM 2512 C CA . THR B 1 104 ? 7.777 34.656 10.477 1 91.56 104 THR B CA 1
ATOM 2513 C C . THR B 1 104 ? 7.211 34.781 9.07 1 91.56 104 THR B C 1
ATOM 2515 O O . THR B 1 104 ? 6.336 34.031 8.664 1 91.56 104 THR B O 1
ATOM 2518 N N . HIS B 1 105 ? 7.699 35.812 8.414 1 89.5 105 HIS B N 1
ATOM 2519 C CA . HIS B 1 105 ? 7.293 36 7.031 1 89.5 105 HIS B CA 1
ATOM 2520 C C . HIS B 1 105 ? 7.652 34.812 6.172 1 89.5 105 HIS B C 1
ATOM 2522 O O . HIS B 1 105 ? 8.758 34.25 6.281 1 89.5 105 HIS B O 1
ATOM 2528 N N . GLY B 1 106 ? 6.629 34.312 5.426 1 85.62 106 GLY B N 1
ATOM 2529 C CA . GLY B 1 106 ? 6.887 33.219 4.527 1 85.62 106 GLY B CA 1
ATOM 2530 C C . GLY B 1 106 ? 6.355 31.891 5.051 1 85.62 106 GLY B C 1
ATOM 2531 O O . GLY B 1 106 ? 6.238 30.922 4.297 1 85.62 106 GLY B O 1
ATOM 2532 N N . VAL B 1 107 ? 6.113 31.797 6.297 1 89.25 107 VAL B N 1
ATOM 2533 C CA . VAL B 1 107 ? 5.512 30.594 6.859 1 89.25 107 VAL B CA 1
ATOM 2534 C C . VAL B 1 107 ? 4.016 30.562 6.562 1 89.25 107 VAL B C 1
ATOM 2536 O O . VAL B 1 107 ? 3.299 31.516 6.879 1 89.25 107 VAL B O 1
ATOM 2539 N N . ASP B 1 108 ? 3.543 29.469 5.961 1 88.81 108 ASP B N 1
ATOM 2540 C CA . ASP B 1 108 ? 2.162 29.438 5.488 1 88.81 108 ASP B CA 1
ATOM 2541 C C . ASP B 1 108 ? 1.317 28.484 6.328 1 88.81 108 ASP B C 1
ATOM 2543 O O . ASP B 1 108 ? 0.09 28.594 6.363 1 88.81 108 ASP B O 1
ATOM 2547 N N . CYS B 1 109 ? 1.964 27.547 6.973 1 92.94 109 CYS B N 1
ATOM 2548 C CA . CYS B 1 109 ? 1.261 26.5 7.691 1 92.94 109 CYS B CA 1
ATOM 2549 C C . CYS B 1 109 ? 2.133 25.922 8.797 1 92.94 109 CYS B C 1
ATOM 2551 O O . CYS B 1 109 ? 3.361 25.938 8.703 1 92.94 109 CYS B O 1
ATOM 2553 N N . LEU B 1 110 ? 1.518 25.469 9.891 1 94.88 110 LEU B N 1
ATOM 2554 C CA . LEU B 1 110 ? 2.203 24.766 10.969 1 94.88 110 LEU B CA 1
ATOM 2555 C C . LEU B 1 110 ? 1.763 23.312 11.031 1 94.88 110 LEU B C 1
ATOM 2557 O O . LEU B 1 110 ? 0.569 23.016 10.953 1 94.88 110 LEU B O 1
ATOM 2561 N N . MET B 1 111 ? 2.74 22.453 11.141 1 95.12 111 MET B N 1
ATOM 2562 C CA . MET B 1 111 ? 2.436 21.016 11.18 1 95.12 111 MET B CA 1
ATOM 2563 C C . MET B 1 111 ? 2.783 20.422 12.547 1 95.12 111 MET B C 1
ATOM 2565 O O . MET B 1 111 ? 3.914 20.578 13.016 1 95.12 111 MET B O 1
ATOM 2569 N N . LEU B 1 112 ? 1.769 19.781 13.102 1 95.5 112 LEU B N 1
ATOM 2570 C CA . LEU B 1 112 ? 1.953 19.031 14.336 1 95.5 112 LEU B CA 1
ATOM 2571 C C . LEU B 1 112 ? 2.244 17.562 14.055 1 95.5 112 LEU B C 1
ATOM 2573 O O . LEU B 1 112 ? 1.502 16.922 13.312 1 95.5 112 LEU B O 1
ATOM 2577 N N . GLY B 1 113 ? 3.359 17.047 14.586 1 93.31 113 GLY B N 1
ATOM 2578 C CA . GLY B 1 113 ? 3.588 15.617 14.672 1 93.31 113 GLY B CA 1
ATOM 2579 C C . GLY B 1 113 ? 3.223 15.039 16.031 1 93.31 113 GLY B C 1
ATOM 2580 O O . GLY B 1 113 ? 3.996 15.141 16.984 1 93.31 113 GLY B O 1
ATOM 2581 N N . PRO B 1 114 ? 2.078 14.438 16.047 1 91.06 114 PRO B N 1
ATOM 2582 C CA . PRO B 1 114 ? 1.614 13.984 17.359 1 91.06 114 PRO B CA 1
ATOM 2583 C C . PRO B 1 114 ? 2.58 13.008 18.016 1 91.06 114 PRO B C 1
ATOM 2585 O O . PRO B 1 114 ? 2.818 13.094 19.234 1 91.06 114 PRO B O 1
ATOM 2588 N N . GLY B 1 115 ? 3.133 12.086 17.234 1 88.88 115 GLY B N 1
ATOM 2589 C CA . GLY B 1 115 ? 4.07 11.133 17.797 1 88.88 115 GLY B CA 1
ATOM 2590 C C . GLY B 1 115 ? 5.324 11.781 18.359 1 88.88 115 GLY B C 1
ATOM 2591 O O . GLY B 1 115 ? 5.742 11.477 19.484 1 88.88 115 GLY B O 1
ATOM 2592 N N . ASP B 1 116 ? 5.867 12.633 17.609 1 88.44 116 ASP B N 1
ATOM 2593 C CA . ASP B 1 116 ? 7.082 13.328 18.031 1 88.44 116 ASP B CA 1
ATOM 2594 C C . ASP B 1 116 ? 6.809 14.25 19.219 1 88.44 116 ASP B C 1
ATOM 2596 O O . ASP B 1 116 ? 7.648 14.383 20.109 1 88.44 116 ASP B O 1
ATOM 2600 N N . LEU B 1 117 ? 5.734 14.922 19.203 1 89.75 117 LEU B N 1
ATOM 2601 C CA . LEU B 1 117 ? 5.367 15.781 20.312 1 89.75 117 LEU B CA 1
ATOM 2602 C C . LEU B 1 117 ? 5.23 14.969 21.594 1 89.75 117 LEU B C 1
ATOM 2604 O O . LEU B 1 117 ? 5.715 15.375 22.656 1 89.75 117 LEU B O 1
ATOM 2608 N N . ARG B 1 118 ? 4.566 13.797 21.484 1 90.5 118 ARG B N 1
ATOM 2609 C CA . ARG B 1 118 ? 4.426 12.93 22.641 1 90.5 118 ARG B CA 1
ATOM 2610 C C . ARG B 1 118 ? 5.793 12.547 23.219 1 90.5 118 ARG B C 1
ATOM 2612 O O . ARG B 1 118 ? 6.016 12.625 24.422 1 90.5 118 ARG B O 1
ATOM 2619 N N . LEU B 1 119 ? 6.637 12.172 22.297 1 90 119 LEU B N 1
ATOM 2620 C CA . LEU B 1 119 ? 7.984 11.805 22.719 1 90 119 LEU B CA 1
ATOM 2621 C C . LEU B 1 119 ? 8.688 12.984 23.391 1 90 119 LEU B C 1
ATOM 2623 O O . LEU B 1 119 ? 9.352 12.805 24.406 1 90 119 LEU B O 1
ATOM 2627 N N . SER B 1 120 ? 8.547 14.125 22.828 1 90.81 120 SER B N 1
ATOM 2628 C CA . SER B 1 120 ? 9.188 15.328 23.359 1 90.81 120 SER B CA 1
ATOM 2629 C C . SER B 1 120 ? 8.648 15.672 24.75 1 90.81 120 SER B C 1
ATOM 2631 O O . SER B 1 120 ? 9.367 16.219 25.578 1 90.81 120 SER B O 1
ATOM 2633 N N . LEU B 1 121 ? 7.398 15.289 25.031 1 90.88 121 LEU B N 1
ATOM 2634 C CA . LEU B 1 121 ? 6.746 15.555 26.312 1 90.88 121 LEU B CA 1
ATOM 2635 C C . LEU B 1 121 ? 7.027 14.43 27.312 1 90.88 121 LEU B C 1
ATOM 2637 O O . LEU B 1 121 ? 6.574 14.484 28.453 1 90.88 121 LEU B O 1
ATOM 2641 N N . GLY B 1 122 ? 7.754 13.375 26.828 1 91.56 122 GLY B N 1
ATOM 2642 C CA . GLY B 1 122 ? 8.07 12.242 27.688 1 91.56 122 GLY B CA 1
ATOM 2643 C C . GLY B 1 122 ? 6.906 11.289 27.859 1 91.56 122 GLY B C 1
ATOM 2644 O O . GLY B 1 122 ? 6.816 10.594 28.875 1 91.56 122 GLY B O 1
ATOM 2645 N N . LEU B 1 123 ? 5.969 11.312 26.953 1 91.12 123 LEU B N 1
ATOM 2646 C CA . LEU B 1 123 ? 4.789 10.453 27.031 1 91.12 123 LEU B CA 1
ATOM 2647 C C . LEU B 1 123 ? 4.984 9.195 26.188 1 91.12 123 LEU B C 1
ATOM 2649 O O . LEU B 1 123 ? 5.684 9.219 25.172 1 91.12 123 LEU B O 1
ATOM 2653 N N . PRO B 1 124 ? 4.391 8.156 26.609 1 86.88 124 PRO B N 1
ATOM 2654 C CA . PRO B 1 124 ? 4.438 6.945 25.797 1 86.88 124 PRO B CA 1
ATOM 2655 C C . PRO B 1 124 ? 3.619 7.07 24.516 1 86.88 124 PRO B C 1
ATOM 2657 O O . PRO B 1 124 ? 2.762 7.953 24.406 1 86.88 124 PRO B O 1
ATOM 2660 N N . ALA B 1 125 ? 3.998 6.145 23.547 1 83.81 125 ALA B N 1
ATOM 2661 C CA . ALA B 1 125 ? 3.184 6.066 22.344 1 83.81 125 ALA B CA 1
ATOM 2662 C C . ALA B 1 125 ? 1.73 5.746 22.672 1 83.81 125 ALA B C 1
ATOM 2664 O O . ALA B 1 125 ? 1.457 4.934 23.562 1 83.81 125 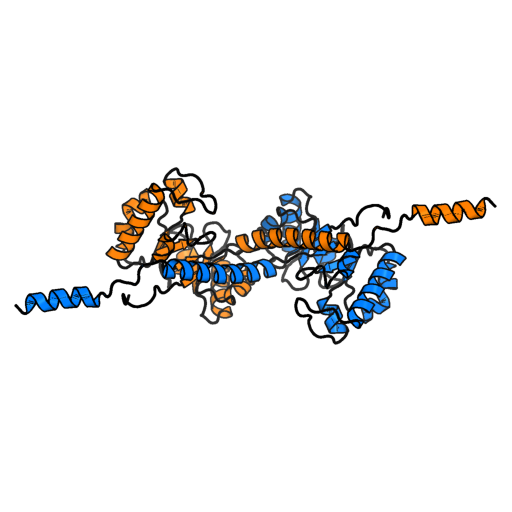ALA B O 1
ATOM 2665 N N . ARG B 1 126 ? 0.908 6.453 21.984 1 79.44 126 ARG B N 1
ATOM 2666 C CA . ARG B 1 126 ? -0.507 6.25 22.281 1 79.44 126 ARG B CA 1
ATOM 2667 C C . ARG B 1 126 ? -1.027 4.98 21.609 1 79.44 126 ARG B C 1
ATOM 2669 O O . ARG B 1 126 ? -0.715 4.715 20.453 1 79.44 126 ARG B O 1
ATOM 2676 N N . LYS B 1 127 ? -1.804 4.223 22.422 1 76.31 127 LYS B N 1
ATOM 2677 C CA . LYS B 1 127 ? -2.514 3.078 21.859 1 76.31 127 LYS B CA 1
ATOM 2678 C C . LYS B 1 127 ? -3.871 3.494 21.297 1 76.31 127 LYS B C 1
ATOM 2680 O O . LYS B 1 127 ? -4.488 4.438 21.797 1 76.31 127 LYS B O 1
ATOM 2685 N N . PHE B 1 128 ? -4.266 2.822 20.297 1 74.31 128 PHE B N 1
ATOM 2686 C CA . PHE B 1 128 ? -5.547 3.141 19.672 1 74.31 128 PHE B CA 1
ATOM 2687 C C . PHE B 1 128 ? -6.676 3.037 20.703 1 74.31 128 PHE B C 1
ATOM 2689 O O . PHE B 1 128 ? -6.734 2.084 21.469 1 74.31 128 PHE B O 1
ATOM 2696 N N . GLY B 1 129 ? -7.457 4.078 20.688 1 70.81 129 GLY B N 1
ATOM 2697 C CA . GLY B 1 129 ? -8.617 4.078 21.562 1 70.81 129 GLY B CA 1
ATOM 2698 C C . GLY B 1 129 ? -8.336 4.668 22.922 1 70.81 129 GLY B C 1
ATOM 2699 O O . GLY B 1 129 ? -9.258 4.875 23.719 1 70.81 129 GLY B O 1
ATOM 2700 N N . GLN B 1 130 ? -7.148 4.922 23.219 1 80.19 130 GLN B N 1
ATOM 2701 C CA . GLN B 1 130 ? -6.793 5.504 24.516 1 80.19 130 GLN B CA 1
ATOM 2702 C C . GLN B 1 130 ? -6.965 7.02 24.5 1 80.19 130 GLN B C 1
ATOM 2704 O O . GLN B 1 130 ? -6.727 7.668 23.469 1 80.19 130 GLN B O 1
ATOM 2709 N N . ARG B 1 131 ? -7.367 7.461 25.609 1 81.44 131 ARG B N 1
ATOM 2710 C CA . ARG B 1 131 ? -7.5 8.906 25.75 1 81.44 131 ARG B CA 1
ATOM 2711 C C . ARG B 1 131 ? -6.133 9.586 25.719 1 81.44 131 ARG B C 1
ATOM 2713 O O . ARG B 1 131 ? -5.16 9.047 26.25 1 81.44 131 ARG B O 1
ATOM 2720 N N . ASP B 1 132 ? -6.168 10.734 25.172 1 87.56 132 ASP B N 1
ATOM 2721 C CA . ASP B 1 132 ? -4.918 11.484 25.109 1 87.56 132 ASP B CA 1
ATOM 2722 C C . ASP B 1 132 ? -4.535 12.031 26.484 1 87.56 132 ASP B C 1
ATOM 2724 O O . ASP B 1 132 ? -5.402 12.414 27.266 1 87.56 132 ASP B O 1
ATOM 2728 N N . ASP B 1 133 ? -3.311 12.008 26.75 1 90.5 133 ASP B N 1
ATOM 2729 C CA . ASP B 1 133 ? -2.766 12.625 27.953 1 90.5 133 ASP B CA 1
ATOM 2730 C C . ASP B 1 133 ? -3.096 14.117 28 1 90.5 133 ASP B C 1
ATOM 2732 O O . ASP B 1 133 ? -3.014 14.805 26.984 1 90.5 133 ASP B O 1
ATOM 2736 N N . PRO B 1 134 ? -3.512 14.594 29.219 1 92.12 134 PRO B N 1
ATOM 2737 C CA . PRO B 1 134 ? -3.855 16.016 29.344 1 92.12 134 PRO B CA 1
ATOM 2738 C C . PRO B 1 134 ? -2.721 16.938 28.906 1 92.12 134 PRO B C 1
ATOM 2740 O O . PRO B 1 134 ? -2.975 18.016 28.375 1 92.12 134 PRO B O 1
ATOM 2743 N N . ARG B 1 135 ? -1.472 16.562 29.141 1 92.56 135 ARG B N 1
ATOM 2744 C CA . ARG B 1 135 ? -0.332 17.391 28.75 1 92.56 135 ARG B CA 1
ATOM 2745 C C . ARG B 1 135 ? -0.255 17.516 27.234 1 92.56 135 ARG B C 1
ATOM 2747 O O . ARG B 1 135 ? 0.085 18.578 26.703 1 92.56 135 ARG B O 1
ATOM 2754 N N . PHE B 1 136 ? -0.495 16.438 26.578 1 93.19 136 PHE B N 1
ATOM 2755 C CA . PHE B 1 136 ? -0.548 16.453 25.125 1 93.19 136 PHE B CA 1
ATOM 2756 C C . PHE B 1 136 ? -1.652 17.375 24.625 1 93.19 136 PHE B C 1
ATOM 2758 O O . PHE B 1 136 ? -1.427 18.203 23.75 1 93.19 136 PHE B O 1
ATOM 2765 N N . LEU B 1 137 ? -2.795 17.234 25.219 1 93.56 137 LEU B N 1
ATOM 2766 C CA . LEU B 1 137 ? -3.938 18.047 24.812 1 93.56 137 LEU B CA 1
ATOM 2767 C C . LEU B 1 137 ? -3.672 19.531 25.062 1 93.56 137 LEU B C 1
ATOM 2769 O O . LEU B 1 137 ? -4.082 20.375 24.281 1 93.56 137 LEU B O 1
ATOM 2773 N N . GLU B 1 138 ? -3.084 19.797 26.141 1 93.88 138 GLU B N 1
ATOM 2774 C CA . GLU B 1 138 ? -2.721 21.172 26.438 1 93.88 138 GLU B CA 1
ATOM 2775 C C . GLU B 1 138 ? -1.795 21.75 25.375 1 93.88 138 GLU B C 1
ATOM 2777 O O . GLU B 1 138 ? -1.957 22.891 24.953 1 93.88 138 GLU B O 1
ATOM 2782 N N . ALA B 1 139 ? -0.817 21 25 1 93.81 139 ALA B N 1
ATOM 2783 C CA . ALA B 1 139 ? 0.109 21.406 23.938 1 93.81 139 ALA B CA 1
ATOM 2784 C C . ALA B 1 139 ? -0.625 21.641 22.625 1 93.81 139 ALA B C 1
ATOM 2786 O O . ALA B 1 139 ? -0.367 22.625 21.922 1 93.81 139 ALA B O 1
ATOM 2787 N N . VAL B 1 140 ? -1.51 20.766 22.312 1 94.12 140 VAL B N 1
ATOM 2788 C CA . VAL B 1 140 ? -2.309 20.891 21.094 1 94.12 140 VAL B CA 1
ATOM 2789 C C . VAL B 1 140 ? -3.133 22.188 21.156 1 94.12 140 VAL B C 1
ATOM 2791 O O . VAL B 1 140 ? -3.172 22.938 20.188 1 94.12 140 VAL B O 1
ATOM 2794 N N . ASN B 1 141 ? -3.77 22.422 22.281 1 94.88 141 ASN B N 1
ATOM 2795 C CA . ASN B 1 141 ? -4.574 23.625 22.453 1 94.88 141 ASN B CA 1
ATOM 2796 C C . ASN B 1 141 ? -3.732 24.891 22.297 1 94.88 141 ASN B C 1
ATOM 2798 O O . ASN B 1 141 ? -4.195 25.891 21.734 1 94.88 141 ASN B O 1
ATOM 2802 N N . ARG B 1 142 ? -2.576 24.828 22.812 1 94.94 142 ARG B N 1
ATOM 2803 C CA . ARG B 1 142 ? -1.666 25.969 22.641 1 94.94 142 ARG B CA 1
ATOM 2804 C C . ARG B 1 142 ? -1.403 26.234 21.172 1 94.94 142 ARG B C 1
ATOM 2806 O O . ARG B 1 142 ? -1.387 27.391 20.734 1 94.94 142 ARG B O 1
ATOM 2813 N N . LEU B 1 143 ? -1.138 25.188 20.453 1 95.88 143 LEU B N 1
ATOM 2814 C CA . LEU B 1 143 ? -0.888 25.344 19.016 1 95.88 143 LEU B CA 1
ATOM 2815 C C . LEU B 1 143 ? -2.125 25.875 18.312 1 95.88 143 LEU B C 1
ATOM 2817 O O . LEU B 1 143 ? -2.012 26.688 17.391 1 95.88 143 LEU B O 1
ATOM 2821 N N . VAL B 1 144 ? -3.275 25.438 18.688 1 94.94 144 VAL B N 1
ATOM 2822 C CA . VAL B 1 144 ? -4.539 25.906 18.125 1 94.94 144 VAL B CA 1
ATOM 2823 C C . VAL B 1 144 ? -4.703 27.391 18.391 1 94.94 144 VAL B C 1
ATOM 2825 O O . VAL B 1 144 ? -5.164 28.141 17.531 1 94.94 144 VAL B O 1
ATOM 2828 N N . ASP B 1 145 ? -4.34 27.797 19.578 1 96.06 145 ASP B N 1
ATOM 2829 C CA . ASP B 1 145 ? -4.387 29.219 19.906 1 96.06 145 ASP B CA 1
ATOM 2830 C C . ASP B 1 145 ? -3.469 30.016 18.984 1 96.06 145 ASP B C 1
ATOM 2832 O O . ASP B 1 145 ? -3.83 31.109 18.531 1 96.06 145 ASP B O 1
ATOM 2836 N N . VAL B 1 146 ? -2.285 29.5 18.781 1 95.88 146 VAL B N 1
ATOM 2837 C CA . VAL B 1 146 ? -1.337 30.141 17.875 1 95.88 146 VAL B CA 1
ATOM 2838 C C . VAL B 1 146 ? -1.966 30.281 16.5 1 95.88 146 VAL B C 1
ATOM 2840 O O . VAL B 1 146 ? -1.849 31.328 15.859 1 95.88 146 VAL B O 1
ATOM 2843 N N . LYS B 1 147 ? -2.598 29.219 16 1 94.62 147 LYS B N 1
ATOM 2844 C CA . LYS B 1 147 ? -3.324 29.219 14.734 1 94.62 147 LYS B CA 1
ATOM 2845 C C . LYS B 1 147 ? -4.289 30.406 14.664 1 94.62 147 LYS B C 1
ATOM 2847 O O . LYS B 1 147 ? -4.305 31.141 13.68 1 94.62 147 LYS B O 1
ATOM 2852 N N . HIS B 1 148 ? -5.039 30.641 15.695 1 93.94 148 HIS B N 1
ATOM 2853 C CA . HIS B 1 148 ? -6.059 31.688 15.711 1 93.94 148 HIS B CA 1
ATOM 2854 C C . HIS B 1 148 ? -5.426 33.062 15.789 1 93.94 148 HIS B C 1
ATOM 2856 O O . HIS B 1 148 ? -5.883 34 15.125 1 93.94 148 HIS B O 1
ATOM 2862 N N . ARG B 1 149 ? -4.41 33.156 16.547 1 95.31 149 ARG B N 1
ATOM 2863 C CA . ARG B 1 149 ? -3.754 34.438 16.719 1 95.31 149 ARG B CA 1
ATOM 2864 C C . ARG B 1 149 ? -3.107 34.906 15.422 1 95.31 149 ARG B C 1
ATOM 2866 O O . ARG B 1 149 ? -3.096 36.125 15.125 1 95.31 149 ARG B O 1
ATOM 2873 N N . HIS B 1 150 ? -2.588 34 14.641 1 95.12 150 HIS B N 1
ATOM 2874 C CA . HIS B 1 150 ? -1.771 34.375 13.5 1 95.12 150 HIS B CA 1
ATOM 2875 C C . HIS B 1 150 ? -2.479 34.062 12.188 1 95.12 150 HIS B C 1
ATOM 2877 O O . HIS B 1 150 ? -1.973 34.375 11.109 1 95.12 150 HIS B O 1
ATOM 2883 N N . GLY B 1 151 ? -3.611 33.406 12.242 1 93.06 151 GLY B N 1
ATOM 2884 C CA . GLY B 1 151 ? -4.355 33.062 11.047 1 93.06 151 GLY B CA 1
ATOM 2885 C C . GLY B 1 151 ? -3.643 32.031 10.172 1 93.06 151 GLY B C 1
ATOM 2886 O O . GLY B 1 151 ? -3.594 32.188 8.953 1 93.06 151 GLY B O 1
ATOM 2887 N N . LYS B 1 152 ? -2.951 31.125 10.781 1 92.75 152 LYS B N 1
ATOM 2888 C CA . LYS B 1 152 ? -2.221 30.078 10.062 1 92.75 152 LYS B CA 1
ATOM 2889 C C . LYS B 1 152 ? -2.959 28.75 10.141 1 92.75 152 LYS B C 1
ATOM 2891 O O . LYS B 1 152 ? -3.398 28.328 11.211 1 92.75 152 LYS B O 1
ATOM 2896 N N . PRO B 1 153 ? -3.162 28.094 8.969 1 93.88 153 PRO B N 1
ATOM 2897 C CA . PRO B 1 153 ? -3.725 26.75 9.047 1 93.88 153 PRO B CA 1
ATOM 2898 C C . PRO B 1 153 ? -2.781 25.75 9.727 1 93.88 153 PRO B C 1
ATOM 2900 O O . PRO B 1 153 ? -1.574 26 9.805 1 93.88 153 PRO B O 1
ATOM 2903 N N . LEU B 1 154 ? -3.389 24.641 10.242 1 96 154 LEU B N 1
ATOM 2904 C CA . LEU B 1 154 ? -2.629 23.578 10.891 1 96 154 LEU B CA 1
ATOM 2905 C C . LEU B 1 154 ? -2.709 22.281 10.086 1 96 154 LEU B C 1
ATOM 2907 O O . LEU B 1 154 ? -3.752 21.969 9.508 1 96 154 LEU B O 1
ATOM 2911 N N . MET B 1 155 ? -1.604 21.578 10.078 1 95.69 155 MET B N 1
ATOM 2912 C CA . MET B 1 155 ? -1.497 20.266 9.453 1 95.69 155 MET B CA 1
ATOM 2913 C C . MET B 1 155 ? -1.131 19.203 10.492 1 95.69 155 MET B C 1
ATOM 2915 O O . MET B 1 155 ? -0.422 19.5 11.461 1 95.69 155 MET B O 1
ATOM 2919 N N . THR B 1 156 ? -1.626 17.984 10.344 1 96.38 156 THR B N 1
ATOM 2920 C CA . THR B 1 156 ? -1.228 16.922 11.25 1 96.38 156 THR B CA 1
ATOM 2921 C C . THR B 1 156 ? -1.382 15.555 10.578 1 96.38 156 THR B C 1
ATOM 2923 O O . THR B 1 156 ? -1.985 15.453 9.508 1 96.38 156 THR B O 1
ATOM 2926 N N . VAL B 1 157 ? -0.73 14.555 11.156 1 95.5 157 VAL B N 1
ATOM 2927 C CA . VAL B 1 157 ? -0.943 13.156 10.789 1 95.5 157 VAL B CA 1
ATOM 2928 C C . VAL B 1 157 ? -2.197 12.625 11.484 1 95.5 157 VAL B C 1
ATOM 2930 O O . VAL B 1 157 ? -2.389 12.844 12.68 1 95.5 157 VAL B O 1
ATOM 2933 N N . SER B 1 158 ? -3.045 11.898 10.727 1 94.69 158 SER B N 1
ATOM 2934 C CA . SER B 1 158 ? -4.324 11.438 11.258 1 94.69 158 SER B CA 1
ATOM 2935 C C . SER B 1 158 ? -4.582 9.977 10.891 1 94.69 158 SER B C 1
ATOM 2937 O O . SER B 1 158 ? -5.699 9.617 10.516 1 94.69 158 SER B O 1
ATOM 2939 N N . PHE B 1 159 ? -3.625 9.109 10.984 1 91 159 PHE B N 1
ATOM 2940 C CA . PHE B 1 159 ? -3.689 7.723 10.539 1 91 159 PHE B CA 1
ATOM 2941 C C . PHE B 1 159 ? -4.648 6.922 11.414 1 91 159 PHE B C 1
ATOM 2943 O O . PHE B 1 159 ? -5.34 6.027 10.93 1 91 159 PHE B O 1
ATOM 2950 N N . LYS B 1 160 ? -4.645 7.211 12.727 1 84.88 160 LYS B N 1
ATOM 2951 C CA . LYS B 1 160 ? -5.422 6.438 13.695 1 84.88 160 LYS B CA 1
ATOM 2952 C C . LYS B 1 160 ? -6.238 7.355 14.602 1 84.88 160 LYS B C 1
ATOM 2954 O O . LYS B 1 160 ? -5.922 7.516 15.781 1 84.88 160 LYS B O 1
ATOM 2959 N N . ILE B 1 161 ? -7.324 7.852 14.023 1 87 161 ILE B N 1
ATOM 2960 C CA . ILE B 1 161 ? -8.117 8.781 14.828 1 87 161 ILE B CA 1
ATOM 2961 C C . ILE B 1 161 ? -9.523 8.211 15.031 1 87 161 ILE B C 1
ATOM 2963 O O . ILE B 1 161 ? -10.047 7.516 14.164 1 87 161 ILE B O 1
ATOM 2967 N N . SER B 1 162 ? -10 8.477 16.172 1 87.31 162 SER B N 1
ATOM 2968 C CA . SER B 1 162 ? -11.391 8.172 16.469 1 87.31 162 SER B CA 1
ATOM 2969 C C . SER B 1 162 ? -12.156 9.43 16.891 1 87.31 162 SER B C 1
ATOM 2971 O O . SER B 1 162 ? -11.586 10.336 17.5 1 87.31 162 SER B O 1
ATOM 2973 N N . ALA B 1 163 ? -13.422 9.453 16.625 1 83.94 163 ALA B N 1
ATOM 2974 C CA . ALA B 1 163 ? -14.25 10.617 16.922 1 83.94 163 ALA B CA 1
ATOM 2975 C C . ALA B 1 163 ? -14.312 10.867 18.422 1 83.94 163 ALA B C 1
ATOM 2977 O O . ALA B 1 163 ? -14.398 12.023 18.859 1 83.94 163 ALA B O 1
ATOM 2978 N N . GLU B 1 164 ? -14.188 9.859 19.172 1 82 164 GLU B N 1
ATOM 2979 C CA . GLU B 1 164 ? -14.344 9.945 20.625 1 82 164 GLU B CA 1
ATOM 2980 C C . GLU B 1 164 ? -13.086 10.5 21.281 1 82 164 GLU B C 1
ATOM 2982 O O . GLU B 1 164 ? -13.172 11.266 22.25 1 82 164 GLU B O 1
ATOM 2987 N N . GLU B 1 165 ? -11.984 10.172 20.781 1 82.88 165 GLU B N 1
ATOM 2988 C CA . GLU B 1 165 ? -10.742 10.43 21.5 1 82.88 165 GLU B CA 1
ATOM 2989 C C . GLU B 1 165 ? -9.93 11.539 20.844 1 82.88 165 GLU B C 1
ATOM 2991 O O . GLU B 1 165 ? -9.055 12.133 21.469 1 82.88 165 GLU B O 1
ATOM 2996 N N . ASP B 1 166 ? -10.312 11.82 19.578 1 88.69 166 ASP B N 1
ATOM 2997 C CA . ASP B 1 166 ? -9.461 12.727 18.812 1 88.69 166 ASP B CA 1
ATOM 2998 C C . ASP B 1 166 ? -10.266 13.898 18.25 1 88.69 166 ASP B C 1
ATOM 3000 O O . ASP B 1 166 ? -10.117 14.266 17.094 1 88.69 166 ASP B O 1
ATOM 3004 N N . SER B 1 167 ? -11.094 14.5 19.125 1 88.56 167 SER B N 1
ATOM 3005 C CA . SER B 1 167 ? -11.938 15.609 18.703 1 88.56 167 SER B CA 1
ATOM 3006 C C . SER B 1 167 ? -11.109 16.844 18.391 1 88.56 167 SER B C 1
ATOM 3008 O O . SER B 1 167 ? -11.562 17.75 17.688 1 88.56 167 SER B O 1
ATOM 3010 N N . TRP B 1 168 ? -9.859 16.859 18.953 1 91.12 168 TRP B N 1
ATOM 3011 C CA . TRP B 1 168 ? -8.977 18 18.719 1 91.12 168 TRP B CA 1
ATOM 3012 C C . TRP B 1 168 ? -8.641 18.125 17.234 1 91.12 168 TRP B C 1
ATOM 3014 O O . TRP B 1 168 ? -8.25 19.203 16.766 1 91.12 168 TRP B O 1
ATOM 3024 N N . ILE B 1 169 ? -8.828 17.125 16.406 1 92.81 169 ILE B N 1
ATOM 3025 C CA . ILE B 1 169 ? -8.484 17.078 14.992 1 92.81 169 ILE B CA 1
ATOM 3026 C C . ILE B 1 169 ? -9.352 18.078 14.227 1 92.81 169 ILE B C 1
ATOM 3028 O O . ILE B 1 169 ? -8.984 18.516 13.133 1 92.81 169 ILE B O 1
ATOM 3032 N N . GLN B 1 170 ? -10.5 18.469 14.75 1 90.44 170 GLN B N 1
ATOM 3033 C CA . GLN B 1 170 ? -11.414 19.391 14.102 1 90.44 170 GLN B CA 1
ATOM 3034 C C . GLN B 1 170 ? -10.766 20.75 13.891 1 90.44 170 GLN B C 1
ATOM 3036 O O . GLN B 1 170 ? -11.211 21.547 13.055 1 90.44 170 GLN B O 1
ATOM 3041 N N . HIS B 1 171 ? -9.734 21.047 14.648 1 93 171 HIS B N 1
ATOM 3042 C CA . HIS B 1 171 ? -9.086 22.359 14.594 1 93 171 HIS B CA 1
ATOM 3043 C C . HIS B 1 171 ? -7.988 22.391 13.539 1 93 171 HIS B C 1
ATOM 3045 O O . HIS B 1 171 ? -7.371 23.422 13.305 1 93 171 HIS B O 1
ATOM 3051 N N . PHE B 1 172 ? -7.777 21.328 12.883 1 94.94 172 PHE B N 1
ATOM 3052 C CA . PHE B 1 172 ? -6.754 21.219 11.852 1 94.94 172 PHE B CA 1
ATOM 3053 C C . PHE B 1 172 ? -7.371 21.328 10.461 1 94.94 172 PHE B C 1
ATOM 3055 O O . PHE B 1 172 ? -8.562 21.047 10.281 1 94.94 172 PHE B O 1
ATOM 3062 N N . ASN B 1 173 ? -6.57 21.75 9.523 1 95.06 173 ASN B N 1
ATOM 3063 C CA . ASN B 1 173 ? -7.059 22.031 8.18 1 95.06 173 ASN B CA 1
ATOM 3064 C C . ASN B 1 173 ? -6.523 21.031 7.168 1 95.06 173 ASN B C 1
ATOM 3066 O O . ASN B 1 173 ? -7.215 20.672 6.215 1 95.06 173 ASN B O 1
ATOM 3070 N N . LEU B 1 174 ? -5.281 20.672 7.285 1 96 174 LEU B N 1
ATOM 3071 C CA . LEU B 1 174 ? -4.641 19.688 6.422 1 96 174 LEU B CA 1
ATOM 3072 C C . LEU B 1 174 ? -4.402 18.391 7.172 1 96 174 LEU B C 1
ATOM 3074 O O . LEU B 1 174 ? -3.701 18.359 8.188 1 96 174 LEU B O 1
ATOM 3078 N N . LEU B 1 175 ? -4.98 17.328 6.688 1 97.31 175 LEU B N 1
ATOM 3079 C CA . LEU B 1 175 ? -4.957 16.062 7.406 1 97.31 175 LEU B CA 1
ATOM 3080 C C . LEU B 1 175 ? -4.312 14.969 6.555 1 97.31 175 LEU B C 1
ATOM 3082 O O . LEU B 1 175 ? -4.812 14.641 5.473 1 97.31 175 LEU B O 1
ATOM 3086 N N . LEU B 1 176 ? -3.219 14.477 7 1 97.69 176 LEU B N 1
ATOM 3087 C CA . LEU B 1 176 ? -2.619 13.305 6.379 1 97.69 176 LEU B CA 1
ATOM 3088 C C . LEU B 1 176 ? -3.34 12.031 6.816 1 97.69 176 LEU B C 1
ATOM 3090 O O . LEU B 1 176 ? -3.229 11.617 7.969 1 97.69 176 LEU B O 1
ATOM 3094 N N . ALA B 1 177 ? -3.957 11.414 5.895 1 97.5 177 ALA B N 1
ATOM 3095 C CA . ALA B 1 177 ? -4.879 10.336 6.23 1 97.5 177 ALA B CA 1
ATOM 3096 C C . ALA B 1 177 ? -4.176 8.984 6.207 1 97.5 177 ALA B C 1
ATOM 3098 O O . ALA B 1 177 ? -4.625 8.031 6.844 1 97.5 177 ALA B O 1
ATOM 3099 N N . THR B 1 178 ? -3.154 8.836 5.477 1 98.06 178 THR B N 1
ATOM 3100 C CA . THR B 1 178 ? -2.424 7.578 5.355 1 98.06 178 THR B CA 1
ATOM 3101 C C . THR B 1 178 ? -1.046 7.809 4.742 1 98.06 178 THR B C 1
ATOM 3103 O O . THR B 1 178 ? -0.616 8.953 4.582 1 98.06 178 THR B O 1
ATOM 3106 N N . ALA B 1 179 ? -0.374 6.734 4.555 1 98.12 179 ALA B N 1
ATOM 3107 C CA . ALA B 1 179 ? 0.913 6.695 3.865 1 98.12 179 ALA B CA 1
ATOM 3108 C C . ALA B 1 179 ? 1.049 5.422 3.033 1 98.12 179 ALA B C 1
ATOM 3110 O O . ALA B 1 179 ? 0.473 4.387 3.373 1 98.12 179 ALA B O 1
ATOM 3111 N N . ASP B 1 180 ? 1.817 5.508 1.946 1 98.19 180 ASP B N 1
ATOM 3112 C CA . ASP B 1 180 ? 1.966 4.355 1.062 1 98.19 180 ASP B CA 1
ATOM 3113 C C . ASP B 1 180 ? 2.529 3.154 1.818 1 98.19 180 ASP B C 1
ATOM 3115 O O . ASP B 1 180 ? 2.027 2.037 1.683 1 98.19 180 ASP B O 1
ATOM 3119 N N . PHE B 1 181 ? 3.539 3.348 2.615 1 97.25 181 PHE B N 1
ATOM 3120 C CA . PHE B 1 181 ? 4.117 2.229 3.346 1 97.25 181 PHE B CA 1
ATOM 3121 C C . PHE B 1 181 ? 3.123 1.664 4.352 1 97.25 181 PHE B C 1
ATOM 3123 O O . PHE B 1 181 ? 3.072 0.452 4.57 1 97.25 181 PHE B O 1
ATOM 3130 N N . VAL B 1 182 ? 2.365 2.525 4.996 1 97.5 182 VAL B N 1
ATOM 3131 C CA . VAL B 1 182 ? 1.331 2.092 5.93 1 97.5 182 VAL B CA 1
ATOM 3132 C C . VAL B 1 182 ? 0.312 1.218 5.203 1 97.5 182 VAL B C 1
ATOM 3134 O O . VAL B 1 182 ? -0.08 0.162 5.703 1 97.5 182 VAL B O 1
ATOM 3137 N N . ASP B 1 183 ? -0.084 1.665 4.047 1 98.44 183 ASP B N 1
ATOM 3138 C CA . ASP B 1 183 ? -1.066 0.937 3.248 1 98.44 183 ASP B CA 1
ATOM 3139 C C . ASP B 1 183 ? -0.544 -0.445 2.861 1 98.44 183 ASP B C 1
ATOM 3141 O O . ASP B 1 183 ? -1.272 -1.436 2.949 1 98.44 183 ASP B O 1
ATOM 3145 N N . VAL B 1 184 ? 0.672 -0.517 2.432 1 98.5 184 VAL B N 1
ATOM 3146 C CA . VAL B 1 184 ? 1.261 -1.787 2.02 1 98.5 184 VAL B CA 1
ATOM 3147 C C . VAL B 1 184 ? 1.319 -2.74 3.211 1 98.5 184 VAL B C 1
ATOM 3149 O O . VAL B 1 184 ? 0.918 -3.902 3.105 1 98.5 184 VAL B O 1
ATOM 3152 N N . VAL B 1 185 ? 1.76 -2.271 4.348 1 98.25 185 VAL B N 1
ATOM 3153 C CA . VAL B 1 185 ? 1.882 -3.107 5.539 1 98.25 185 VAL B CA 1
ATOM 3154 C C . VAL B 1 185 ? 0.501 -3.598 5.969 1 98.25 185 VAL B C 1
ATOM 3156 O O . VAL B 1 185 ? 0.274 -4.805 6.09 1 98.25 185 VAL B O 1
ATOM 3159 N N . LYS B 1 186 ? -0.405 -2.682 6.16 1 97.69 186 LYS B N 1
ATOM 3160 C CA . LYS B 1 186 ? -1.743 -3.047 6.617 1 97.69 186 LYS B CA 1
ATOM 3161 C C . LYS B 1 186 ? -2.453 -3.926 5.59 1 97.69 186 LYS B C 1
ATOM 3163 O O . LYS B 1 186 ? -3.164 -4.863 5.953 1 97.69 186 LYS B O 1
ATOM 3168 N N . GLY B 1 187 ? -2.295 -3.541 4.301 1 98.12 187 GLY B N 1
ATOM 3169 C CA . GLY B 1 187 ? -2.92 -4.312 3.24 1 98.12 187 GLY B CA 1
ATOM 3170 C C . GLY B 1 187 ? -2.453 -5.758 3.197 1 98.12 187 GLY B C 1
ATOM 3171 O O . GLY B 1 187 ? -3.266 -6.672 3.059 1 98.12 187 GLY B O 1
ATOM 3172 N N . HIS B 1 188 ? -1.152 -5.969 3.311 1 98.38 188 HIS B N 1
ATOM 3173 C CA . HIS B 1 188 ? -0.6 -7.316 3.324 1 98.38 188 HIS B CA 1
ATOM 3174 C C . HIS B 1 188 ? -1.092 -8.102 4.539 1 98.38 188 HIS B C 1
ATOM 3176 O O . HIS B 1 188 ? -1.484 -9.266 4.414 1 98.38 188 HIS B O 1
ATOM 3182 N N . GLN B 1 189 ? -1.066 -7.5 5.695 1 97.75 189 GLN B N 1
ATOM 3183 C CA . GLN B 1 189 ? -1.514 -8.156 6.918 1 97.75 189 GLN B CA 1
ATOM 3184 C C . GLN B 1 189 ? -2.982 -8.562 6.82 1 97.75 189 GLN B C 1
ATOM 3186 O O . GLN B 1 189 ? -3.338 -9.703 7.113 1 97.75 189 GLN B O 1
ATOM 3191 N N . THR B 1 190 ? -3.77 -7.668 6.371 1 97.31 190 THR B N 1
ATOM 3192 C CA . THR B 1 190 ? -5.199 -7.926 6.23 1 97.31 190 THR B CA 1
ATOM 3193 C C . THR B 1 190 ? -5.453 -9.023 5.207 1 97.31 190 THR B C 1
ATOM 3195 O O . THR B 1 190 ? -6.293 -9.898 5.426 1 97.31 190 THR B O 1
ATOM 3198 N N . ALA B 1 191 ? -4.738 -8.945 4.098 1 97.25 191 ALA B N 1
ATOM 3199 C CA . ALA B 1 191 ? -4.914 -9.938 3.037 1 97.25 191 ALA B CA 1
ATOM 3200 C C . ALA B 1 191 ? -4.578 -11.336 3.535 1 97.25 191 ALA B C 1
ATOM 3202 O O . ALA B 1 191 ? -5.297 -12.297 3.244 1 97.25 191 ALA B O 1
ATOM 3203 N N . LEU B 1 192 ? -3.484 -11.469 4.238 1 96.31 192 LEU B N 1
ATOM 3204 C CA . LEU B 1 192 ? -3.068 -12.75 4.789 1 96.31 192 LEU B CA 1
ATOM 3205 C C . LEU B 1 192 ? -4.113 -13.289 5.758 1 96.31 192 LEU B C 1
ATOM 3207 O O . LEU B 1 192 ? -4.488 -14.469 5.684 1 96.31 192 LEU B O 1
ATOM 3211 N N . GLU B 1 193 ? -4.613 -12.43 6.629 1 96.12 193 GLU B N 1
ATOM 3212 C CA . GLU B 1 193 ? -5.645 -12.836 7.578 1 96.12 193 GLU B CA 1
ATOM 3213 C C . GLU B 1 193 ? -6.918 -13.266 6.855 1 96.12 193 GLU B C 1
ATOM 3215 O O . GLU B 1 193 ? -7.52 -14.289 7.199 1 96.12 193 GLU B O 1
ATOM 3220 N N . THR B 1 194 ? -7.293 -12.523 5.887 1 95.31 194 THR B N 1
ATOM 3221 C CA . THR B 1 194 ? -8.531 -12.766 5.156 1 95.31 194 THR B CA 1
ATOM 3222 C C . THR B 1 194 ? -8.469 -14.086 4.402 1 95.31 194 THR B C 1
ATOM 3224 O O . THR B 1 194 ? -9.406 -14.883 4.453 1 95.31 194 THR B O 1
ATOM 3227 N N . ILE B 1 195 ? -7.371 -14.289 3.676 1 95.12 195 ILE B N 1
ATOM 3228 C CA . ILE B 1 195 ? -7.285 -15.492 2.852 1 95.12 195 ILE B CA 1
ATOM 3229 C C . ILE B 1 195 ? -7.23 -16.734 3.746 1 95.12 195 ILE B C 1
ATOM 3231 O O . ILE B 1 195 ? -7.832 -17.75 3.428 1 95.12 195 ILE B O 1
ATOM 3235 N N . LYS B 1 196 ? -6.531 -16.672 4.84 1 93.69 196 LYS B N 1
ATOM 3236 C CA . LYS B 1 196 ? -6.484 -17.797 5.781 1 93.69 196 LYS B CA 1
ATOM 3237 C C . LYS B 1 196 ? -7.867 -18.062 6.371 1 93.69 196 LYS B C 1
ATOM 3239 O O . LYS B 1 196 ? -8.266 -19.219 6.508 1 93.69 196 LYS B O 1
ATOM 3244 N N . GLY B 1 197 ? -8.562 -16.984 6.719 1 93.06 197 GLY B N 1
ATOM 3245 C CA . GLY B 1 197 ? -9.93 -17.125 7.203 1 93.06 197 GLY B CA 1
ATOM 3246 C C . GLY B 1 197 ? -10.859 -17.734 6.176 1 93.06 197 GLY B C 1
ATOM 3247 O O . GLY B 1 197 ? -11.695 -18.578 6.504 1 93.06 197 GLY B O 1
ATOM 3248 N N . THR B 1 198 ? -10.75 -17.266 4.957 1 92 198 THR B N 1
ATOM 3249 C CA . THR B 1 198 ? -11.586 -17.766 3.873 1 92 198 THR B CA 1
ATOM 3250 C C . THR B 1 198 ? -11.336 -19.266 3.645 1 92 198 THR B C 1
ATOM 3252 O O . THR B 1 198 ? -12.281 -20.031 3.48 1 92 198 THR B O 1
ATOM 3255 N N . LEU B 1 199 ? -10.086 -19.672 3.598 1 92.62 199 LEU B N 1
ATOM 3256 C CA . LEU B 1 199 ? -9.734 -21.078 3.395 1 92.62 199 LEU B CA 1
ATOM 3257 C C . LEU B 1 199 ? -10.258 -21.938 4.539 1 92.62 199 LEU B C 1
ATOM 3259 O O . LEU B 1 199 ? -10.688 -23.062 4.316 1 92.62 199 LEU B O 1
ATOM 3263 N N . ALA B 1 200 ? -10.195 -21.422 5.766 1 90.12 200 ALA B N 1
ATOM 3264 C CA . ALA B 1 200 ? -10.766 -22.141 6.906 1 90.12 200 ALA B CA 1
ATOM 3265 C C . ALA B 1 200 ? -12.258 -22.375 6.715 1 90.12 200 ALA B C 1
ATOM 3267 O O . ALA B 1 200 ? -12.773 -23.438 7.039 1 90.12 200 ALA B O 1
ATOM 3268 N N . GLY B 1 201 ? -12.891 -21.391 6.199 1 87.75 201 GLY B N 1
ATOM 3269 C CA . GLY B 1 201 ? -14.305 -21.516 5.902 1 87.75 201 GLY B CA 1
ATOM 3270 C C . GLY B 1 201 ? -14.602 -22.547 4.828 1 87.75 201 GLY B C 1
ATOM 3271 O O . GLY B 1 201 ? -15.578 -23.297 4.926 1 87.75 201 GLY B O 1
ATOM 3272 N N . ILE B 1 202 ? -13.812 -22.562 3.799 1 86.69 202 ILE B N 1
ATOM 3273 C CA . ILE B 1 202 ? -13.969 -23.516 2.701 1 86.69 202 ILE B CA 1
ATOM 3274 C C . ILE B 1 202 ? -13.734 -24.938 3.207 1 86.69 202 ILE B C 1
ATOM 3276 O O . ILE B 1 202 ? -14.484 -25.844 2.871 1 86.69 202 ILE B O 1
ATOM 3280 N N . ASN B 1 203 ? -12.688 -25.109 3.988 1 82.94 203 ASN B N 1
ATOM 3281 C CA . ASN B 1 203 ? -12.312 -26.438 4.477 1 82.94 203 ASN B CA 1
ATOM 3282 C C . ASN B 1 203 ? -13.336 -26.969 5.477 1 82.94 203 ASN B C 1
ATOM 3284 O O . ASN B 1 203 ? -13.484 -28.188 5.625 1 82.94 203 ASN B O 1
ATOM 3288 N N . GLU B 1 204 ? -13.977 -26.141 6.148 1 76.25 204 GLU B N 1
ATOM 3289 C CA . GLU B 1 204 ? -15.023 -26.562 7.066 1 76.25 204 GLU B CA 1
ATOM 3290 C C . GLU B 1 204 ? -16.25 -27.062 6.312 1 76.25 204 GLU B C 1
ATOM 3292 O O . GLU B 1 204 ? -17.016 -27.875 6.836 1 76.25 204 GLU B O 1
ATOM 3297 N N . ARG B 1 205 ? -16.406 -26.547 5.16 1 69.25 205 ARG B N 1
ATOM 3298 C CA . ARG B 1 205 ? -17.578 -26.906 4.379 1 69.25 205 ARG B CA 1
ATOM 3299 C C . ARG B 1 205 ? -17.344 -28.203 3.619 1 69.25 205 ARG B C 1
ATOM 3301 O O . ARG B 1 205 ? -18.297 -28.797 3.074 1 69.25 205 ARG B O 1
ATOM 3308 N N . LEU B 1 206 ? -16.156 -28.547 3.35 1 62.84 206 LEU B N 1
ATOM 3309 C CA . LEU B 1 206 ? -15.836 -29.781 2.645 1 62.84 206 LEU B CA 1
ATOM 3310 C C . LEU B 1 206 ? -16.156 -31 3.51 1 62.84 206 LEU B C 1
ATOM 3312 O O . LEU B 1 206 ? -15.922 -30.984 4.719 1 62.84 206 LEU B O 1
ATOM 3316 N N . PRO B 1 207 ? -17 -31.828 2.885 1 56.88 207 PRO B N 1
ATOM 3317 C CA . PRO B 1 207 ? -17.25 -33.062 3.646 1 56.88 207 PRO B CA 1
ATOM 3318 C C . PRO B 1 207 ? -15.961 -33.719 4.148 1 56.88 207 PRO B C 1
ATOM 3320 O O . PRO B 1 207 ? -14.906 -33.562 3.533 1 56.88 207 PRO B O 1
ATOM 3323 N N . PRO B 1 208 ? -15.922 -34.125 5.422 1 47.34 208 PRO B N 1
ATOM 3324 C CA . PRO B 1 208 ? -14.742 -34.812 5.953 1 47.34 208 PRO B CA 1
ATOM 3325 C C . PRO B 1 208 ? -14.133 -35.781 4.961 1 47.34 208 PRO B C 1
ATOM 3327 O O . PRO B 1 208 ? -14.852 -36.375 4.137 1 47.34 208 PRO B O 1
ATOM 3330 N N . PRO B 1 209 ? -12.789 -35.531 4.66 1 41.88 209 PRO B N 1
ATOM 3331 C CA . PRO B 1 209 ? -12.211 -36.531 3.748 1 41.88 209 PRO B CA 1
ATOM 3332 C C . PRO B 1 209 ? -12.766 -37.938 3.977 1 41.88 209 PRO B C 1
ATOM 3334 O O . PRO B 1 209 ? -13.023 -38.312 5.117 1 41.88 209 PRO B O 1
ATOM 3337 N N . MET B 1 210 ? -13.414 -38.438 3.107 1 38.66 210 MET B N 1
ATOM 3338 C CA . MET B 1 210 ? -13.812 -39.844 3.264 1 38.66 210 MET B CA 1
ATOM 3339 C C . MET B 1 210 ? -12.648 -40.688 3.758 1 38.66 210 MET B C 1
ATOM 3341 O O . MET B 1 210 ? -11.516 -40.531 3.307 1 38.66 210 MET B O 1
ATOM 3345 N N . ASP B 1 211 ? -12.688 -41.219 4.855 1 36.94 211 ASP B N 1
ATOM 3346 C CA . ASP B 1 211 ? -11.742 -42.188 5.414 1 36.94 211 ASP B CA 1
ATOM 3347 C C . ASP B 1 211 ? -11.203 -43.125 4.336 1 36.94 211 ASP B C 1
ATOM 3349 O O . ASP B 1 211 ? -11.961 -43.938 3.766 1 36.94 211 ASP B O 1
ATOM 3353 N N . VAL B 1 212 ? -10.25 -42.781 3.635 1 37.25 212 VAL B N 1
ATOM 3354 C CA . VAL B 1 212 ? -9.594 -43.688 2.699 1 37.25 212 VAL B CA 1
ATOM 3355 C C . VAL B 1 212 ? -9.375 -45.062 3.363 1 37.25 212 VAL B C 1
ATOM 3357 O O . VAL B 1 212 ? -9.07 -46.031 2.689 1 37.25 212 VAL B O 1
ATOM 3360 N N . ASP B 1 213 ? -9.25 -44.969 4.629 1 39.09 213 ASP B N 1
ATOM 3361 C CA . ASP B 1 213 ? -9.102 -46.281 5.273 1 39.09 213 ASP B CA 1
ATOM 3362 C C . ASP B 1 213 ? -10.281 -47.188 4.957 1 39.09 213 ASP B C 1
ATOM 3364 O O . ASP B 1 213 ? -10.195 -48.406 5.094 1 39.09 213 ASP B O 1
ATOM 3368 N N . GLU B 1 214 ? -11.414 -46.562 4.727 1 38.16 214 GLU B N 1
ATOM 3369 C CA . GLU B 1 214 ? -12.531 -47.5 4.555 1 38.16 214 GLU B CA 1
ATOM 3370 C C . GLU B 1 214 ? -12.547 -48.094 3.152 1 38.16 214 GLU B C 1
ATOM 3372 O O . GLU B 1 214 ? -13.094 -49.188 2.938 1 38.16 214 GLU B O 1
ATOM 3377 N N . LYS B 1 215 ? -11.969 -47.469 2.148 1 38.56 215 LYS B N 1
ATOM 3378 C CA . LYS B 1 215 ? -11.891 -48.125 0.852 1 38.56 215 LYS B CA 1
ATOM 3379 C C . LYS B 1 215 ? -10.711 -49.094 0.796 1 38.56 215 LYS B C 1
ATOM 3381 O O . LYS B 1 215 ? -10.727 -50.062 0.024 1 38.56 215 LYS B O 1
ATOM 3386 N N . ILE B 1 216 ? -9.609 -48.656 1.422 1 39.47 216 ILE B N 1
ATOM 3387 C CA . ILE B 1 216 ? -8.5 -49.594 1.381 1 39.47 216 ILE B CA 1
ATOM 3388 C C . ILE B 1 216 ? -8.852 -50.844 2.197 1 39.47 216 ILE B C 1
ATOM 3390 O O . ILE B 1 216 ? -8.367 -51.938 1.901 1 39.47 216 ILE B O 1
ATOM 3394 N N . LYS B 1 217 ? -9.656 -50.656 3.221 1 39.97 217 LYS B N 1
ATOM 3395 C CA . LYS B 1 217 ? -9.992 -51.844 4 1 39.97 217 LYS B CA 1
ATOM 3396 C C . LYS B 1 217 ? -10.914 -52.781 3.209 1 39.97 217 LYS B C 1
ATOM 3398 O O . LYS B 1 217 ? -10.844 -54 3.359 1 39.97 217 LYS B O 1
ATOM 3403 N N . GLY B 1 218 ? -11.711 -52.125 2.303 1 37.78 218 GLY B N 1
ATOM 3404 C CA . GLY B 1 218 ? -12.578 -53.031 1.571 1 37.78 218 GLY B CA 1
ATOM 3405 C C . GLY B 1 218 ? -11.844 -53.844 0.511 1 37.78 218 GLY B C 1
ATOM 3406 O O . GLY B 1 218 ? -12.352 -54.844 0.018 1 37.78 218 GLY B O 1
ATOM 3407 N N . ARG B 1 219 ? -10.781 -53.281 -0.146 1 41.53 219 ARG B N 1
ATOM 3408 C CA . ARG B 1 219 ? -10.078 -54.062 -1.142 1 41.53 219 ARG B CA 1
ATOM 3409 C C . ARG B 1 219 ? -9.219 -55.125 -0.475 1 41.53 219 ARG B C 1
ATOM 3411 O O . ARG B 1 219 ? -8.898 -56.156 -1.09 1 41.53 219 ARG B O 1
ATOM 3418 N N . ARG B 1 220 ? -8.719 -54.781 0.725 1 40.19 220 ARG B N 1
ATOM 3419 C CA . ARG B 1 220 ? -7.941 -55.812 1.384 1 40.19 220 ARG B CA 1
ATOM 3420 C C . ARG B 1 220 ? -8.836 -57 1.769 1 40.19 220 ARG B C 1
ATOM 3422 O O . ARG B 1 220 ? -8.406 -58.156 1.7 1 40.19 220 ARG B O 1
ATOM 3429 N N . ASP B 1 221 ? -10.047 -56.531 2.146 1 41.47 221 ASP B N 1
ATOM 3430 C CA . ASP B 1 221 ? -10.852 -57.656 2.59 1 41.47 221 ASP B CA 1
ATOM 3431 C C . ASP B 1 221 ? -11.281 -58.531 1.407 1 41.47 221 ASP B C 1
ATOM 3433 O O . ASP B 1 221 ? -11.703 -59.688 1.59 1 41.47 221 ASP B O 1
ATOM 3437 N N . SER B 1 222 ? -11.32 -57.906 0.161 1 40.88 222 SER B N 1
ATOM 3438 C CA . SER B 1 222 ? -11.828 -58.781 -0.887 1 40.88 222 SER B CA 1
ATOM 3439 C C . SER B 1 222 ? -10.742 -59.75 -1.366 1 40.88 222 SER B C 1
ATOM 3441 O O . SER B 1 222 ? -11.039 -60.719 -2.043 1 40.88 222 SER B O 1
ATOM 3443 N N . HIS B 1 223 ? -9.445 -59.344 -1.238 1 38.19 223 HIS B N 1
ATOM 3444 C CA . HIS B 1 223 ? -8.484 -60.312 -1.752 1 38.19 223 HIS B CA 1
ATOM 3445 C C . HIS B 1 223 ? -8.297 -61.469 -0.78 1 38.19 223 HIS B C 1
ATOM 3447 O O . HIS B 1 223 ? -7.578 -62.438 -1.081 1 38.19 223 HIS B O 1
ATOM 3453 N N . GLU B 1 224 ? -8.688 -61.25 0.5 1 35.94 224 GLU B N 1
ATOM 3454 C CA . GLU B 1 224 ? -8.438 -62.406 1.34 1 35.94 224 GLU B CA 1
ATOM 3455 C C . GLU B 1 224 ? -9.492 -63.5 1.11 1 35.94 224 GLU B C 1
ATOM 3457 O O . GLU B 1 224 ? -9.438 -64.562 1.729 1 35.94 224 GLU B O 1
ATOM 3462 N N . GLU B 1 225 ? -10.523 -63.188 0.193 1 30.23 225 GLU B N 1
ATOM 3463 C CA . GLU B 1 225 ? -11.211 -64.438 -0.083 1 30.23 225 GLU B CA 1
ATOM 3464 C C . GLU B 1 225 ? -10.602 -65.188 -1.285 1 30.23 225 GLU B C 1
ATOM 3466 O O . GLU B 1 225 ? -10.195 -64.5 -2.254 1 30.23 225 GLU B O 1
#